Protein 8ZXX (pdb70)

Radius of gyration: 20.8 Å; Cα contacts (8 Å, |Δi|>4): 761; chains: 1; bounding box: 53×54×58 Å

Sequence (411 aa):
KPINVAIFGSTGSIGTNALNIIRECNKIENVFNVKALYVNKSVNELYEQAREFLPEYLCIHDKSVYEELKELVKNIKDYKPIILCGDEGMKEICSSNSIDKIVIGIDSFQGLYSTMYAIMNNKIVALANKESIVSAGFFLKKLLNIHKNAKIIPVDSEHSAIFQCLDNNKVLKTKCLQDNFSKINNINKIFLCSSGGPFQNLTMDELKNVTSENALKHPKWKMGKKITIDSATMMNKGLEVIETHFLFDVDYNDIEVIVHKECIIHSCVEFIDKSVISQMYYPDMQIPILYSLTWPDRIKTNLKPLDLAQVSTLTFHKPSLEHFPCIKLAYQAGIKGNFYPTVLNASNEIANNLFLNNKIKYFDISSIISQVLESFNSQKVSENSEDLMKQILQIHSWAKDKATDIYNKHN

Organism: Plasmodium falciparum (isolate HB3) (NCBI:txid137071)

GO terms:
  GO:0030604 1-deoxy-D-xylulose-5-phosphate reductoisomerase activity (F, EXP)

Structure (mmCIF, N/CA/C/O backbone):
data_8ZXX
#
_entry.id   8ZXX
#
_cell.length_a   92.616
_cell.length_b   92.616
_cell.length_c   105.043
_cell.angle_alpha   90.00
_cell.angle_beta   90.00
_cell.angle_gamma   120.00
#
_symmetry.space_group_name_H-M   'P 31 2 1'
#
loop_
_entity.id
_entity.type
_entity.pdbx_description
1 polymer '1-deoxy-D-xylulose 5-phosphate reductoisomerase, apicoplastic'
2 non-polymer 'NADPH DIHYDRO-NICOTINAMIDE-ADENINE-DINUCLEOTIDE PHOSPHATE'
3 non-polymer 'MANGANESE (II) ION'
4 non-polymer '[(~{S})-(4-hexoxyphenyl)-[2-[methyl(oxidanyl)amino]-2-oxidanylidene-ethyl]sulfanyl-methyl]phosphonic acid'
5 non-polymer GLYCEROL
6 water water
#
loop_
_atom_site.group_PDB
_atom_site.id
_atom_site.type_symbol
_atom_site.label_atom_id
_atom_site.label_alt_id
_atom_site.label_comp_id
_atom_site.label_asym_id
_atom_site.label_entity_id
_atom_site.label_seq_id
_atom_site.pdbx_PDB_ins_code
_atom_site.Cartn_x
_atom_site.Cartn_y
_atom_site.Cartn_z
_atom_site.occupancy
_atom_site.B_iso_or_equiv
_atom_site.auth_seq_id
_atom_site.auth_comp_id
_atom_site.auth_asym_id
_atom_site.auth_atom_id
_atom_site.pdbx_PDB_model_num
ATOM 1 N N . LYS A 1 2 ? 13.038 -14.165 17.686 1.00 71.82 76 LYS A N 1
ATOM 2 C CA . LYS A 1 2 ? 12.953 -12.690 17.517 1.00 66.00 76 LYS A CA 1
ATOM 3 C C . LYS A 1 2 ? 14.296 -12.198 16.981 1.00 56.54 76 LYS A C 1
ATOM 4 O O . LYS A 1 2 ? 15.099 -11.662 17.737 1.00 59.56 76 LYS A O 1
ATOM 10 N N . PRO A 1 3 ? 14.613 -12.407 15.679 1.00 48.64 77 PRO A N 1
ATOM 11 C CA . PRO A 1 3 ? 15.904 -12.000 15.128 1.00 43.17 77 PRO A CA 1
ATOM 12 C C . PRO A 1 3 ? 15.937 -10.480 15.018 1.00 37.06 77 PRO A C 1
ATOM 13 O O . PRO A 1 3 ? 14.898 -9.839 14.871 1.00 40.45 77 PRO A O 1
ATOM 17 N N . ILE A 1 4 ? 17.145 -9.916 15.093 1.00 28.85 78 ILE A N 1
ATOM 18 C CA . ILE A 1 4 ? 17.342 -8.485 14.948 1.00 26.45 78 ILE A CA 1
ATOM 19 C C . ILE A 1 4 ? 17.696 -8.182 13.500 1.00 23.80 78 ILE A C 1
ATOM 20 O O . ILE A 1 4 ? 18.671 -8.715 12.979 1.00 23.41 78 ILE A O 1
ATOM 25 N N . ASN A 1 5 ? 16.882 -7.332 12.867 1.00 23.13 79 ASN A N 1
ATOM 26 C CA . ASN A 1 5 ? 16.988 -7.030 11.457 1.00 22.98 79 ASN A CA 1
ATOM 27 C C . ASN A 1 5 ? 17.918 -5.825 11.302 1.00 21.73 79 ASN A C 1
ATOM 28 O O . ASN A 1 5 ? 17.530 -4.726 11.730 1.00 21.61 79 ASN A O 1
ATOM 33 N N . VAL A 1 6 ? 19.070 -6.023 10.659 1.00 20.35 80 VAL A N 1
ATOM 34 C CA . VAL A 1 6 ? 20.096 -4.992 10.629 1.00 19.87 80 VAL A CA 1
ATOM 35 C C . VAL A 1 6 ? 20.532 -4.671 9.206 1.00 20.54 80 VAL A C 1
ATOM 36 O O . VAL A 1 6 ? 20.584 -5.557 8.330 1.00 22.93 80 VAL A O 1
ATOM 40 N N . ALA A 1 7 ? 20.762 -3.386 8.945 1.00 17.47 81 ALA A N 1
ATOM 41 C CA . ALA A 1 7 ? 21.391 -2.900 7.743 1.00 17.82 81 ALA A CA 1
ATOM 42 C C . ALA A 1 7 ? 22.823 -2.487 8.073 1.00 17.33 81 ALA A C 1
ATOM 43 O O . ALA A 1 7 ? 23.063 -1.892 9.151 1.00 17.91 81 ALA A O 1
ATOM 45 N N . ILE A 1 8 ? 23.747 -2.752 7.168 1.00 17.33 82 ILE A N 1
ATOM 46 C CA . ILE A 1 8 ? 25.128 -2.291 7.318 1.00 17.17 82 ILE A CA 1
ATOM 47 C C . ILE A 1 8 ? 25.456 -1.296 6.219 1.00 16.48 82 ILE A C 1
ATOM 48 O O . ILE A 1 8 ? 25.496 -1.629 5.010 1.00 18.02 82 ILE A O 1
ATOM 53 N N . PHE A 1 9 ? 25.615 -0.040 6.617 1.00 16.21 83 PHE A N 1
ATOM 54 C CA . PHE A 1 9 ? 25.990 1.038 5.723 1.00 15.96 83 PHE A CA 1
ATOM 55 C C . PHE A 1 9 ? 27.498 1.237 5.762 1.00 17.00 83 PHE A C 1
ATOM 56 O O . PHE A 1 9 ? 28.058 1.438 6.839 1.00 17.45 83 PHE A O 1
ATOM 64 N N . GLY A 1 10 ? 28.155 1.181 4.616 1.00 16.56 84 GLY A N 1
ATOM 65 C CA . GLY A 1 10 ? 29.594 1.143 4.535 1.00 16.93 84 GLY A CA 1
ATOM 66 C C . GLY A 1 10 ? 30.117 -0.248 4.846 1.00 16.32 84 GLY A C 1
ATOM 67 O O . GLY A 1 10 ? 31.039 -0.455 5.623 1.00 17.96 84 GLY A O 1
ATOM 68 N N . SER A 1 11 ? 29.550 -1.256 4.150 1.00 17.28 85 SER A N 1
ATOM 69 C CA . SER A 1 11 ? 29.741 -2.646 4.547 1.00 18.16 85 SER A CA 1
ATOM 70 C C . SER A 1 11 ? 31.112 -3.192 4.154 1.00 16.81 85 SER A C 1
ATOM 71 O O . SER A 1 11 ? 31.541 -4.163 4.770 1.00 17.84 85 SER A O 1
ATOM 74 N N . THR A 1 12 ? 31.787 -2.553 3.200 1.00 17.73 86 THR A N 1
ATOM 75 C CA . THR A 1 12 ? 33.075 -3.022 2.703 1.00 19.02 86 THR A CA 1
ATOM 76 C C . THR A 1 12 ? 34.258 -2.410 3.439 1.00 18.57 86 THR A C 1
ATOM 77 O O . THR A 1 12 ? 35.386 -2.833 3.225 1.00 21.18 86 THR A O 1
ATOM 81 N N . GLY A 1 13 ? 34.027 -1.422 4.329 1.00 16.95 87 GLY A N 1
ATOM 82 C CA . GLY A 1 13 ? 35.110 -0.777 5.059 1.00 18.01 87 GLY A CA 1
ATOM 83 C C . GLY A 1 13 ? 35.445 -1.525 6.342 1.00 16.84 87 GLY A C 1
ATOM 84 O O . GLY A 1 13 ? 35.017 -2.653 6.592 1.00 17.71 87 GLY A O 1
ATOM 85 N N . SER A 1 14 ? 36.256 -0.885 7.184 1.00 16.75 88 SER A N 1
ATOM 86 C CA . SER A 1 14 ? 36.755 -1.486 8.396 1.00 15.70 88 SER A CA 1
ATOM 87 C C . SER A 1 14 ? 35.593 -1.783 9.328 1.00 15.95 88 SER A C 1
ATOM 88 O O . SER A 1 14 ? 35.465 -2.890 9.854 1.00 16.63 88 SER A O 1
ATOM 91 N N . ILE A 1 15 ? 34.783 -0.780 9.691 1.00 15.19 89 ILE A N 1
ATOM 92 C CA . ILE A 1 15 ? 33.634 -0.997 10.549 1.00 15.59 89 ILE A CA 1
ATOM 93 C C . ILE A 1 15 ? 32.691 -2.042 9.939 1.00 15.91 89 ILE A C 1
ATOM 94 O O . ILE A 1 15 ? 32.237 -2.951 10.628 1.00 15.60 89 ILE A O 1
ATOM 99 N N . GLY A 1 16 ? 32.400 -1.891 8.661 1.00 15.87 90 GLY A N 1
ATOM 100 C CA . GLY A 1 16 ? 31.403 -2.763 8.028 1.00 16.32 90 GLY A CA 1
ATOM 101 C C . GLY A 1 16 ? 31.835 -4.227 8.028 1.00 18.68 90 GLY A C 1
ATOM 102 O O . GLY A 1 16 ? 31.048 -5.099 8.384 1.00 19.09 90 GLY A O 1
ATOM 103 N N . THR A 1 17 ? 33.105 -4.452 7.748 1.00 18.38 91 THR A N 1
ATOM 104 C CA . THR A 1 17 ? 33.575 -5.833 7.719 1.00 20.10 91 THR A CA 1
ATOM 105 C C . THR A 1 17 ? 33.641 -6.361 9.144 1.00 19.77 91 THR A C 1
ATOM 106 O O . THR A 1 17 ? 33.308 -7.526 9.427 1.00 20.86 91 THR A O 1
ATOM 110 N N . ASN A 1 18 ? 34.075 -5.584 10.130 1.00 18.98 92 ASN A N 1
ATOM 111 C CA . ASN A 1 18 ? 34.035 -6.025 11.508 1.00 19.12 92 ASN A CA 1
ATOM 112 C C . ASN A 1 18 ? 32.624 -6.325 12.015 1.00 19.67 92 ASN A C 1
ATOM 113 O O . ASN A 1 18 ? 32.419 -7.200 12.882 1.00 21.61 92 ASN A O 1
ATOM 118 N N . ALA A 1 19 ? 31.627 -5.546 11.567 1.00 16.73 93 ALA A N 1
ATOM 119 C CA . ALA A 1 19 ? 30.248 -5.805 11.950 1.00 17.04 93 ALA A CA 1
ATOM 120 C C . ALA A 1 19 ? 29.776 -7.144 11.383 1.00 19.01 93 ALA A C 1
ATOM 121 O O . ALA A 1 19 ? 29.155 -7.915 12.112 1.00 19.62 93 ALA A O 1
ATOM 123 N N . LEU A 1 20 ? 30.060 -7.363 10.112 1.00 18.83 94 LEU A N 1
ATOM 124 C CA . LEU A 1 20 ? 29.679 -8.646 9.512 1.00 20.34 94 LEU A CA 1
ATOM 125 C C . LEU A 1 20 ? 30.419 -9.784 10.236 1.00 22.59 94 LEU A C 1
ATOM 126 O O . LEU A 1 20 ? 29.831 -10.862 10.468 1.00 24.21 94 LEU A O 1
ATOM 131 N N . ASN A 1 21 ? 31.673 -9.593 10.661 1.00 22.81 95 ASN A N 1
ATOM 132 C CA . ASN A 1 21 ? 32.372 -10.670 11.383 1.00 23.23 95 ASN A CA 1
ATOM 133 C C . ASN A 1 21 ? 31.717 -11.005 12.735 1.00 24.30 95 ASN A C 1
ATOM 134 O O . ASN A 1 21 ? 31.539 -12.201 13.044 1.00 24.75 95 ASN A O 1
ATOM 139 N N . ILE A 1 22 ? 31.374 -10.040 13.606 1.00 21.80 96 ILE A N 1
ATOM 140 C CA . ILE A 1 22 ? 30.801 -10.380 14.897 1.00 21.50 96 ILE A CA 1
ATOM 141 C C . ILE A 1 22 ? 29.392 -10.945 14.728 1.00 24.80 96 ILE A C 1
ATOM 142 O O . ILE A 1 22 ? 28.981 -11.787 15.526 1.00 24.30 96 ILE A O 1
ATOM 147 N N . ILE A 1 23 ? 28.663 -10.466 13.723 1.00 22.87 97 ILE A N 1
ATOM 148 C CA . ILE A 1 23 ? 27.353 -11.005 13.369 1.00 24.66 97 ILE A CA 1
ATOM 149 C C . ILE A 1 23 ? 27.499 -12.482 13.008 1.00 24.82 97 ILE A C 1
ATOM 150 O O . ILE A 1 23 ? 26.772 -13.295 13.606 1.00 25.77 97 ILE A O 1
ATOM 155 N N . ARG A 1 24 ? 28.413 -12.788 12.073 1.00 25.65 98 ARG A N 1
ATOM 156 C CA . ARG A 1 24 ? 28.647 -14.156 11.619 1.00 26.23 98 ARG A CA 1
ATOM 157 C C . ARG A 1 24 ? 28.921 -15.034 12.836 1.00 28.70 98 ARG A C 1
ATOM 158 O O . ARG A 1 24 ? 28.288 -16.095 13.011 1.00 30.53 98 ARG A O 1
ATOM 166 N N . GLU A 1 25 ? 29.857 -14.612 13.688 1.00 27.27 99 GLU A N 1
ATOM 167 C CA . GLU A 1 25 ? 30.262 -15.396 14.844 1.00 28.39 99 GLU A CA 1
ATOM 168 C C . GLU A 1 25 ? 29.146 -15.542 15.877 1.00 32.79 99 GLU A C 1
ATOM 169 O O . GLU A 1 25 ? 29.017 -16.581 16.547 1.00 31.81 99 GLU A O 1
ATOM 175 N N . CYS A 1 26 ? 28.361 -14.478 16.044 1.00 32.01 100 CYS A N 1
ATOM 176 C CA . CYS A 1 26 ? 27.294 -14.443 17.031 1.00 33.15 100 CYS A CA 1
ATOM 177 C C . CYS A 1 26 ? 26.224 -15.448 16.588 1.00 35.09 100 CYS A C 1
ATOM 178 O O . CYS A 1 26 ? 25.731 -16.232 17.412 1.00 37.32 100 CYS A O 1
ATOM 181 N N . ASN A 1 27 ? 25.959 -15.524 15.275 1.00 31.75 101 ASN A N 1
ATOM 182 C CA . ASN A 1 27 ? 24.910 -16.373 14.725 1.00 35.65 101 ASN A CA 1
ATOM 183 C C . ASN A 1 27 ? 25.243 -17.857 14.949 1.00 38.83 101 ASN A C 1
ATOM 184 O O . ASN A 1 27 ? 24.338 -18.660 15.152 1.00 40.70 101 ASN A O 1
ATOM 189 N N . LYS A 1 28 ? 26.524 -18.239 14.919 1.00 38.75 102 LYS A N 1
ATOM 190 C CA . LYS A 1 28 ? 26.894 -19.631 15.175 1.00 36.82 102 LYS A CA 1
ATOM 191 C C . LYS A 1 28 ? 26.484 -20.085 16.579 1.00 37.71 102 LYS A C 1
ATOM 192 O O . LYS A 1 28 ? 26.191 -21.266 16.794 1.00 42.59 102 LYS A O 1
ATOM 198 N N . ILE A 1 29 ? 26.520 -19.181 17.565 1.00 39.17 103 ILE A N 1
ATOM 199 C CA . ILE A 1 29 ? 26.124 -19.527 18.926 1.00 38.00 103 ILE A CA 1
ATOM 200 C C . ILE A 1 29 ? 24.607 -19.649 19.004 1.00 40.61 103 ILE A C 1
ATOM 201 O O . ILE A 1 29 ? 24.107 -20.533 19.692 1.00 39.69 103 ILE A O 1
ATOM 206 N N . GLU A 1 30 ? 23.890 -18.729 18.348 1.00 42.37 104 GLU A N 1
ATOM 207 C CA . GLU A 1 30 ? 22.456 -18.863 18.097 1.00 51.67 104 GLU A CA 1
ATOM 208 C C . GLU A 1 30 ? 22.028 -17.728 17.165 1.00 50.66 104 GLU A C 1
ATOM 209 O O . GLU A 1 30 ? 22.522 -16.607 17.317 1.00 43.14 104 GLU A O 1
ATOM 215 N N . ASN A 1 31 ? 21.103 -18.022 16.232 1.00 48.48 105 ASN A N 1
ATOM 216 C CA . ASN A 1 31 ? 20.802 -17.153 15.098 1.00 53.08 105 ASN A CA 1
ATOM 217 C C . ASN A 1 31 ? 19.976 -15.922 15.490 1.00 49.62 105 ASN A C 1
ATOM 218 O O . ASN A 1 31 ? 18.753 -15.920 15.364 1.00 52.06 105 ASN A O 1
ATOM 223 N N . VAL A 1 32 ? 20.649 -14.837 15.888 1.00 40.10 106 VAL A N 1
ATOM 224 C CA . VAL A 1 32 ? 19.963 -13.665 16.411 1.00 39.02 106 VAL A CA 1
ATOM 225 C C . VAL A 1 32 ? 19.938 -12.504 15.411 1.00 31.19 106 VAL A C 1
ATOM 226 O O . VAL A 1 32 ? 19.129 -11.618 15.604 1.00 32.82 106 VA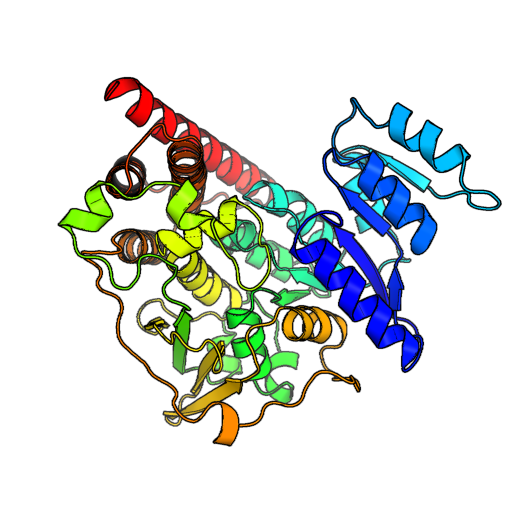L A O 1
ATOM 230 N N . PHE A 1 33 ? 20.750 -12.481 14.349 1.00 27.41 107 PHE A N 1
ATOM 231 C CA . PHE A 1 33 ? 20.742 -11.335 13.432 1.00 27.28 107 PHE A CA 1
ATOM 232 C C . PHE A 1 33 ? 20.343 -11.734 12.011 1.00 28.45 107 PHE A C 1
ATOM 233 O O . PHE A 1 33 ? 20.807 -12.762 11.529 1.00 31.08 107 PHE A O 1
ATOM 241 N N . ASN A 1 34 ? 19.492 -10.923 11.352 1.00 25.51 108 ASN A N 1
ATOM 242 C CA . ASN A 1 34 ? 19.244 -10.990 9.927 1.00 26.12 108 ASN A CA 1
ATOM 243 C C . ASN A 1 34 ? 19.849 -9.766 9.244 1.00 26.68 108 ASN A C 1
ATOM 244 O O . ASN A 1 34 ? 19.415 -8.632 9.504 1.00 24.39 108 ASN A O 1
ATOM 249 N N . VAL A 1 35 ? 20.842 -10.000 8.386 1.00 25.88 109 VAL A N 1
ATOM 250 C CA . VAL A 1 35 ? 21.467 -8.962 7.588 1.00 26.54 109 VAL A CA 1
ATOM 251 C C . VAL A 1 35 ? 20.544 -8.639 6.414 1.00 24.55 109 VAL A C 1
ATOM 252 O O . VAL A 1 35 ? 20.467 -9.392 5.423 1.00 27.06 109 VAL A O 1
ATOM 256 N N . LYS A 1 36 ? 19.799 -7.537 6.547 1.00 24.49 110 LYS A N 1
ATOM 257 C CA . LYS A 1 36 ? 18.729 -7.176 5.637 1.00 23.81 110 LYS A CA 1
ATOM 258 C C . LYS A 1 36 ? 19.174 -6.268 4.485 1.00 24.09 110 LYS A C 1
ATOM 259 O O . LYS A 1 36 ? 18.509 -6.175 3.449 1.00 23.87 110 LYS A O 1
ATOM 265 N N . ALA A 1 37 ? 20.294 -5.547 4.661 1.00 20.78 111 ALA A N 1
ATOM 266 C CA . ALA A 1 37 ? 20.720 -4.600 3.644 1.00 20.16 111 ALA A CA 1
ATOM 267 C C . ALA A 1 37 ? 22.217 -4.322 3.769 1.00 20.45 111 ALA A C 1
ATOM 268 O O . ALA A 1 37 ? 22.728 -4.279 4.892 1.00 20.47 111 ALA A O 1
ATOM 270 N N . LEU A 1 38 ? 22.863 -4.082 2.628 1.00 20.30 112 LEU A N 1
ATOM 271 C CA . LEU A 1 38 ? 24.271 -3.730 2.524 1.00 19.95 112 LEU A CA 1
ATOM 272 C C . LEU A 1 38 ? 24.373 -2.554 1.573 1.00 21.96 112 LEU A C 1
ATOM 273 O O . LEU A 1 38 ? 23.742 -2.591 0.495 1.00 21.60 112 LEU A O 1
ATOM 278 N N . TYR A 1 39 ? 25.165 -1.524 1.916 1.00 20.24 113 TYR A N 1
ATOM 279 C CA . TYR A 1 39 ? 25.319 -0.315 1.138 1.00 19.52 113 TYR A CA 1
ATOM 280 C C . TYR A 1 39 ? 26.784 0.085 1.142 1.00 19.92 113 TYR A C 1
ATOM 281 O O . TYR A 1 39 ? 27.436 0.057 2.218 1.00 19.39 113 TYR A O 1
ATOM 290 N N . VAL A 1 40 ? 27.310 0.387 -0.048 1.00 20.55 114 VAL A N 1
ATOM 291 C CA . VAL A 1 40 ? 28.688 0.809 -0.235 1.00 20.29 114 VAL A CA 1
ATOM 292 C C . VAL A 1 40 ? 28.710 1.960 -1.235 1.00 20.21 114 VAL A C 1
ATOM 293 O O . VAL A 1 40 ? 27.688 2.342 -1.806 1.00 20.75 114 VAL A O 1
ATOM 297 N N . ASN A 1 41 ? 29.895 2.565 -1.411 1.00 21.93 115 ASN A N 1
ATOM 298 C CA . ASN A 1 41 ? 30.069 3.649 -2.369 1.00 22.38 115 ASN A CA 1
ATOM 299 C C . ASN A 1 41 ? 30.349 3.105 -3.780 1.00 22.78 115 ASN A C 1
ATOM 300 O O . ASN A 1 41 ? 29.556 3.339 -4.691 1.00 25.12 115 ASN A O 1
ATOM 305 N N . LYS A 1 42 ? 31.483 2.457 -3.940 1.00 21.63 116 LYS A N 1
ATOM 306 C CA . LYS A 1 42 ? 31.908 2.007 -5.262 1.00 25.37 116 LYS A CA 1
ATOM 307 C C . LYS A 1 42 ? 32.557 0.629 -5.263 1.00 25.56 116 LYS A C 1
ATOM 308 O O . LYS A 1 42 ? 32.949 0.164 -6.349 1.00 25.47 116 LYS A O 1
ATOM 314 N N . SER A 1 43 ? 32.680 -0.082 -4.144 1.00 24.20 117 SER A N 1
ATOM 315 C CA . SER A 1 43 ? 33.363 -1.356 -4.062 1.00 23.60 117 SER A CA 1
ATOM 316 C C . SER A 1 43 ? 32.422 -2.479 -4.515 1.00 23.58 117 SER A C 1
ATOM 317 O O . SER A 1 43 ? 31.999 -3.335 -3.743 1.00 23.02 117 SER A O 1
ATOM 320 N N . VAL A 1 44 ? 32.182 -2.508 -5.835 1.00 25.47 118 VAL A N 1
ATOM 321 C CA . VAL A 1 44 ? 31.120 -3.299 -6.445 1.00 27.41 118 VAL A CA 1
ATOM 322 C C . VAL A 1 44 ? 31.466 -4.786 -6.375 1.00 25.45 118 VAL A C 1
ATOM 323 O O . VAL A 1 44 ? 30.621 -5.592 -6.003 1.00 25.56 118 VAL A O 1
ATOM 327 N N . ASN A 1 45 ? 32.741 -5.180 -6.601 1.00 25.99 119 ASN A N 1
ATOM 328 C CA . ASN A 1 45 ? 33.137 -6.579 -6.546 1.00 28.79 119 ASN A CA 1
ATOM 329 C C . ASN A 1 45 ? 33.019 -7.116 -5.129 1.00 28.15 119 ASN A C 1
ATOM 330 O O . ASN A 1 45 ? 32.567 -8.228 -4.887 1.00 27.52 119 ASN A O 1
ATOM 335 N N . GLU A 1 46 ? 33.430 -6.297 -4.139 1.00 25.57 120 GLU A N 1
ATOM 336 C CA . GLU A 1 46 ? 33.424 -6.720 -2.754 1.00 25.31 120 GLU A CA 1
ATOM 337 C C . GLU A 1 46 ? 31.987 -6.824 -2.227 1.00 22.53 120 GLU A C 1
ATOM 338 O O . GLU A 1 46 ? 31.693 -7.717 -1.438 1.00 24.29 120 GLU A O 1
ATOM 344 N N . LEU A 1 47 ? 31.133 -5.876 -2.618 1.00 23.65 121 LEU A N 1
ATOM 345 C CA . LEU A 1 47 ? 29.726 -5.938 -2.230 1.00 24.40 121 LEU A CA 1
ATOM 346 C C . LEU A 1 47 ? 29.060 -7.188 -2.828 1.00 25.11 121 LEU A C 1
ATOM 347 O O . LEU A 1 47 ? 28.329 -7.887 -2.135 1.00 25.33 121 LEU A O 1
ATOM 352 N N . TYR A 1 48 ? 29.401 -7.514 -4.074 1.00 28.70 122 TYR A N 1
ATOM 353 C CA . TYR A 1 48 ? 28.908 -8.742 -4.702 1.00 29.38 122 TYR A CA 1
ATOM 354 C C . TYR A 1 48 ? 29.280 -9.964 -3.876 1.00 25.13 122 TYR A C 1
ATOM 355 O O . TYR A 1 48 ? 28.449 -10.820 -3.562 1.00 26.88 122 TYR A O 1
ATOM 364 N N . GLU A 1 49 ? 30.549 -10.071 -3.478 1.00 24.24 123 GLU A N 1
ATOM 365 C CA . GLU A 1 49 ? 30.969 -11.185 -2.658 1.00 26.46 123 GLU A CA 1
ATOM 366 C C . GLU A 1 49 ? 30.194 -11.244 -1.335 1.00 27.20 123 GLU A C 1
ATOM 367 O O . GLU A 1 49 ? 29.882 -12.312 -0.815 1.00 28.23 123 GLU A O 1
ATOM 373 N N . GLN A 1 50 ? 29.966 -10.076 -0.688 1.00 25.00 124 GLN A N 1
ATOM 374 C CA . GLN A 1 50 ? 29.199 -10.051 0.547 1.00 23.99 124 GLN A CA 1
ATOM 375 C C . GLN A 1 50 ? 27.747 -10.479 0.302 1.00 23.80 124 GLN A C 1
ATOM 376 O O . GLN A 1 50 ? 27.195 -11.176 1.144 1.00 24.59 124 GLN A O 1
ATOM 382 N N . ALA A 1 51 ? 27.193 -10.072 -0.831 1.00 23.43 125 ALA A N 1
ATOM 383 C CA . ALA A 1 51 ? 25.833 -10.429 -1.238 1.00 26.63 125 ALA A CA 1
ATOM 384 C C . ALA A 1 51 ? 25.720 -11.951 -1.361 1.00 29.36 125 ALA A C 1
ATOM 385 O O . ALA A 1 51 ? 24.761 -12.551 -0.870 1.00 27.57 125 ALA A O 1
ATOM 387 N N . ARG A 1 52 ? 26.745 -12.588 -1.938 1.00 29.41 126 ARG A N 1
ATOM 388 C CA . ARG A 1 52 ? 26.676 -14.039 -2.097 1.00 30.65 126 ARG A CA 1
ATOM 389 C C . ARG A 1 52 ? 26.668 -14.722 -0.739 1.00 30.56 126 ARG A C 1
ATOM 390 O O . ARG A 1 52 ? 26.022 -15.749 -0.564 1.00 31.96 126 ARG A O 1
ATOM 398 N N . GLU A 1 53 ? 27.414 -14.190 0.246 1.00 26.01 127 GLU A N 1
ATOM 399 C CA . GLU A 1 53 ? 27.455 -14.827 1.552 1.00 26.41 127 GLU A CA 1
ATOM 400 C C . GLU A 1 53 ? 26.178 -14.560 2.361 1.00 30.56 127 GLU A C 1
ATOM 401 O O . GLU A 1 53 ? 25.620 -15.461 2.970 1.00 30.37 127 GLU A O 1
ATOM 407 N N . PHE A 1 54 ? 25.773 -13.280 2.476 1.00 28.78 128 PHE A N 1
ATOM 408 C CA . PHE A 1 54 ? 24.743 -12.894 3.432 1.00 27.02 128 PHE A CA 1
ATOM 409 C C . PHE A 1 54 ? 23.341 -12.881 2.821 1.00 27.69 128 PHE A C 1
ATOM 410 O O . PHE A 1 54 ? 22.367 -12.921 3.578 1.00 30.46 128 PHE A O 1
ATOM 418 N N . LEU A 1 55 ? 23.246 -12.776 1.484 1.00 28.33 129 LEU A N 1
ATOM 419 C CA . LEU A 1 55 ? 21.983 -12.784 0.759 1.00 28.97 129 LEU A CA 1
ATOM 420 C C . LEU A 1 55 ? 20.987 -11.802 1.372 1.00 29.06 129 LEU A C 1
ATOM 421 O O . LEU A 1 55 ? 19.818 -12.118 1.582 1.00 27.60 129 LEU A O 1
ATOM 426 N N . PRO A 1 56 ? 21.374 -10.524 1.574 1.00 26.00 130 PRO A N 1
ATOM 427 C CA . PRO A 1 56 ? 20.418 -9.541 2.086 1.00 25.15 130 PRO A CA 1
ATOM 428 C C . PRO A 1 56 ? 19.260 -9.280 1.127 1.00 27.48 130 PRO A C 1
ATOM 429 O O . PRO A 1 56 ? 19.430 -9.303 -0.090 1.00 27.60 130 PRO A O 1
ATOM 433 N N . GLU A 1 57 ? 18.116 -8.860 1.684 1.00 26.44 131 GLU A N 1
ATOM 434 C CA . GLU A 1 57 ? 16.981 -8.423 0.906 1.00 26.38 131 GLU A CA 1
ATOM 435 C C . GLU A 1 57 ? 17.335 -7.228 0.024 1.00 28.60 131 GLU A C 1
ATOM 436 O O . GLU A 1 57 ? 16.798 -7.092 -1.067 1.00 29.47 131 GLU A O 1
ATOM 442 N N . TYR A 1 58 ? 18.167 -6.292 0.532 1.00 24.72 132 TYR A N 1
ATOM 443 C CA . TYR A 1 58 ? 18.489 -5.076 -0.194 1.00 22.33 132 TYR A CA 1
ATOM 444 C C . TYR A 1 58 ? 19.995 -4.962 -0.421 1.00 21.78 132 TYR A C 1
ATOM 445 O O . TYR A 1 58 ? 20.801 -5.280 0.461 1.00 22.56 132 TYR A O 1
ATOM 454 N N . LEU A 1 59 ? 20.342 -4.421 -1.596 1.00 23.63 133 LEU A N 1
ATOM 455 C CA . LEU A 1 59 ? 21.707 -4.048 -1.931 1.00 22.53 133 LEU A CA 1
ATOM 456 C C . LEU A 1 59 ? 21.676 -2.637 -2.460 1.00 23.56 133 LEU A C 1
ATOM 457 O O . LEU A 1 59 ? 20.765 -2.270 -3.188 1.00 24.67 133 LEU A O 1
ATOM 462 N N . CYS A 1 60 ? 22.634 -1.783 -2.072 1.00 23.19 134 CYS A N 1
ATOM 463 C CA . CYS A 1 60 ? 22.672 -0.443 -2.604 1.00 22.64 134 CYS A CA 1
ATOM 464 C C . CYS A 1 60 ? 24.115 -0.021 -2.852 1.00 22.78 134 CYS A C 1
ATOM 465 O O . CYS A 1 60 ? 25.006 -0.358 -2.050 1.00 22.65 134 CYS A O 1
ATOM 468 N N . ILE A 1 61 ? 24.340 0.649 -3.992 1.00 23.05 135 ILE A N 1
ATOM 469 C CA . ILE A 1 61 ? 25.652 1.187 -4.301 1.00 23.09 135 ILE A CA 1
ATOM 470 C C . ILE A 1 61 ? 25.529 2.657 -4.630 1.00 23.63 135 ILE A C 1
ATOM 471 O O . ILE A 1 61 ? 24.652 3.051 -5.403 1.00 24.71 135 ILE A O 1
ATOM 476 N N . HIS A 1 62 ? 26.355 3.525 -4.023 1.00 23.32 136 HIS A N 1
ATOM 477 C CA . HIS A 1 62 ? 26.141 4.954 -4.120 1.00 23.01 136 HIS A CA 1
ATOM 478 C C . HIS A 1 62 ? 26.472 5.451 -5.533 1.00 25.14 136 HIS A C 1
ATOM 479 O O . HIS A 1 62 ? 25.748 6.321 -6.035 1.00 28.51 136 HIS A O 1
ATOM 486 N N . ASP A 1 63 ? 27.592 4.962 -6.082 1.00 26.17 137 ASP A N 1
ATOM 487 C CA . ASP A 1 63 ? 28.109 5.462 -7.354 1.00 29.13 137 ASP A CA 1
ATOM 488 C C . ASP A 1 63 ? 27.310 4.885 -8.535 1.00 30.23 137 ASP A C 1
ATOM 489 O O . ASP A 1 63 ? 27.338 3.679 -8.793 1.00 28.37 137 ASP A O 1
ATOM 494 N N . LYS A 1 64 ? 26.609 5.782 -9.231 1.00 31.74 138 LYS A N 1
ATOM 495 C CA . LYS A 1 64 ? 25.753 5.411 -10.357 1.00 38.25 138 LYS A CA 1
ATOM 496 C C . LYS A 1 64 ? 26.543 4.672 -11.433 1.00 37.71 138 LYS A C 1
ATOM 497 O O . LYS A 1 64 ? 26.001 3.796 -12.105 1.00 34.89 138 LYS A O 1
ATOM 503 N N . SER A 1 65 ? 27.835 4.997 -11.569 1.00 35.94 139 SER A N 1
ATOM 504 C CA . SER A 1 65 ? 28.646 4.451 -12.647 1.00 36.41 139 SER A CA 1
ATOM 505 C C . SER A 1 65 ? 28.951 2.968 -12.454 1.00 35.02 139 SER A C 1
ATOM 506 O O . SER A 1 65 ? 29.524 2.359 -13.363 1.00 39.30 139 SER A O 1
ATOM 509 N N . VAL A 1 66 ? 28.628 2.378 -11.281 1.00 30.61 140 VAL A N 1
ATOM 510 C CA . VAL A 1 66 ? 28.826 0.947 -11.105 1.00 29.49 140 VAL A CA 1
ATOM 511 C C . VAL A 1 66 ? 27.533 0.197 -10.763 1.00 24.79 140 VAL A C 1
ATOM 512 O O . VAL A 1 66 ? 27.604 -0.987 -10.472 1.00 28.63 140 VAL A O 1
ATOM 516 N N . TYR A 1 67 ? 26.380 0.843 -10.866 1.00 27.48 141 TYR A N 1
ATOM 517 C CA . TYR A 1 67 ? 25.105 0.219 -10.536 1.00 30.13 141 TYR A CA 1
ATOM 518 C C . TYR A 1 67 ? 24.724 -0.919 -11.491 1.00 30.70 141 TYR A C 1
ATOM 519 O O . TYR A 1 67 ? 24.341 -2.011 -11.055 1.00 29.57 141 TYR A O 1
ATOM 528 N N . GLU A 1 68 ? 24.809 -0.646 -12.809 1.00 36.58 142 GLU A N 1
ATOM 529 C CA . GLU A 1 68 ? 24.604 -1.684 -13.811 1.00 36.92 142 GLU A CA 1
ATOM 530 C C . GLU A 1 68 ? 25.545 -2.864 -13.596 1.00 34.54 142 GLU A C 1
ATOM 531 O O . GLU A 1 68 ? 25.087 -4.008 -13.560 1.00 35.64 142 GLU A O 1
ATOM 537 N N . GLU A 1 69 ? 26.851 -2.594 -13.404 1.00 32.09 143 GLU A N 1
ATOM 538 C CA . GLU A 1 69 ? 27.801 -3.646 -13.095 1.00 34.78 143 GLU A CA 1
ATOM 539 C C . GLU A 1 69 ? 27.318 -4.478 -11.907 1.00 32.66 143 GLU A C 1
ATOM 540 O O . GLU A 1 69 ? 27.443 -5.697 -11.894 1.00 31.96 143 GLU A O 1
ATOM 546 N N . LEU A 1 70 ? 26.848 -3.817 -10.833 1.00 31.73 144 LEU A N 1
ATOM 547 C CA . LEU A 1 70 ? 26.421 -4.577 -9.663 1.00 31.47 144 LEU A CA 1
ATOM 548 C C . LEU A 1 70 ? 25.303 -5.572 -10.013 1.00 28.67 144 LEU A C 1
ATOM 549 O O . LEU A 1 70 ? 25.337 -6.730 -9.582 1.00 28.66 144 LEU A O 1
ATOM 554 N N . LYS A 1 71 ? 24.269 -5.067 -10.694 1.00 31.97 145 LYS A N 1
ATOM 555 C CA . LYS A 1 71 ? 23.151 -5.896 -11.133 1.00 34.58 145 LYS A CA 1
ATOM 556 C C . LYS A 1 71 ? 23.652 -7.090 -11.954 1.00 33.88 145 LYS A C 1
ATOM 557 O O . LYS A 1 71 ? 23.247 -8.228 -11.717 1.00 32.86 145 LYS A O 1
ATOM 563 N N . GLU A 1 72 ? 24.613 -6.835 -12.838 1.00 33.54 146 GLU A N 1
ATOM 564 C CA . GLU A 1 72 ? 25.083 -7.887 -13.733 1.00 37.06 146 GLU A CA 1
ATOM 565 C C . GLU A 1 72 ? 25.777 -8.959 -12.903 1.00 38.85 146 GLU A C 1
ATOM 566 O O . GLU A 1 72 ? 25.528 -10.143 -13.070 1.00 36.60 146 GLU A O 1
ATOM 572 N N . LEU A 1 73 ? 26.585 -8.548 -11.915 1.00 32.71 147 LEU A N 1
ATOM 573 C CA . LEU A 1 73 ? 27.266 -9.507 -11.068 1.00 30.84 147 LEU A CA 1
ATOM 574 C C . LEU A 1 73 ? 26.282 -10.362 -10.265 1.00 35.64 147 LEU A C 1
ATOM 575 O O . LEU A 1 73 ? 26.505 -11.560 -10.058 1.00 33.28 147 LEU A O 1
ATOM 580 N N . VAL A 1 74 ? 25.259 -9.711 -9.680 1.00 33.07 148 VAL A N 1
ATOM 581 C CA . VAL A 1 74 ? 24.390 -10.382 -8.724 1.00 33.39 148 VAL A CA 1
ATOM 582 C C . VAL A 1 74 ? 23.494 -11.386 -9.458 1.00 35.28 148 VAL A C 1
ATOM 583 O O . VAL A 1 74 ? 23.065 -12.365 -8.859 1.00 32.53 148 VAL A O 1
ATOM 587 N N . LYS A 1 75 ? 23.297 -11.181 -10.765 1.00 37.38 149 LYS A N 1
ATOM 588 C CA . LYS A 1 75 ? 22.646 -12.171 -11.620 1.00 41.94 149 LYS A CA 1
ATOM 589 C C . LYS A 1 75 ? 23.282 -13.556 -11.489 1.00 40.96 149 LYS A C 1
ATOM 590 O O . LYS A 1 75 ? 22.599 -14.559 -11.721 1.00 40.14 149 LYS A O 1
ATOM 596 N N . ASN A 1 76 ? 24.584 -13.616 -11.157 1.00 36.57 150 ASN A N 1
ATOM 597 C CA . ASN A 1 76 ? 25.316 -14.874 -11.065 1.00 35.90 150 ASN A CA 1
ATOM 598 C C . ASN A 1 76 ? 25.044 -15.629 -9.775 1.00 34.03 150 ASN A C 1
ATOM 599 O O . ASN A 1 76 ? 25.635 -16.678 -9.558 1.00 33.91 150 ASN A O 1
ATOM 604 N N . ILE A 1 77 ? 24.279 -15.023 -8.843 1.00 33.59 151 ILE A N 1
ATOM 605 C CA . ILE A 1 77 ? 23.928 -15.714 -7.618 1.00 32.27 151 ILE A CA 1
ATOM 606 C C . ILE A 1 77 ? 22.563 -16.353 -7.818 1.00 36.88 151 ILE A C 1
ATOM 607 O O . ILE A 1 77 ? 21.568 -15.653 -7.929 1.00 34.93 151 ILE A O 1
ATOM 612 N N . LYS A 1 78 ? 22.514 -17.687 -7.880 1.00 40.75 152 LYS A N 1
ATOM 613 C CA . LYS A 1 78 ? 21.263 -18.370 -8.182 1.00 43.78 152 LYS A CA 1
ATOM 614 C C . LYS A 1 78 ? 20.289 -18.292 -7.000 1.00 44.59 152 LYS A C 1
ATOM 615 O O . LYS A 1 78 ? 20.705 -18.277 -5.838 1.00 46.20 152 LYS A O 1
ATOM 621 N N . ASP A 1 79 ? 18.982 -18.242 -7.324 1.00 43.80 153 ASP A N 1
ATOM 622 C CA . ASP A 1 79 ? 17.901 -18.378 -6.352 1.00 43.88 153 ASP A CA 1
ATOM 623 C C . ASP A 1 79 ? 17.876 -17.162 -5.427 1.00 42.16 153 ASP A C 1
ATOM 624 O O . ASP A 1 79 ? 17.445 -17.260 -4.279 1.00 43.98 153 ASP A O 1
ATOM 629 N N . TYR A 1 80 ? 18.331 -16.024 -5.961 1.00 39.48 154 TYR A N 1
ATOM 630 C CA . TYR A 1 80 ? 18.501 -14.814 -5.171 1.00 34.99 154 TYR A CA 1
ATOM 631 C C . TYR A 1 80 ? 17.990 -13.642 -5.977 1.00 34.20 154 TYR A C 1
ATOM 632 O O . TYR A 1 80 ? 18.527 -13.339 -7.042 1.00 36.08 154 TYR A O 1
ATOM 641 N N . LYS A 1 81 ? 16.944 -12.976 -5.465 1.00 33.98 155 LYS A N 1
ATOM 642 C CA . LYS A 1 81 ? 16.335 -11.860 -6.164 1.00 35.86 155 LYS A CA 1
ATOM 643 C C . LYS A 1 81 ? 16.201 -10.667 -5.225 1.00 35.60 155 LYS A C 1
ATOM 644 O O . LYS A 1 81 ? 15.103 -10.240 -4.849 1.00 36.10 155 LYS A O 1
ATOM 650 N N . PRO A 1 82 ? 17.339 -10.050 -4.863 1.00 30.98 156 PRO A N 1
ATOM 651 C CA . PRO A 1 82 ? 17.286 -8.870 -3.993 1.00 30.34 156 PRO A CA 1
ATOM 652 C C . PRO A 1 82 ? 16.763 -7.639 -4.714 1.00 29.67 156 PRO A C 1
ATOM 653 O O . PRO A 1 82 ? 16.700 -7.571 -5.939 1.00 32.29 156 PRO A O 1
ATOM 657 N N . ILE A 1 83 ? 16.399 -6.634 -3.916 1.00 27.72 157 ILE A N 1
ATOM 658 C CA . ILE A 1 83 ? 16.143 -5.298 -4.390 1.00 28.03 157 ILE A CA 1
ATOM 659 C C . ILE A 1 83 ? 17.487 -4.580 -4.497 1.00 30.52 157 ILE A C 1
ATOM 660 O O . ILE A 1 83 ? 18.181 -4.395 -3.479 1.00 28.47 157 ILE A O 1
ATOM 665 N N . ILE A 1 84 ? 17.822 -4.084 -5.686 1.00 30.14 158 ILE A N 1
ATOM 666 C CA . ILE A 1 84 ? 19.133 -3.523 -5.977 1.00 28.16 158 ILE A CA 1
ATOM 667 C C . ILE A 1 84 ? 18.975 -2.058 -6.341 1.00 31.32 158 ILE A C 1
ATOM 668 O O . ILE A 1 84 ? 18.357 -1.708 -7.347 1.00 29.82 158 ILE A O 1
ATOM 673 N N . LEU A 1 85 ? 19.515 -1.188 -5.468 1.00 27.64 159 LEU A N 1
ATOM 674 C CA . LEU A 1 85 ? 19.256 0.235 -5.532 1.00 26.71 159 LEU A CA 1
ATOM 675 C C . LEU A 1 85 ? 20.556 1.024 -5.701 1.00 23.29 159 LEU A C 1
ATOM 676 O O . LEU A 1 85 ? 21.644 0.458 -5.598 1.00 25.16 159 LEU A O 1
ATOM 681 N N . CYS A 1 86 ? 20.404 2.323 -5.930 1.00 25.76 160 CYS A N 1
ATOM 682 C CA . CYS A 1 86 ? 21.543 3.199 -6.142 1.00 27.90 160 CYS A CA 1
ATOM 683 C C . CYS A 1 86 ? 21.346 4.570 -5.499 1.00 26.38 160 CYS A C 1
ATOM 684 O O . CYS A 1 86 ? 20.240 5.105 -5.402 1.00 26.70 160 CYS A O 1
ATOM 687 N N . GLY A 1 87 ? 22.455 5.097 -4.934 1.00 25.44 161 GLY A N 1
ATOM 688 C CA . GLY A 1 87 ? 22.575 6.489 -4.530 1.00 25.86 161 GLY A CA 1
ATOM 689 C C . GLY A 1 87 ? 21.719 6.861 -3.316 1.00 23.78 161 GLY A C 1
ATOM 690 O O . GLY A 1 87 ? 21.228 6.002 -2.578 1.00 23.70 161 GLY A O 1
ATOM 691 N N . ASP A 1 88 ? 21.510 8.173 -3.174 1.00 24.42 162 ASP A N 1
ATOM 692 C CA . ASP A 1 88 ? 20.694 8.759 -2.124 1.00 26.11 162 ASP A CA 1
ATOM 693 C C . ASP A 1 88 ? 19.294 8.138 -2.104 1.00 26.67 162 ASP A C 1
ATOM 694 O O . ASP A 1 88 ? 18.763 7.843 -1.043 1.00 26.15 162 ASP A O 1
ATOM 699 N N . GLU A 1 89 ? 18.642 7.973 -3.278 1.00 27.64 163 GLU A N 1
ATOM 700 C CA . GLU A 1 89 ? 17.276 7.459 -3.280 1.00 26.11 163 GLU A CA 1
ATOM 701 C C . GLU A 1 89 ? 17.234 6.029 -2.753 1.00 24.25 163 GLU A C 1
ATOM 702 O O . GLU A 1 89 ? 16.296 5.627 -2.046 1.00 25.57 163 GLU A O 1
ATOM 708 N N . GLY A 1 90 ? 18.249 5.224 -3.104 1.00 23.63 164 GLY A N 1
ATOM 709 C CA . GLY A 1 90 ? 18.353 3.865 -2.611 1.00 24.22 164 GLY A CA 1
ATOM 710 C C . GLY A 1 90 ? 18.520 3.805 -1.082 1.00 23.31 164 GLY A C 1
ATOM 711 O O . GLY A 1 90 ? 17.909 2.987 -0.396 1.00 24.04 164 GLY A O 1
ATOM 712 N N . MET A 1 91 ? 19.383 4.673 -0.558 1.00 22.20 165 MET A N 1
ATOM 713 C CA . MET A 1 91 ? 19.627 4.752 0.882 1.00 21.80 165 MET A CA 1
ATOM 714 C C . MET A 1 91 ? 18.315 5.101 1.591 1.00 22.19 165 MET A C 1
ATOM 715 O O . MET A 1 91 ? 17.965 4.486 2.598 1.00 22.38 165 MET A O 1
ATOM 720 N N . LYS A 1 92 ? 17.566 6.072 1.041 1.00 21.87 166 LYS A N 1
ATOM 721 C CA . LYS A 1 92 ? 16.312 6.493 1.649 1.00 24.31 166 LYS A CA 1
ATOM 722 C C . LYS A 1 92 ? 15.282 5.364 1.661 1.00 25.16 166 LYS A C 1
ATOM 723 O O . LYS A 1 92 ? 14.534 5.199 2.619 1.00 24.22 166 LYS A O 1
ATOM 729 N N . GLU A 1 93 ? 15.240 4.566 0.584 1.00 25.11 167 GLU A N 1
ATOM 730 C CA . GLU A 1 93 ? 14.316 3.456 0.507 1.00 24.99 167 GLU A CA 1
ATOM 731 C C . GLU A 1 93 ? 14.632 2.397 1.559 1.00 25.19 167 GLU A C 1
ATOM 732 O O . GLU A 1 93 ? 13.737 1.864 2.209 1.00 25.89 167 GLU A O 1
ATOM 738 N N . ILE A 1 94 ? 15.923 2.073 1.755 1.00 25.06 168 ILE A N 1
ATOM 739 C CA . ILE A 1 94 ? 16.308 1.136 2.794 1.00 24.17 168 ILE A CA 1
ATOM 740 C C . ILE A 1 94 ? 15.922 1.685 4.174 1.00 22.76 168 ILE A C 1
ATOM 741 O O . ILE A 1 94 ? 15.357 0.967 4.983 1.00 23.23 168 ILE A O 1
ATOM 746 N N . CYS A 1 95 ? 16.218 2.956 4.435 1.00 22.36 169 CYS A N 1
ATOM 747 C CA . CYS A 1 95 ? 15.923 3.501 5.758 1.00 22.14 169 CYS A CA 1
ATOM 748 C C . CYS A 1 95 ? 14.426 3.502 6.076 1.00 24.38 169 CYS A C 1
ATOM 749 O O . CYS A 1 95 ? 14.036 3.430 7.245 1.00 24.66 169 CYS A O 1
ATOM 752 N N . SER A 1 96 ? 13.568 3.587 5.046 1.00 24.93 170 SER A N 1
ATOM 753 C CA . SER A 1 96 ? 12.135 3.597 5.296 1.00 27.91 170 SER A CA 1
ATOM 754 C C . SER A 1 96 ? 11.522 2.196 5.291 1.00 28.62 170 SER A C 1
ATOM 755 O O . SER A 1 96 ? 10.320 2.042 5.500 1.00 29.62 170 SER A O 1
ATOM 758 N N . SER A 1 97 ? 12.324 1.151 5.111 1.00 26.13 171 SER A N 1
ATOM 759 C CA . SER A 1 97 ? 11.778 -0.196 5.151 1.00 26.61 171 SER A CA 1
ATOM 760 C C . SER A 1 97 ? 11.360 -0.618 6.566 1.00 27.58 171 SER A C 1
ATOM 761 O O . SER A 1 97 ? 12.146 -0.577 7.514 1.00 26.51 171 SER A O 1
ATOM 764 N N . ASN A 1 98 ? 10.136 -1.139 6.723 1.00 28.67 172 ASN A N 1
ATOM 765 C CA . ASN A 1 98 ? 9.663 -1.640 7.999 1.00 28.68 172 ASN A CA 1
ATOM 766 C C . ASN A 1 98 ? 10.336 -2.960 8.370 1.00 29.12 172 ASN A C 1
ATOM 767 O O . ASN A 1 98 ? 10.157 -3.444 9.483 1.00 33.54 172 ASN A O 1
ATOM 772 N N . SER A 1 99 ? 11.116 -3.537 7.459 1.00 27.75 173 SER A N 1
ATOM 773 C CA . SER A 1 99 ? 11.807 -4.778 7.748 1.00 29.93 173 SER A CA 1
ATOM 774 C C . SER A 1 99 ? 13.171 -4.542 8.421 1.00 26.16 173 SER A C 1
ATOM 775 O O . SER A 1 99 ? 13.867 -5.523 8.685 1.00 29.38 173 SER A O 1
ATOM 778 N N . ILE A 1 100 ? 13.579 -3.270 8.587 1.00 23.25 174 ILE A N 1
ATOM 779 C CA . ILE A 1 100 ? 14.877 -2.944 9.177 1.00 22.97 174 ILE A CA 1
ATOM 780 C C . ILE A 1 100 ? 14.652 -2.246 10.509 1.00 21.74 174 ILE A C 1
ATOM 781 O O . ILE A 1 100 ? 13.915 -1.266 10.569 1.00 23.33 174 ILE A O 1
ATOM 786 N N . ASP A 1 101 ? 15.316 -2.758 11.542 1.00 21.86 175 ASP A N 1
ATOM 787 C CA . ASP A 1 101 ? 15.184 -2.280 12.918 1.00 22.25 175 ASP A CA 1
ATOM 788 C C . ASP A 1 101 ? 16.387 -1.399 13.336 1.00 20.29 175 ASP A C 1
ATOM 789 O O . ASP A 1 101 ? 16.203 -0.399 14.020 1.00 19.45 175 ASP A O 1
ATOM 794 N N . LYS A 1 102 ? 17.602 -1.793 12.907 1.00 17.98 176 LYS A N 1
ATOM 795 C CA . LYS A 1 102 ? 18.858 -1.175 13.349 1.00 18.15 176 LYS A CA 1
ATOM 796 C C . LYS A 1 102 ? 19.766 -0.978 12.156 1.00 17.82 176 LYS A C 1
ATOM 797 O O . LYS A 1 102 ? 19.810 -1.820 11.244 1.00 20.11 176 LYS A O 1
ATOM 803 N N . ILE A 1 103 ? 20.453 0.156 12.125 1.00 15.85 177 ILE A N 1
ATOM 804 C CA . ILE A 1 103 ? 21.331 0.478 11.024 1.00 16.64 177 ILE A CA 1
ATOM 805 C C . ILE A 1 103 ? 22.701 0.805 11.592 1.00 15.14 177 ILE A C 1
ATOM 806 O O . ILE A 1 103 ? 22.844 1.753 12.371 1.00 15.83 177 ILE A O 1
ATOM 811 N N . VAL A 1 104 ? 23.709 0.074 11.160 1.00 15.43 178 VAL A N 1
ATOM 812 C CA . VAL A 1 104 ? 25.092 0.367 11.475 1.00 15.10 178 VAL A CA 1
ATOM 813 C C . VAL A 1 104 ? 25.625 1.362 10.450 1.00 14.97 178 VAL A C 1
ATOM 814 O O . VAL A 1 104 ? 25.656 1.065 9.243 1.00 16.69 178 VAL A O 1
ATOM 818 N N . ILE A 1 105 ? 26.055 2.522 10.923 1.00 14.55 179 ILE A N 1
ATOM 819 C CA . ILE A 1 105 ? 26.605 3.568 10.081 1.00 15.56 179 ILE A CA 1
ATOM 820 C C . ILE A 1 105 ? 28.120 3.507 10.165 1.00 14.40 179 ILE A C 1
ATOM 821 O O . ILE A 1 105 ? 28.727 4.017 11.122 1.00 15.23 179 ILE A O 1
ATOM 826 N N . GLY A 1 106 ? 28.710 2.856 9.164 1.00 14.57 180 GLY A N 1
ATOM 827 C CA . GLY A 1 106 ? 30.134 2.729 8.975 1.00 13.99 180 GLY A CA 1
ATOM 828 C C . GLY A 1 106 ? 30.667 3.426 7.731 1.00 15.13 180 GLY A C 1
ATOM 829 O O . GLY A 1 106 ? 31.699 3.040 7.189 1.00 15.76 180 GLY A O 1
ATOM 830 N N . ILE A 1 107 ? 29.963 4.480 7.329 1.00 15.08 181 ILE A N 1
ATOM 831 C CA . ILE A 1 107 ? 30.382 5.368 6.263 1.00 14.95 181 ILE A CA 1
ATOM 832 C C . ILE A 1 107 ? 31.308 6.403 6.884 1.00 14.84 181 ILE A C 1
ATOM 833 O O . ILE A 1 107 ? 31.006 6.880 7.967 1.00 16.36 181 ILE A O 1
ATOM 838 N N . ASP A 1 108 ? 32.405 6.767 6.222 1.00 16.03 182 ASP A N 1
ATOM 839 C CA . ASP A 1 108 ? 33.352 7.732 6.745 1.00 17.10 182 ASP A CA 1
ATOM 840 C C . ASP A 1 108 ? 32.948 9.166 6.446 1.00 16.90 182 ASP A C 1
ATOM 841 O O . ASP A 1 108 ? 32.190 9.414 5.519 1.00 17.46 182 ASP A O 1
ATOM 846 N N . SER A 1 109 ? 33.550 10.086 7.189 1.00 16.70 183 SER A N 1
ATOM 847 C CA . SER A 1 109 ? 33.583 11.508 6.865 1.00 17.61 183 SER A CA 1
ATOM 848 C C . SER A 1 109 ? 32.201 12.148 7.017 1.00 15.91 183 SER A C 1
ATOM 849 O O . SER A 1 109 ? 31.223 11.571 7.473 1.00 15.56 183 SER A O 1
ATOM 852 N N . PHE A 1 110 ? 32.125 13.446 6.671 1.00 17.57 184 PHE A N 1
ATOM 853 C CA . PHE A 1 110 ? 30.889 14.204 6.733 1.00 17.05 184 PHE A CA 1
ATOM 854 C C . PHE A 1 110 ? 29.767 13.510 5.954 1.00 16.79 184 PHE A C 1
ATOM 855 O O . PHE A 1 110 ? 28.599 13.573 6.345 1.00 17.45 184 PHE A O 1
ATOM 863 N N . GLN A 1 111 ? 30.123 12.812 4.882 1.00 17.53 185 GLN A N 1
ATOM 864 C CA . GLN A 1 111 ? 29.180 12.052 4.079 1.00 18.19 185 GLN A CA 1
ATOM 865 C C . GLN A 1 111 ? 28.291 11.144 4.908 1.00 18.36 185 GLN A C 1
ATOM 866 O O . GLN A 1 111 ? 27.129 10.940 4.562 1.00 19.79 185 GLN A O 1
ATOM 872 N N . GLY A 1 112 ? 28.794 10.608 6.037 1.00 16.97 186 GLY A N 1
ATOM 873 C CA . GLY A 1 112 ? 27.970 9.727 6.841 1.00 16.57 186 GLY A CA 1
ATOM 874 C C . GLY A 1 112 ? 26.788 10.421 7.510 1.00 15.66 186 GLY A C 1
ATOM 875 O O . GLY A 1 112 ? 25.855 9.744 7.940 1.00 16.92 186 GLY A O 1
ATOM 876 N N . LEU A 1 113 ? 26.789 11.760 7.552 1.00 15.71 187 LEU A N 1
ATOM 877 C CA . LEU A 1 113 ? 25.669 12.492 8.129 1.00 16.35 187 LEU A CA 1
ATOM 878 C C . LEU A 1 113 ? 24.345 12.215 7.403 1.00 16.43 187 LEU A C 1
ATOM 879 O O . LEU A 1 113 ? 23.286 12.143 8.005 1.00 16.80 187 LEU A O 1
ATOM 884 N N . TYR A 1 114 ? 24.406 12.058 6.069 1.00 16.85 188 TYR A N 1
ATOM 885 C CA . TYR A 1 114 ? 23.162 11.952 5.304 1.00 18.76 188 TYR A CA 1
ATOM 886 C C . TYR A 1 114 ? 22.334 10.727 5.688 1.00 18.40 188 TYR A C 1
ATOM 887 O O . TYR A 1 114 ? 21.155 10.822 5.982 1.00 18.92 188 TYR A O 1
ATOM 896 N N . SER A 1 115 ? 22.952 9.557 5.680 1.00 17.36 189 SER A N 1
ATOM 897 C CA . SER A 1 115 ? 22.264 8.345 6.103 1.00 18.38 189 SER A CA 1
ATOM 898 C C . SER A 1 115 ? 21.906 8.382 7.594 1.00 17.48 189 SER A C 1
ATOM 899 O O . SER A 1 115 ? 20.877 7.861 8.002 1.00 18.85 189 SER A O 1
ATOM 902 N N . THR A 1 116 ? 22.763 8.987 8.435 1.00 16.72 190 THR A N 1
ATOM 903 C CA . THR A 1 116 ? 22.460 9.126 9.855 1.00 15.75 190 THR A CA 1
ATOM 904 C C . THR A 1 116 ? 21.119 9.851 10.031 1.00 16.48 190 THR A C 1
ATOM 905 O O . THR A 1 116 ? 20.248 9.460 10.823 1.00 16.15 190 THR A O 1
ATOM 909 N N . MET A 1 117 ? 20.999 11.006 9.341 1.00 16.83 191 MET A N 1
ATOM 910 C CA . MET A 1 117 ? 19.807 11.813 9.414 1.00 18.29 191 MET A CA 1
ATOM 911 C C . MET A 1 117 ? 18.597 11.011 8.957 1.00 18.11 191 MET A C 1
ATOM 912 O O . MET A 1 117 ? 17.567 11.050 9.618 1.00 18.44 191 MET A O 1
ATOM 917 N N . TYR A 1 118 ? 18.697 10.316 7.826 1.00 19.49 192 TYR A N 1
ATOM 918 C CA . TYR A 1 118 ? 17.530 9.620 7.302 1.00 19.96 192 TYR A CA 1
ATOM 919 C C . TYR A 1 118 ? 17.185 8.418 8.164 1.00 19.97 192 TYR A C 1
ATOM 920 O O . TYR A 1 118 ? 16.022 8.078 8.320 1.00 21.25 192 TYR A O 1
ATOM 929 N N . ALA A 1 119 ? 18.173 7.805 8.821 1.00 19.08 193 ALA A N 1
ATOM 930 C CA . ALA A 1 119 ? 17.862 6.701 9.709 1.00 19.64 193 ALA A CA 1
ATOM 931 C C . ALA A 1 119 ? 17.069 7.224 10.911 1.00 18.81 193 ALA A C 1
ATOM 932 O O . ALA A 1 119 ? 16.132 6.596 11.383 1.00 20.62 193 ALA A O 1
ATOM 934 N N . ILE A 1 120 ? 17.462 8.379 11.463 1.00 17.39 194 ILE A N 1
ATOM 935 C CA . ILE A 1 120 ? 16.719 8.990 12.557 1.00 17.57 194 ILE A CA 1
ATOM 936 C C . ILE A 1 120 ? 15.295 9.403 12.141 1.00 18.04 194 ILE A C 1
ATOM 937 O O . ILE A 1 120 ? 14.339 9.179 12.866 1.00 19.11 194 ILE A O 1
ATOM 942 N N . MET A 1 121 ? 15.186 9.991 10.956 1.00 19.39 195 MET A N 1
ATOM 943 C CA . MET A 1 121 ? 13.881 10.422 10.428 1.00 20.31 195 MET A CA 1
ATOM 944 C C . MET A 1 121 ? 12.931 9.243 10.275 1.00 21.14 195 MET A C 1
ATOM 945 O O . MET A 1 121 ? 11.722 9.477 10.275 1.00 24.32 195 MET A O 1
ATOM 950 N N . ASN A 1 122 ? 13.447 8.027 10.108 1.00 20.92 196 ASN A N 1
ATOM 951 C CA . ASN A 1 122 ? 12.659 6.813 10.020 1.00 20.60 196 ASN A CA 1
ATOM 952 C C . ASN A 1 122 ? 12.557 6.073 11.342 1.00 21.71 196 ASN A C 1
ATOM 953 O O . ASN A 1 122 ? 12.184 4.905 11.349 1.00 22.43 196 ASN A O 1
ATOM 958 N N . ASN A 1 123 ? 12.963 6.724 12.454 1.00 21.41 197 ASN A N 1
ATOM 959 C CA . ASN A 1 123 ? 12.694 6.212 13.786 1.00 20.38 197 ASN A CA 1
ATOM 960 C C . ASN A 1 123 ? 13.442 4.907 14.030 1.00 20.91 197 ASN A C 1
ATOM 961 O O . ASN A 1 123 ? 12.994 4.072 14.821 1.00 23.22 197 ASN A O 1
ATOM 966 N N . LYS A 1 124 ? 14.668 4.787 13.471 1.00 19.22 198 LYS A N 1
ATOM 967 C CA . LYS A 1 124 ? 15.455 3.589 13.642 1.00 19.10 198 LYS A CA 1
ATOM 968 C C . LYS A 1 124 ? 16.445 3.698 14.794 1.00 17.82 198 LYS A C 1
ATOM 969 O O . LYS A 1 124 ? 16.657 4.791 15.334 1.00 19.06 198 LYS A O 1
ATOM 975 N N . ILE A 1 125 ? 16.932 2.539 15.231 1.00 18.13 199 ILE A N 1
ATOM 976 C CA . ILE A 1 125 ? 18.106 2.471 16.099 1.00 17.40 199 ILE A CA 1
ATOM 977 C C . ILE A 1 125 ? 19.334 2.605 15.215 1.00 16.76 199 ILE A C 1
ATOM 978 O O . ILE A 1 125 ? 19.519 1.831 14.279 1.00 17.17 199 ILE A O 1
ATOM 983 N N . VAL A 1 126 ? 20.147 3.633 15.481 1.00 15.45 200 VAL A N 1
ATOM 984 C CA . VAL A 1 126 ? 21.294 3.980 14.652 1.00 16.03 200 VAL A CA 1
ATOM 985 C C . VAL A 1 126 ? 22.555 3.658 15.461 1.00 15.09 200 VAL A C 1
ATOM 986 O O . VAL A 1 126 ? 22.864 4.339 16.456 1.00 15.14 200 VAL A O 1
ATOM 990 N N . ALA A 1 127 ? 23.206 2.584 15.052 1.00 14.01 201 ALA A N 1
ATOM 991 C CA . ALA A 1 127 ? 24.456 2.124 15.660 1.00 13.76 201 ALA A CA 1
ATOM 992 C C . ALA A 1 127 ? 25.561 2.884 14.938 1.00 12.54 201 ALA A C 1
ATOM 993 O O . ALA A 1 127 ? 26.007 2.541 13.831 1.00 14.23 201 ALA A O 1
ATOM 995 N N . LEU A 1 128 ? 25.923 4.020 15.530 1.00 12.66 202 LEU A N 1
ATOM 996 C CA . LEU A 1 128 ? 26.641 5.070 14.847 1.00 13.48 202 LEU A CA 1
ATOM 997 C C . LEU A 1 128 ? 28.127 4.997 15.146 1.00 13.28 202 LEU A C 1
ATOM 998 O O . LEU A 1 128 ? 28.534 5.337 16.248 1.00 13.37 202 LEU A O 1
ATOM 1003 N N . ALA A 1 129 ? 28.930 4.598 14.183 1.00 12.88 203 ALA A N 1
ATOM 1004 C CA . ALA A 1 129 ? 30.379 4.651 14.292 1.00 12.74 203 ALA A CA 1
ATOM 1005 C C . ALA A 1 129 ? 30.916 5.981 13.809 1.00 14.00 203 ALA A C 1
ATOM 1006 O O . ALA A 1 129 ? 31.926 6.477 14.269 1.00 13.63 203 ALA A O 1
ATOM 1008 N N . ASN A 1 130 ? 30.252 6.548 12.787 1.00 14.74 204 ASN A N 1
ATOM 1009 C CA . ASN A 1 130 ? 30.683 7.797 12.173 1.00 14.83 204 ASN A CA 1
ATOM 1010 C C . ASN A 1 130 ? 30.590 8.915 13.182 1.00 15.55 204 ASN A C 1
ATOM 1011 O O . ASN A 1 130 ? 29.533 9.204 13.697 1.00 18.62 204 ASN A O 1
ATOM 1016 N N . LYS A 1 131 ? 31.683 9.566 13.475 1.00 13.72 205 LYS A N 1
ATOM 1017 C CA . LYS A 1 131 ? 31.729 10.637 14.453 1.00 13.90 205 LYS A CA 1
ATOM 1018 C C . LYS A 1 131 ? 31.680 12.008 13.773 1.00 13.10 205 LYS A C 1
ATOM 1019 O O . LYS A 1 131 ? 31.277 12.962 14.433 1.00 13.55 205 LYS A O 1
ATOM 1025 N N . GLU A 1 132 ? 32.072 12.109 12.517 1.00 13.16 206 GLU A N 1
ATOM 1026 C CA . GLU A 1 132 ? 32.085 13.392 11.829 1.00 14.09 206 GLU A CA 1
ATOM 1027 C C . GLU A 1 132 ? 30.671 13.969 11.747 1.00 13.97 206 GLU A C 1
ATOM 1028 O O . GLU A 1 132 ? 30.476 15.192 11.829 1.00 14.55 206 GLU A O 1
ATOM 1034 N N . SER A 1 133 ? 29.673 13.110 11.642 1.00 13.57 207 SER A N 1
ATOM 1035 C CA . SER A 1 133 ? 28.282 13.547 11.658 1.00 14.08 207 SER A CA 1
ATOM 1036 C C . SER A 1 133 ? 27.953 14.299 12.936 1.00 13.84 207 SER A C 1
ATOM 1037 O O . SER A 1 133 ? 27.280 15.358 12.922 1.00 14.52 207 SER A O 1
ATOM 1040 N N . ILE A 1 134 ? 28.298 13.723 14.105 1.00 13.61 208 ILE A N 1
ATOM 1041 C CA . ILE A 1 134 ? 27.997 14.315 15.386 1.00 13.28 208 ILE A CA 1
ATOM 1042 C C . ILE A 1 134 ? 28.792 15.596 15.563 1.00 13.47 208 ILE A C 1
ATOM 1043 O O . ILE A 1 134 ? 28.255 16.593 16.034 1.00 14.18 208 ILE A O 1
ATOM 1048 N N . VAL A 1 135 ? 30.071 15.618 15.196 1.00 12.78 209 VAL A N 1
ATOM 1049 C CA . VAL A 1 135 ? 30.869 16.830 15.337 1.00 12.59 209 VAL A CA 1
ATOM 1050 C C . VAL A 1 135 ? 30.293 17.959 14.501 1.00 13.91 209 VAL A C 1
ATOM 1051 O O . VAL A 1 135 ? 30.242 19.096 14.978 1.00 14.81 209 VAL A O 1
ATOM 1055 N N . SER A 1 136 ? 29.935 17.664 13.272 1.00 13.14 210 SER A N 1
ATOM 1056 C CA . SER A 1 136 ? 29.545 18.689 12.294 1.00 14.40 210 SER A CA 1
ATOM 1057 C C . SER A 1 136 ? 28.131 19.149 12.526 1.00 14.69 210 SER A C 1
ATOM 1058 O O . SER A 1 136 ? 27.779 20.269 12.083 1.00 15.89 210 SER A O 1
ATOM 1061 N N . ALA A 1 137 ? 27.267 18.332 13.104 1.00 13.97 211 ALA A N 1
ATOM 1062 C CA . ALA A 1 137 ? 25.839 18.583 13.076 1.00 14.64 211 ALA A CA 1
ATOM 1063 C C . ALA A 1 137 ? 25.166 18.198 14.378 1.00 14.67 211 ALA A C 1
ATOM 1064 O O . ALA A 1 137 ? 23.986 17.879 14.416 1.00 15.50 211 ALA A O 1
ATOM 1066 N N . GLY A 1 138 ? 25.883 18.250 15.491 1.00 16.62 212 GLY A N 1
ATOM 1067 C CA . GLY A 1 138 ? 25.360 17.791 16.769 1.00 16.45 212 GLY A CA 1
ATOM 1068 C C . GLY A 1 138 ? 24.044 18.444 17.174 1.00 16.97 212 GLY A C 1
ATOM 1069 O O . GLY A 1 138 ? 23.150 17.722 17.608 1.00 17.34 212 GLY A O 1
ATOM 1070 N N . PHE A 1 139 ? 23.987 19.771 17.110 1.00 18.13 213 PHE A N 1
ATOM 1071 C CA . PHE A 1 139 ? 22.780 20.473 17.530 1.00 19.24 213 PHE A CA 1
ATOM 1072 C C . PHE A 1 139 ? 21.609 20.119 16.606 1.00 17.93 213 PHE A C 1
ATOM 1073 O O . PHE A 1 139 ? 20.493 19.880 17.077 1.00 18.60 213 PHE A O 1
ATOM 1081 N N . PHE A 1 140 ? 21.842 20.032 15.316 1.00 17.44 214 PHE A N 1
ATOM 1082 C CA . PHE A 1 140 ? 20.869 19.555 14.356 1.00 17.04 214 PHE A CA 1
ATOM 1083 C C . PHE A 1 140 ? 20.351 18.162 14.712 1.00 17.76 214 PHE A C 1
ATOM 1084 O O . PHE A 1 140 ? 19.147 17.886 14.655 1.00 17.66 214 PHE A O 1
ATOM 1092 N N . LEU A 1 141 ? 21.264 17.220 14.962 1.00 17.71 215 LEU A N 1
ATOM 1093 C CA . LEU A 1 141 ? 20.850 15.867 15.284 1.00 16.30 215 LEU A CA 1
ATOM 1094 C C . LEU A 1 141 ? 20.031 15.827 16.561 1.00 15.92 215 LEU A C 1
ATOM 1095 O O . LEU A 1 141 ? 19.068 15.042 16.698 1.00 16.56 215 LEU A O 1
ATOM 1100 N N . LYS A 1 142 ? 20.393 16.633 17.538 1.00 16.07 216 LYS A N 1
ATOM 1101 C CA . LYS A 1 142 ? 19.631 16.722 18.774 1.00 16.60 216 LYS A CA 1
ATOM 1102 C C . LYS A 1 142 ? 18.177 17.159 18.502 1.00 19.02 216 LYS A C 1
ATOM 1103 O O . LYS A 1 142 ? 17.228 16.547 19.025 1.00 18.74 216 LYS A O 1
ATOM 1109 N N . LYS A 1 143 ? 18.029 18.166 17.643 1.00 17.81 217 LYS A N 1
ATOM 1110 C CA . LYS A 1 143 ? 16.690 18.638 17.289 1.00 20.35 217 LYS A CA 1
ATOM 1111 C C . LYS A 1 143 ? 15.905 17.533 16.594 1.00 19.40 217 LYS A C 1
ATOM 1112 O O . LYS A 1 143 ? 14.709 17.330 16.872 1.00 20.13 217 LYS A O 1
ATOM 1118 N N . LEU A 1 144 ? 16.537 16.820 15.677 1.00 18.65 218 LEU A N 1
ATOM 1119 C CA . LEU A 1 144 ? 15.913 15.735 14.957 1.00 19.58 218 LEU A CA 1
ATOM 1120 C C . LEU A 1 144 ? 15.478 14.639 15.932 1.00 18.62 218 LEU A C 1
ATOM 1121 O O . LEU A 1 144 ? 14.403 14.050 15.811 1.00 19.40 218 LEU A O 1
ATOM 1126 N N . LEU A 1 145 ? 16.377 14.252 16.863 1.00 18.19 219 LEU A N 1
ATOM 1127 C CA . LEU A 1 145 ? 16.071 13.242 17.865 1.00 17.94 219 LEU A CA 1
ATOM 1128 C C . LEU A 1 145 ? 14.958 13.684 18.818 1.00 18.01 219 LEU A C 1
ATOM 1129 O O . LEU A 1 145 ? 14.240 12.830 19.354 1.00 17.88 219 LEU A O 1
ATOM 1134 N N . ASN A 1 146 ? 14.843 14.990 19.065 1.00 18.40 220 ASN A N 1
ATOM 1135 C CA . ASN A 1 146 ? 13.728 15.461 19.868 1.00 19.75 220 ASN A CA 1
ATOM 1136 C C . ASN A 1 146 ? 12.391 15.177 19.175 1.00 20.76 220 ASN A C 1
ATOM 1137 O O . ASN A 1 146 ? 11.428 14.905 19.904 1.00 25.92 220 ASN A O 1
ATOM 1142 N N . ILE A 1 147 ? 12.322 15.299 17.851 1.00 20.10 221 ILE A N 1
ATOM 1143 C CA . ILE A 1 147 ? 11.107 15.111 17.061 1.00 22.16 221 ILE A CA 1
ATOM 1144 C C . ILE A 1 147 ? 10.821 13.621 16.913 1.00 22.99 221 ILE A C 1
ATOM 1145 O O . ILE A 1 147 ? 9.663 13.205 17.039 1.00 25.02 221 ILE A O 1
ATOM 1150 N N . HIS A 1 148 ? 11.855 12.810 16.617 1.00 20.36 222 HIS A N 1
ATOM 1151 C CA . HIS A 1 148 ? 11.697 11.397 16.290 1.00 20.79 222 HIS A CA 1
ATOM 1152 C C . HIS A 1 148 ? 11.907 10.585 17.564 1.00 23.83 222 HIS A C 1
ATOM 1153 O O . HIS A 1 148 ? 13.015 10.130 17.880 1.00 21.30 222 HIS A O 1
ATOM 1160 N N . LYS A 1 149 ? 10.834 10.439 18.331 1.00 22.99 223 LYS A N 1
ATOM 1161 C CA . LYS A 1 149 ? 10.892 9.944 19.696 1.00 25.23 223 LYS A CA 1
ATOM 1162 C C . LYS A 1 149 ? 11.531 8.560 19.755 1.00 22.61 223 LYS A C 1
ATOM 1163 O O . LYS A 1 149 ? 12.329 8.298 20.672 1.00 22.80 223 LYS A O 1
ATOM 1169 N N . ASN A 1 150 ? 11.235 7.682 18.793 1.00 22.81 224 ASN A N 1
ATOM 1170 C CA . ASN A 1 150 ? 11.681 6.298 18.875 1.00 23.41 224 ASN A CA 1
ATOM 1171 C C . ASN A 1 150 ? 13.046 6.106 18.206 1.00 21.59 224 ASN A C 1
ATOM 1172 O O . ASN A 1 150 ? 13.612 5.020 18.273 1.00 23.64 224 ASN A O 1
ATOM 1177 N N . ALA A 1 151 ? 13.560 7.127 17.523 1.00 20.33 225 ALA A N 1
ATOM 1178 C CA . ALA A 1 151 ? 14.924 7.059 17.023 1.00 18.96 225 ALA A CA 1
ATOM 1179 C C . ALA A 1 151 ? 15.908 7.143 18.179 1.00 17.48 225 ALA A C 1
ATOM 1180 O O . ALA A 1 151 ? 15.686 7.875 19.143 1.00 17.18 225 ALA A O 1
ATOM 1182 N N . LYS A 1 152 ? 16.995 6.394 18.056 1.00 16.25 226 LYS A N 1
ATOM 1183 C CA . LYS A 1 152 ? 18.055 6.442 19.063 1.00 16.91 226 LYS A CA 1
ATOM 1184 C C . LYS A 1 152 ? 19.387 6.298 18.378 1.00 18.30 226 LYS A C 1
ATOM 1185 O O . LYS A 1 152 ? 19.524 5.439 17.522 1.00 19.51 226 LYS A O 1
ATOM 1191 N N . ILE A 1 153 ? 20.366 7.103 18.802 1.00 15.43 227 ILE A N 1
ATOM 1192 C CA . ILE A 1 153 ? 21.763 6.831 18.499 1.00 15.37 227 ILE A CA 1
ATOM 1193 C C . ILE A 1 153 ? 22.350 5.982 19.613 1.00 15.32 227 ILE A C 1
ATOM 1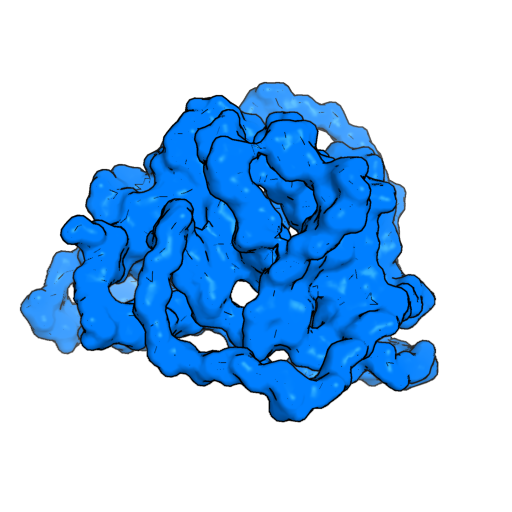194 O O . ILE A 1 153 ? 22.310 6.373 20.788 1.00 16.21 227 ILE A O 1
ATOM 1199 N N . ILE A 1 154 ? 22.932 4.850 19.247 1.00 14.35 228 ILE A N 1
ATOM 1200 C CA . ILE A 1 154 ? 23.678 4.019 20.172 1.00 14.79 228 ILE A CA 1
ATOM 1201 C C . ILE A 1 154 ? 25.122 4.073 19.695 1.00 13.66 228 ILE A C 1
ATOM 1202 O O . ILE A 1 154 ? 25.427 3.701 18.552 1.00 14.49 228 ILE A O 1
ATOM 1207 N N . PRO A 1 155 ? 26.056 4.635 20.521 1.00 13.54 229 PRO A N 1
ATOM 1208 C CA . PRO A 1 155 ? 27.402 4.878 20.015 1.00 13.46 229 PRO A CA 1
ATOM 1209 C C . PRO A 1 155 ? 28.197 3.614 19.769 1.00 13.15 229 PRO A C 1
ATOM 1210 O O . PRO A 1 155 ? 28.195 2.700 20.620 1.00 14.53 229 PRO A O 1
ATOM 1214 N N . VAL A 1 156 ? 28.891 3.573 18.639 1.00 12.23 230 VAL A N 1
ATOM 1215 C CA . VAL A 1 156 ? 29.803 2.503 18.283 1.00 12.22 230 VAL A CA 1
ATOM 1216 C C . VAL A 1 156 ? 31.267 2.897 18.417 1.00 12.40 230 VAL A C 1
ATOM 1217 O O . VAL A 1 156 ? 32.131 2.041 18.664 1.00 13.37 230 VAL A O 1
ATOM 1221 N N . ASP A 1 157 ? 31.611 4.180 18.270 1.00 11.36 231 ASP A N 1
ATOM 1222 C CA . ASP A 1 157 ? 32.982 4.604 18.486 1.00 11.68 231 ASP A CA 1
ATOM 1223 C C . ASP A 1 157 ? 33.414 4.058 19.839 1.00 11.79 231 ASP A C 1
ATOM 1224 O O . ASP A 1 157 ? 32.663 4.106 20.811 1.00 12.35 231 ASP A O 1
ATOM 1229 N N . SER A 1 158 ? 34.633 3.469 19.924 1.00 11.39 232 SER A N 1
ATOM 1230 C CA . SER A 1 158 ? 34.928 2.564 21.041 1.00 11.75 232 SER A CA 1
ATOM 1231 C C . SER A 1 158 ? 34.862 3.226 22.410 1.00 10.74 232 SER A C 1
ATOM 1232 O O . SER A 1 158 ? 34.405 2.636 23.387 1.00 11.45 232 SER A O 1
ATOM 1235 N N . GLU A 1 159 ? 35.338 4.460 22.500 1.00 10.11 233 GLU A N 1
ATOM 1236 C CA . GLU A 1 159 ? 35.372 5.193 23.766 1.00 10.26 233 GLU A CA 1
ATOM 1237 C C . GLU A 1 159 ? 33.983 5.561 24.201 1.00 10.73 233 GLU A C 1
ATOM 1238 O O . GLU A 1 159 ? 33.666 5.549 25.390 1.00 11.07 233 GLU A O 1
ATOM 1244 N N . HIS A 1 160 ? 33.125 5.924 23.227 1.00 10.67 234 HIS A N 1
ATOM 1245 C CA . HIS A 1 160 ? 31.755 6.315 23.503 1.00 11.26 234 HIS A CA 1
ATOM 1246 C C . HIS A 1 160 ? 30.844 5.120 23.808 1.00 10.54 234 HIS A C 1
ATOM 1247 O O . HIS A 1 160 ? 29.977 5.228 24.679 1.00 11.11 234 HIS A O 1
ATOM 1254 N N . SER A 1 161 ? 31.147 3.987 23.179 1.00 11.12 235 SER A N 1
ATOM 1255 C CA . SER A 1 161 ? 30.550 2.728 23.589 1.00 10.86 235 SER A CA 1
ATOM 1256 C C . SER A 1 161 ? 30.931 2.402 25.023 1.00 11.42 235 SER A C 1
ATOM 1257 O O . SER A 1 161 ? 30.091 2.031 25.831 1.00 11.73 235 SER A O 1
ATOM 1260 N N . ALA A 1 162 ? 32.217 2.580 25.373 1.00 10.62 236 ALA A N 1
ATOM 1261 C CA . ALA A 1 162 ? 32.666 2.335 26.732 1.00 11.34 236 ALA A CA 1
ATOM 1262 C C . ALA A 1 162 ? 31.900 3.192 27.726 1.00 10.63 236 ALA A C 1
ATOM 1263 O O . ALA A 1 162 ? 31.355 2.700 28.713 1.00 10.62 236 ALA A O 1
ATOM 1265 N N . ILE A 1 163 ? 31.852 4.511 27.464 1.00 11.01 237 ILE A N 1
ATOM 1266 C CA . ILE A 1 163 ? 31.122 5.423 28.328 1.00 11.27 237 ILE A CA 1
ATOM 1267 C C . ILE A 1 163 ? 29.697 4.938 28.507 1.00 11.27 237 ILE A C 1
ATOM 1268 O O . ILE A 1 163 ? 29.167 4.866 29.598 1.00 11.99 237 ILE A O 1
ATOM 1273 N N . PHE A 1 164 ? 29.033 4.644 27.378 1.00 11.49 238 PHE A N 1
ATOM 1274 C CA . PHE A 1 164 ? 27.638 4.222 27.416 1.00 11.88 238 PHE A CA 1
ATOM 1275 C C . PHE A 1 164 ? 27.467 2.951 28.244 1.00 12.19 238 PHE A C 1
ATOM 1276 O O . PHE A 1 164 ? 26.499 2.842 28.982 1.00 13.30 238 PHE A O 1
ATOM 1284 N N . GLN A 1 165 ? 28.393 1.993 28.080 1.00 12.77 239 GLN A N 1
ATOM 1285 C CA . GLN A 1 165 ? 28.365 0.757 28.852 1.00 12.38 239 GLN A CA 1
ATOM 1286 C C . GLN A 1 165 ? 28.545 1.007 30.334 1.00 13.39 239 GLN A C 1
ATOM 1287 O O . GLN A 1 165 ? 28.151 0.138 31.139 1.00 17.68 239 GLN A O 1
ATOM 1293 N N . CYS A 1 166 ? 29.217 2.078 30.719 1.00 12.53 240 CYS A N 1
ATOM 1294 C CA . CYS A 1 166 ? 29.456 2.402 32.129 1.00 14.06 240 CYS A CA 1
ATOM 1295 C C . CYS A 1 166 ? 28.239 3.011 32.822 1.00 14.75 240 CYS A C 1
ATOM 1296 O O . CYS A 1 166 ? 28.277 3.295 34.033 1.00 16.43 240 CYS A O 1
ATOM 1299 N N . LEU A 1 167 ? 27.170 3.274 32.088 1.00 15.51 241 LEU A N 1
ATOM 1300 C CA . LEU A 1 167 ? 25.995 3.951 32.604 1.00 15.90 241 LEU A CA 1
ATOM 1301 C C . LEU A 1 167 ? 25.009 2.916 33.094 1.00 17.89 241 LEU A C 1
ATOM 1302 O O . LEU A 1 167 ? 25.016 1.758 32.674 1.00 23.34 241 LEU A O 1
ATOM 1307 N N . ASP A 1 168 ? 24.148 3.345 33.979 1.00 17.69 242 ASP A N 1
ATOM 1308 C CA . ASP A 1 168 ? 23.129 2.500 34.528 1.00 19.83 242 ASP A CA 1
ATOM 1309 C C . ASP A 1 168 ? 21.914 2.621 33.627 1.00 19.01 242 ASP A C 1
ATOM 1310 O O . ASP A 1 168 ? 21.337 3.711 33.481 1.00 18.05 242 ASP A O 1
ATOM 1315 N N . ASN A 1 169 ? 21.523 1.496 33.016 1.00 18.53 243 ASN A N 1
ATOM 1316 C CA . ASN A 1 169 ? 20.432 1.523 32.053 1.00 18.74 243 ASN A CA 1
ATOM 1317 C C . ASN A 1 169 ? 19.110 1.914 32.702 1.00 21.49 243 ASN A C 1
ATOM 1318 O O . ASN A 1 169 ? 18.222 2.396 32.017 1.00 21.92 243 ASN A O 1
ATOM 1323 N N . ASN A 1 170 ? 18.988 1.726 34.021 1.00 22.21 244 ASN A N 1
ATOM 1324 C CA . ASN A 1 170 ? 17.830 2.186 34.756 1.00 23.79 244 ASN A CA 1
ATOM 1325 C C . ASN A 1 170 ? 17.653 3.695 34.538 1.00 24.45 244 ASN A C 1
ATOM 1326 O O . ASN A 1 170 ? 16.549 4.213 34.519 1.00 26.15 244 ASN A O 1
ATOM 1331 N N . LYS A 1 171 ? 18.763 4.443 34.460 1.00 21.62 245 LYS A N 1
ATOM 1332 C CA . LYS A 1 171 ? 18.734 5.881 34.192 1.00 19.76 245 LYS A CA 1
ATOM 1333 C C . LYS A 1 171 ? 18.742 6.197 32.698 1.00 18.83 245 LYS A C 1
ATOM 1334 O O . LYS A 1 171 ? 18.005 7.064 32.232 1.00 19.46 245 LYS A O 1
ATOM 1340 N N . VAL A 1 172 ? 19.528 5.471 31.904 1.00 17.68 246 VAL A N 1
ATOM 1341 C CA . VAL A 1 172 ? 19.593 5.709 30.466 1.00 17.89 246 VAL A CA 1
ATOM 1342 C C . VAL A 1 172 ? 18.198 5.645 29.860 1.00 19.33 246 VAL A C 1
ATOM 1343 O O . VAL A 1 172 ? 17.848 6.479 29.016 1.00 18.79 246 VAL A O 1
ATOM 1347 N N . LEU A 1 173 ? 17.406 4.655 30.311 1.00 20.45 247 LEU A N 1
ATOM 1348 C CA . LEU A 1 173 ? 16.119 4.394 2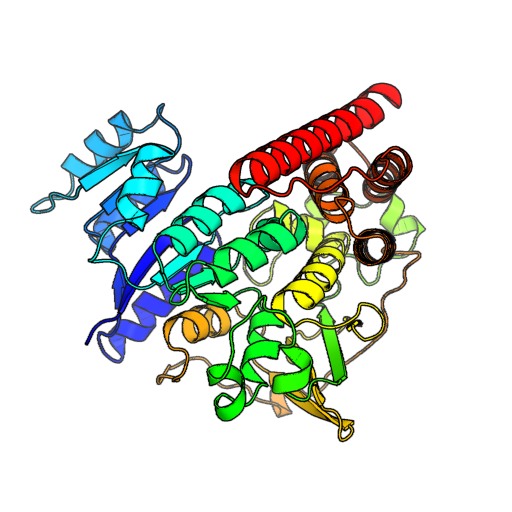9.682 1.00 20.92 247 LEU A CA 1
ATOM 1349 C C . LEU A 1 173 ? 15.134 5.537 29.926 1.00 21.87 247 LEU A C 1
ATOM 1350 O O . LEU A 1 173 ? 14.101 5.558 29.243 1.00 24.49 247 LEU A O 1
ATOM 1355 N N . LYS A 1 174 ? 15.422 6.479 30.817 1.00 20.73 248 LYS A N 1
ATOM 1356 C CA . LYS A 1 174 ? 14.595 7.647 31.050 1.00 21.64 248 LYS A CA 1
ATOM 1357 C C . LYS A 1 174 ? 14.892 8.726 30.012 1.00 22.15 248 LYS A C 1
ATOM 1358 O O . LYS A 1 174 ? 14.161 9.712 29.936 1.00 24.56 248 LYS A O 1
ATOM 1364 N N . THR A 1 175 ? 15.942 8.561 29.194 1.00 19.30 249 THR A N 1
ATOM 1365 C CA . THR A 1 175 ? 16.345 9.545 28.207 1.00 19.62 249 THR A CA 1
ATOM 1366 C C . THR A 1 175 ? 16.903 8.780 27.001 1.00 17.73 249 THR A C 1
ATOM 1367 O O . THR A 1 175 ? 16.469 7.686 26.722 1.00 18.32 249 THR A O 1
ATOM 1371 N N . LYS A 1 176 ? 17.875 9.360 26.299 1.00 16.07 250 LYS A N 1
ATOM 1372 C CA . LYS A 1 176 ? 18.595 8.714 25.209 1.00 16.12 250 LYS A CA 1
ATOM 1373 C C . LYS A 1 176 ? 19.772 9.618 24.861 1.00 13.91 250 LYS A C 1
ATOM 1374 O O . LYS A 1 176 ? 19.820 10.775 25.273 1.00 14.65 250 LYS A O 1
ATOM 1380 N N . CYS A 1 177 ? 20.750 9.067 24.132 1.00 13.83 251 CYS A N 1
ATOM 1381 C CA . CYS A 1 177 ? 21.917 9.863 23.807 1.00 14.57 251 CYS A CA 1
ATOM 1382 C C . CYS A 1 177 ? 21.583 11.076 22.960 1.00 14.91 251 CYS A C 1
ATOM 1383 O O . CYS A 1 177 ? 20.608 11.083 22.209 1.00 14.89 251 CYS A O 1
ATOM 1386 N N . LEU A 1 178 ? 22.421 12.091 23.071 1.00 15.27 252 LEU A N 1
ATOM 1387 C CA . LEU A 1 178 ? 22.378 13.271 22.240 1.00 16.10 252 LEU A CA 1
ATOM 1388 C C . LEU A 1 178 ? 21.089 14.028 22.590 1.00 16.16 252 LEU A C 1
ATOM 1389 O O . LEU A 1 178 ? 20.333 14.387 21.681 1.00 18.48 252 LEU A O 1
ATOM 1394 N N . GLN A 1 179 ? 20.860 14.250 23.880 1.00 16.04 253 GLN A N 1
ATOM 1395 C CA . GLN A 1 179 ? 19.701 14.916 24.455 1.00 16.96 253 GLN A CA 1
ATOM 1396 C C . GLN A 1 179 ? 20.131 15.839 25.579 1.00 18.14 253 GLN A C 1
ATOM 1397 O O . GLN A 1 179 ? 21.044 15.542 26.349 1.00 17.51 253 GLN A O 1
ATOM 1403 N N . ASP A 1 180 ? 19.472 16.991 25.688 1.00 17.20 254 ASP A N 1
ATOM 1404 C CA . ASP A 1 180 ? 19.640 17.874 26.817 1.00 18.08 254 ASP A CA 1
ATOM 1405 C C . ASP A 1 180 ? 19.337 17.122 28.106 1.00 16.53 254 ASP A C 1
ATOM 1406 O O . ASP A 1 180 ? 18.488 16.262 28.177 1.00 18.69 254 ASP A O 1
ATOM 1411 N N . ASN A 1 181 ? 20.143 17.444 29.115 1.00 18.79 255 ASN A N 1
ATOM 1412 C CA . ASN A 1 181 ? 19.978 16.965 30.482 1.00 22.14 255 ASN A CA 1
ATOM 1413 C C . ASN A 1 181 ? 20.498 15.532 30.668 1.00 18.24 255 ASN A C 1
ATOM 1414 O O . ASN A 1 181 ? 20.310 14.981 31.746 1.00 18.23 255 ASN A O 1
ATOM 1419 N N . PHE A 1 182 ? 21.069 14.910 29.650 1.00 16.59 256 PHE A N 1
ATOM 1420 C CA . PHE A 1 182 ? 21.520 13.523 29.758 1.00 15.95 256 PHE A CA 1
ATOM 1421 C C . PHE A 1 182 ? 22.472 13.306 30.921 1.00 15.58 256 PHE A C 1
ATOM 1422 O O . PHE A 1 182 ? 22.328 12.316 31.639 1.00 14.95 256 PHE A O 1
ATOM 1430 N N . SER A 1 183 ? 23.406 14.217 31.131 1.00 14.66 257 SER A N 1
ATOM 1431 C CA . SER A 1 183 ? 24.365 14.046 32.207 1.00 15.01 257 SER A CA 1
ATOM 1432 C C . SER A 1 183 ? 23.715 14.169 33.580 1.00 16.09 257 SER A C 1
ATOM 1433 O O . SER A 1 183 ? 24.087 13.480 34.532 1.00 15.58 257 SER A O 1
ATOM 1436 N N . LYS A 1 184 ? 22.724 15.051 33.726 1.00 16.63 258 LYS A N 1
ATOM 1437 C CA . LYS A 1 184 ? 22.027 15.222 34.980 1.00 17.24 258 LYS A CA 1
ATOM 1438 C C . LYS A 1 184 ? 21.261 13.956 35.329 1.00 16.34 258 LYS A C 1
ATOM 1439 O O . LYS A 1 184 ? 21.351 13.460 36.463 1.00 16.89 258 LYS A O 1
ATOM 1445 N N . ILE A 1 185 ? 20.526 13.402 34.362 1.00 15.43 259 ILE A N 1
ATOM 1446 C CA . ILE A 1 185 ? 19.720 12.226 34.573 1.00 16.29 259 ILE A CA 1
ATOM 1447 C C . ILE A 1 185 ? 20.610 11.051 34.988 1.00 16.05 259 ILE A C 1
ATOM 1448 O O . ILE A 1 185 ? 20.254 10.191 35.771 1.00 17.14 259 ILE A O 1
ATOM 1453 N N . ASN A 1 186 ? 21.809 10.976 34.368 1.00 14.88 260 ASN A N 1
ATOM 1454 C CA . ASN A 1 186 ? 22.722 9.856 34.557 1.00 15.08 260 ASN A CA 1
ATOM 1455 C C . ASN A 1 186 ? 23.720 10.150 35.678 1.00 14.27 260 ASN A C 1
ATOM 1456 O O . ASN A 1 186 ? 24.594 9.299 35.926 1.00 15.26 260 ASN A O 1
ATOM 1461 N N . ASN A 1 187 ? 23.670 11.288 36.332 1.00 14.26 261 ASN A N 1
ATOM 1462 C CA . ASN A 1 187 ? 24.564 11.602 37.440 1.00 14.47 261 ASN A CA 1
ATOM 1463 C C . ASN A 1 187 ? 26.028 11.620 36.992 1.00 12.91 261 ASN A C 1
ATOM 1464 O O . ASN A 1 187 ? 26.923 11.327 37.796 1.00 12.86 261 ASN A O 1
ATOM 1469 N N . ILE A 1 188 ? 26.284 12.025 35.758 1.00 12.49 262 ILE A N 1
ATOM 1470 C CA . ILE A 1 188 ? 27.638 12.105 35.218 1.00 12.85 262 ILE A CA 1
ATOM 1471 C C . ILE A 1 188 ? 28.288 13.382 35.635 1.00 12.76 262 ILE A C 1
ATOM 1472 O O . ILE A 1 188 ? 27.709 14.474 35.410 1.00 14.15 262 ILE A O 1
ATOM 1477 N N . ASN A 1 189 ? 29.497 13.329 36.181 1.00 12.07 263 ASN A N 1
ATOM 1478 C CA . ASN A 1 189 ? 30.260 14.515 36.523 1.00 12.06 263 ASN A CA 1
ATOM 1479 C C . ASN A 1 189 ? 31.353 14.839 35.536 1.00 12.55 263 ASN A C 1
ATOM 1480 O O . ASN A 1 189 ? 31.603 16.008 35.221 1.00 14.56 263 ASN A O 1
ATOM 1485 N N . LYS A 1 190 ? 32.084 13.833 35.037 1.00 11.45 264 LYS A N 1
ATOM 1486 C CA . LYS A 1 190 ? 33.286 14.048 34.242 1.00 11.49 264 LYS A CA 1
ATOM 1487 C C . LYS A 1 190 ? 33.596 12.774 33.467 1.00 10.61 264 LYS A C 1
ATOM 1488 O O . LYS A 1 190 ? 33.193 11.688 33.875 1.00 11.63 264 LYS A O 1
ATOM 1494 N N . ILE A 1 191 ? 34.265 12.923 32.335 1.00 10.83 265 ILE A N 1
ATOM 1495 C CA . ILE A 1 191 ? 34.669 11.812 31.467 1.00 10.38 265 ILE A CA 1
ATOM 1496 C C . ILE A 1 191 ? 36.172 11.793 31.329 1.00 10.63 265 ILE A C 1
ATOM 1497 O O . ILE A 1 191 ? 36.784 12.822 31.037 1.00 11.05 265 ILE A O 1
ATOM 1502 N N . PHE A 1 192 ? 36.755 10.595 31.470 1.00 10.62 266 PHE A N 1
ATOM 1503 C CA . PHE A 1 192 ? 38.104 10.311 31.036 1.00 11.09 266 PHE A CA 1
ATOM 1504 C C . PHE A 1 192 ? 38.016 9.652 29.668 1.00 10.88 266 PHE A C 1
ATOM 1505 O O . PHE A 1 192 ? 37.545 8.522 29.542 1.00 11.41 266 PHE A O 1
ATOM 1513 N N . LEU A 1 193 ? 38.490 10.365 28.649 1.00 10.09 267 LEU A N 1
ATOM 1514 C CA . LEU A 1 193 ? 38.449 9.909 27.271 1.00 10.63 267 LEU A CA 1
ATOM 1515 C C . LEU A 1 193 ? 39.825 9.348 26.949 1.00 10.44 267 LEU A C 1
ATOM 1516 O O . LEU A 1 193 ? 40.796 10.103 26.768 1.00 11.18 267 LEU A O 1
ATOM 1521 N N . CYS A 1 194 ? 39.920 8.030 26.902 1.00 10.21 268 CYS A N 1
ATOM 1522 C CA . CYS A 1 194 ? 41.184 7.384 26.669 1.00 11.41 268 CYS A CA 1
ATOM 1523 C C . CYS A 1 194 ? 41.574 7.421 25.203 1.00 11.90 268 CYS A C 1
ATOM 1524 O O . CYS A 1 194 ? 40.718 7.524 24.307 1.00 12.85 268 CYS A O 1
ATOM 1527 N N . SER A 1 195 ? 42.895 7.430 24.972 1.00 11.51 269 SER A N 1
ATOM 1528 C CA . SER A 1 195 ? 43.469 7.400 23.629 1.00 11.60 269 SER A CA 1
ATOM 1529 C C . SER A 1 195 ? 44.635 6.438 23.549 1.00 12.04 269 SER A C 1
ATOM 1530 O O . SER A 1 195 ? 45.427 6.323 24.471 1.00 11.73 269 SER A O 1
ATOM 1533 N N . SER A 1 196 ? 44.781 5.811 22.394 1.00 11.38 270 SER A N 1
ATOM 1534 C CA . SER A 1 196 ? 45.948 5.008 22.118 1.00 11.22 270 SER A CA 1
ATOM 1535 C C . SER A 1 196 ? 47.213 5.838 22.058 1.00 11.82 270 SER A C 1
ATOM 1536 O O . SER A 1 196 ? 48.302 5.294 22.223 1.00 12.12 270 SER A O 1
ATOM 1539 N N . GLY A 1 197 ? 47.080 7.119 21.716 1.00 11.66 271 GLY A N 1
ATOM 1540 C CA . GLY A 1 197 ? 48.165 8.031 21.449 1.00 11.86 271 GLY A CA 1
ATOM 1541 C C . GLY A 1 197 ? 48.717 7.992 20.035 1.00 12.02 271 GLY A C 1
ATOM 1542 O O . GLY A 1 197 ? 49.469 8.903 19.674 1.00 12.88 271 GLY A O 1
ATOM 1543 N N . GLY A 1 198 ? 48.402 6.946 19.294 1.00 12.33 272 GLY A N 1
ATOM 1544 C CA . GLY A 1 198 ? 48.822 6.879 17.899 1.00 13.37 272 GLY A CA 1
ATOM 1545 C C . GLY A 1 198 ? 50.284 6.527 17.735 1.00 14.11 272 GLY A C 1
ATOM 1546 O O . GLY A 1 198 ? 51.043 6.447 18.675 1.00 15.58 272 GLY A O 1
ATOM 1547 N N . PRO A 1 199 ? 50.729 6.384 16.464 1.00 15.66 273 PRO A N 1
ATOM 1548 C CA . PRO A 1 199 ? 52.093 5.892 16.196 1.00 16.77 273 PRO A CA 1
ATOM 1549 C C . PRO A 1 199 ? 53.171 6.927 16.454 1.00 18.14 273 PRO A C 1
ATOM 1550 O O . PRO A 1 199 ? 54.347 6.575 16.504 1.00 20.08 273 PRO A O 1
ATOM 1554 N N . PHE A 1 200 ? 52.789 8.208 16.619 1.00 16.27 274 PHE A N 1
ATOM 1555 C CA . PHE A 1 200 ? 53.757 9.266 16.777 1.00 17.12 274 PHE A CA 1
ATOM 1556 C C . PHE A 1 200 ? 53.955 9.708 18.216 1.00 15.83 274 PHE A C 1
ATOM 1557 O O . PHE A 1 200 ? 54.602 10.689 18.527 1.00 17.35 274 PHE A O 1
ATOM 1565 N N . GLN A 1 201 ? 53.310 8.982 19.162 1.00 16.47 275 GLN A N 1
ATOM 1566 C CA . GLN A 1 201 ? 53.199 9.439 20.526 1.00 17.32 275 GLN A CA 1
ATOM 1567 C C . GLN A 1 201 ? 54.531 9.690 21.203 1.00 17.02 275 GLN A C 1
ATOM 1568 O O . GLN A 1 201 ? 54.568 10.548 22.080 1.00 19.76 275 GLN A O 1
ATOM 1574 N N . ASN A 1 202 ? 55.598 8.965 20.833 1.00 18.55 276 ASN A N 1
ATOM 1575 C CA . ASN A 1 202 ? 56.881 9.079 21.508 1.00 20.18 276 ASN A CA 1
ATOM 1576 C C . ASN A 1 202 ? 57.934 9.852 20.707 1.00 22.82 276 ASN A C 1
ATOM 1577 O O . ASN A 1 202 ? 59.118 9.867 21.080 1.00 23.17 276 ASN A O 1
ATOM 1582 N N . LEU A 1 203 ? 57.518 10.518 19.636 1.00 19.74 277 LEU A N 1
ATOM 1583 C CA . LEU A 1 203 ? 58.466 11.216 18.765 1.00 20.80 277 LEU A CA 1
ATOM 1584 C C . LEU A 1 203 ? 58.765 12.585 19.354 1.00 22.34 277 LEU A C 1
ATOM 1585 O O . LEU A 1 203 ? 57.941 13.234 19.964 1.00 22.61 277 LEU A O 1
ATOM 1590 N N . THR A 1 204 ? 59.959 13.112 19.054 1.00 23.79 278 THR A N 1
ATOM 1591 C CA . THR A 1 204 ? 60.332 14.476 19.395 1.00 23.08 278 THR A CA 1
ATOM 1592 C C . THR A 1 204 ? 59.702 15.449 18.395 1.00 20.24 278 THR A C 1
ATOM 1593 O O . THR A 1 204 ? 59.244 15.054 17.324 1.00 20.03 278 THR A O 1
ATOM 1597 N N . MET A 1 205 ? 59.713 16.728 18.756 1.00 20.75 279 MET A N 1
ATOM 1598 C CA . MET A 1 205 ? 59.311 17.789 17.849 1.00 22.21 279 MET A CA 1
ATOM 1599 C C . MET A 1 205 ? 60.085 17.725 16.529 1.00 22.55 279 MET A C 1
ATOM 1600 O O . MET A 1 205 ? 59.487 17.846 15.465 1.00 22.68 279 MET A O 1
ATOM 1605 N N . ASP A 1 206 ? 61.403 17.516 16.594 1.00 23.46 280 ASP A N 1
ATOM 1606 C CA . ASP A 1 206 ? 62.218 17.422 15.391 1.00 24.06 280 ASP A CA 1
ATOM 1607 C C . ASP A 1 206 ? 61.801 16.245 14.519 1.00 22.92 280 ASP A C 1
ATOM 1608 O O . ASP A 1 206 ? 61.720 16.347 13.290 1.00 24.24 280 ASP A O 1
ATOM 1613 N N . GLU A 1 207 ? 61.466 15.110 15.160 1.00 21.04 281 GLU A N 1
ATOM 1614 C CA . GLU A 1 207 ? 61.000 13.970 14.397 1.00 20.88 281 GLU A CA 1
ATOM 1615 C C . GLU A 1 207 ? 59.628 14.219 13.782 1.00 20.25 281 GLU A C 1
ATOM 1616 O O . GLU A 1 207 ? 59.370 13.831 12.652 1.00 21.76 281 GLU A O 1
ATOM 1622 N N . LEU A 1 208 ? 58.692 14.815 14.560 1.00 20.66 282 LEU A N 1
ATOM 1623 C CA . LEU A 1 208 ? 57.349 15.110 14.047 1.00 21.16 282 LEU A CA 1
ATOM 1624 C C . LEU A 1 208 ? 57.365 15.995 12.825 1.00 22.29 282 LEU A C 1
ATOM 1625 O O . LEU A 1 208 ? 56.545 15.881 11.907 1.00 23.46 282 LEU A O 1
ATOM 1630 N N . LYS A 1 209 ? 58.320 16.920 12.771 1.00 22.98 283 LYS A N 1
ATOM 1631 C CA . LYS A 1 209 ? 58.338 17.847 11.651 1.00 23.38 283 LYS A CA 1
ATOM 1632 C C . LYS A 1 209 ? 58.306 17.071 10.337 1.00 23.41 283 LYS A C 1
ATOM 1633 O O . LYS A 1 209 ? 57.678 17.515 9.370 1.00 24.25 283 LYS A O 1
ATOM 1639 N N . ASN A 1 210 ? 58.996 15.909 10.299 1.00 22.92 284 ASN A N 1
ATOM 1640 C CA . ASN A 1 210 ? 59.270 15.202 9.056 1.00 22.71 284 ASN A CA 1
ATOM 1641 C C . ASN A 1 210 ? 58.570 13.851 8.903 1.00 23.39 284 ASN A C 1
ATOM 1642 O O . ASN A 1 210 ? 58.791 13.128 7.935 1.00 24.07 284 ASN A O 1
ATOM 1647 N N . VAL A 1 211 ? 57.618 13.526 9.799 1.00 20.41 285 VAL A N 1
ATOM 1648 C CA . VAL A 1 211 ? 56.859 12.292 9.656 1.00 20.47 285 VAL A CA 1
ATOM 1649 C C . VAL A 1 211 ? 56.038 12.290 8.367 1.00 20.15 285 VAL A C 1
ATOM 1650 O O . VAL A 1 211 ? 55.532 13.318 7.928 1.00 20.75 285 VAL A O 1
ATOM 1654 N N . THR A 1 212 ? 55.744 11.094 7.865 1.00 21.93 286 THR A N 1
ATOM 1655 C CA . THR A 1 212 ? 54.996 10.894 6.643 1.00 22.98 286 THR A CA 1
ATOM 1656 C C . THR A 1 212 ? 53.730 10.099 6.908 1.00 20.30 286 THR A C 1
ATOM 1657 O O . THR A 1 212 ? 53.622 9.409 7.928 1.00 20.72 286 THR A O 1
ATOM 1661 N N . SER A 1 213 ? 52.840 10.099 5.927 1.00 19.74 287 SER A N 1
ATOM 1662 C CA . SER A 1 213 ? 51.633 9.318 6.022 1.00 20.06 287 SER A CA 1
ATOM 1663 C C . SER A 1 213 ? 51.945 7.828 5.990 1.00 20.66 287 SER A C 1
ATOM 1664 O O . SER A 1 213 ? 51.258 7.078 6.643 1.00 20.48 287 SER A O 1
ATOM 1667 N N . GLU A 1 214 ? 53.000 7.401 5.278 1.00 22.11 288 GLU A N 1
ATOM 1668 C CA . GLU A 1 214 ? 53.380 5.998 5.315 1.00 23.37 288 GLU A CA 1
ATOM 1669 C C . GLU A 1 214 ? 53.676 5.577 6.753 1.00 23.43 288 GLU A C 1
ATOM 1670 O O . GLU A 1 214 ? 53.249 4.500 7.172 1.00 22.55 288 GLU A O 1
ATOM 1676 N N . ASN A 1 215 ? 54.369 6.443 7.497 1.00 21.74 289 ASN A N 1
ATOM 1677 C CA . ASN A 1 215 ? 54.681 6.166 8.886 1.00 22.47 289 ASN A CA 1
ATOM 1678 C C . ASN A 1 215 ? 53.391 6.041 9.717 1.00 22.37 289 ASN A C 1
ATOM 1679 O O . ASN A 1 215 ? 53.319 5.227 10.647 1.00 24.18 289 ASN A O 1
ATOM 1684 N N . ALA A 1 216 ? 52.389 6.861 9.418 1.00 20.59 290 ALA A N 1
ATOM 1685 C CA . ALA A 1 216 ? 51.131 6.869 10.172 1.00 21.27 290 ALA A CA 1
ATOM 1686 C C . ALA A 1 216 ? 50.312 5.608 9.880 1.00 21.78 290 ALA A C 1
ATOM 1687 O O . ALA A 1 216 ? 49.580 5.139 10.766 1.00 23.16 290 ALA A O 1
ATOM 1689 N N . LEU A 1 217 ? 50.398 5.025 8.673 1.00 22.96 291 LEU A N 1
ATOM 1690 C CA . LEU A 1 217 ? 49.507 3.964 8.243 1.00 24.59 291 LEU A CA 1
ATOM 1691 C C . LEU A 1 217 ? 50.051 2.573 8.547 1.00 27.84 291 LEU A C 1
ATOM 1692 O O . LEU A 1 217 ? 49.278 1.618 8.513 1.00 28.02 291 LEU A O 1
ATOM 1697 N N . LYS A 1 218 ? 51.358 2.429 8.755 1.00 30.65 292 LYS A N 1
ATOM 1698 C CA . LYS A 1 218 ? 51.952 1.091 8.753 1.00 35.12 292 LYS A CA 1
ATOM 1699 C C . LYS A 1 218 ? 51.573 0.298 10.015 1.00 39.82 292 LYS A C 1
ATOM 1700 O O . LYS A 1 218 ? 51.405 0.873 11.095 1.00 36.25 292 LYS A O 1
ATOM 1706 N N . HIS A 1 219 ? 51.390 -1.027 9.839 1.00 39.20 293 HIS A N 1
ATOM 1707 C CA . HIS A 1 219 ? 51.299 -2.029 10.907 1.00 46.10 293 HIS A CA 1
ATOM 1708 C C . HIS A 1 219 ? 50.200 -1.715 11.925 1.00 42.86 293 HIS A C 1
ATOM 1709 O O . HIS A 1 219 ? 50.443 -1.661 13.135 1.00 45.94 293 HIS A O 1
ATOM 1716 N N . PRO A 1 220 ? 48.938 -1.553 11.473 1.00 41.14 294 PRO A N 1
ATOM 1717 C CA . PRO A 1 220 ? 47.810 -1.325 12.394 1.00 40.43 294 PRO A CA 1
ATOM 1718 C C . PRO A 1 220 ? 47.424 -2.562 13.210 1.00 40.23 294 PRO A C 1
ATOM 1719 O O . PRO A 1 220 ? 47.589 -3.691 12.740 1.00 36.98 294 PRO A O 1
ATOM 1723 N N . LYS A 1 221 ? 46.870 -2.349 14.413 1.00 35.27 295 LYS A N 1
ATOM 1724 C CA . LYS A 1 221 ? 46.379 -3.462 15.223 1.00 32.09 295 LYS A CA 1
ATOM 1725 C C . LYS A 1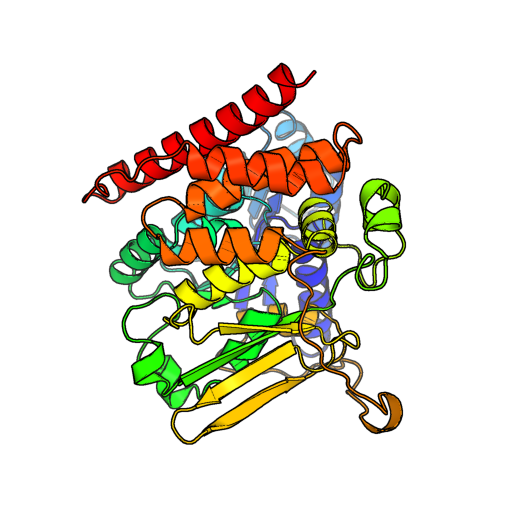 221 ? 45.283 -4.210 14.459 1.00 34.21 295 LYS A C 1
ATOM 1726 O O . LYS A 1 221 ? 45.332 -5.441 14.333 1.00 39.91 295 LYS A O 1
ATOM 1732 N N . TRP A 1 222 ? 44.252 -3.470 14.019 1.00 32.37 296 TRP A N 1
ATOM 1733 C CA . TRP A 1 222 ? 43.363 -3.915 12.958 1.00 32.07 296 TRP A CA 1
ATOM 1734 C C . TRP A 1 222 ? 43.355 -2.796 11.930 1.00 31.94 296 TRP A C 1
ATOM 1735 O O . TRP A 1 222 ? 43.503 -1.636 12.302 1.00 34.49 296 TRP A O 1
ATOM 1746 N N . LYS A 1 223 ? 43.216 -3.146 10.649 1.00 31.02 297 LYS A N 1
ATOM 1747 C CA . LYS A 1 223 ? 43.243 -2.145 9.595 1.00 31.68 297 LYS A CA 1
ATOM 1748 C C . LYS A 1 223 ? 41.999 -1.278 9.729 1.00 28.63 297 LYS A C 1
ATOM 1749 O O . LYS A 1 223 ? 40.859 -1.770 9.698 1.00 28.39 297 LYS A O 1
ATOM 1755 N N . MET A 1 224 ? 42.240 0.017 9.970 1.00 20.52 298 MET A N 1
ATOM 1756 C CA . MET A 1 224 ? 41.138 0.959 9.971 1.00 18.17 298 MET A CA 1
ATOM 1757 C C . MET A 1 224 ? 41.219 1.724 8.687 1.00 17.20 298 MET A C 1
ATOM 1758 O O . MET A 1 224 ? 42.237 1.679 7.996 1.00 18.94 298 MET A O 1
ATOM 1763 N N . GLY A 1 225 ? 40.166 2.425 8.369 1.00 16.77 299 GLY A N 1
ATOM 1764 C CA . GLY A 1 225 ? 40.197 3.262 7.205 1.00 16.71 299 GLY A CA 1
ATOM 1765 C C . GLY A 1 225 ? 41.289 4.315 7.254 1.00 15.85 299 GLY A C 1
ATOM 1766 O O . GLY A 1 225 ? 41.829 4.669 8.326 1.00 15.67 299 GLY A O 1
ATOM 1767 N N . LYS A 1 226 ? 41.689 4.790 6.094 1.00 16.30 300 LYS A N 1
ATOM 1768 C CA . LYS A 1 226 ? 42.805 5.706 5.996 1.00 16.06 300 LYS A CA 1
ATOM 1769 C C . LYS A 1 226 ? 42.524 7.018 6.740 1.00 15.11 300 LYS A C 1
ATOM 1770 O O . LYS A 1 226 ? 43.449 7.543 7.352 1.00 16.24 300 LYS A O 1
ATOM 1776 N N . LYS A 1 227 ? 41.291 7.518 6.693 1.00 14.68 301 LYS A N 1
ATOM 1777 C CA . LYS A 1 227 ? 41.022 8.824 7.287 1.00 14.96 301 LYS A CA 1
ATOM 1778 C C . LYS A 1 227 ? 41.215 8.803 8.806 1.00 13.20 301 LYS A C 1
ATOM 1779 O O . LYS A 1 227 ? 41.968 9.579 9.372 1.00 13.63 301 LYS A O 1
ATOM 1785 N N . ILE A 1 228 ? 40.563 7.815 9.460 1.00 12.80 302 ILE A N 1
ATOM 1786 C CA . ILE A 1 228 ? 40.679 7.719 10.910 1.00 12.65 302 ILE A CA 1
ATOM 1787 C C . ILE A 1 228 ? 42.108 7.410 11.282 1.00 13.37 302 ILE A C 1
ATOM 1788 O O . ILE A 1 228 ? 42.598 7.877 12.337 1.00 13.76 302 ILE A O 1
ATOM 1793 N N . THR A 1 229 ? 42.816 6.599 10.477 1.00 13.21 303 THR A N 1
ATOM 1794 C CA . 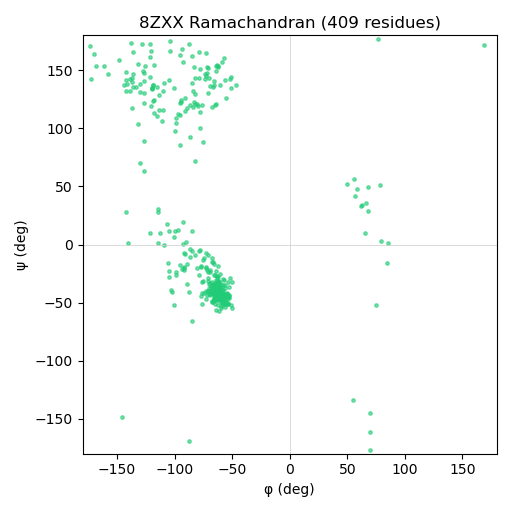THR A 1 229 ? 44.178 6.276 10.825 1.00 13.68 303 THR A CA 1
ATOM 1795 C C . THR A 1 229 ? 45.051 7.529 10.889 1.00 13.27 303 THR A C 1
ATOM 1796 O O . THR A 1 229 ? 45.871 7.705 11.781 1.00 13.53 303 THR A O 1
ATOM 1800 N N . ILE A 1 230 ? 44.914 8.426 9.903 1.00 13.29 304 ILE A N 1
ATOM 1801 C CA . ILE A 1 230 ? 45.654 9.683 9.962 1.00 13.15 304 ILE A CA 1
ATOM 1802 C C . ILE A 1 230 ? 45.217 10.542 11.160 1.00 12.90 304 ILE A C 1
ATOM 1803 O O . ILE A 1 230 ? 46.075 11.132 11.828 1.00 13.25 304 ILE A O 1
ATOM 1808 N N . ASP A 1 231 ? 43.926 10.596 11.4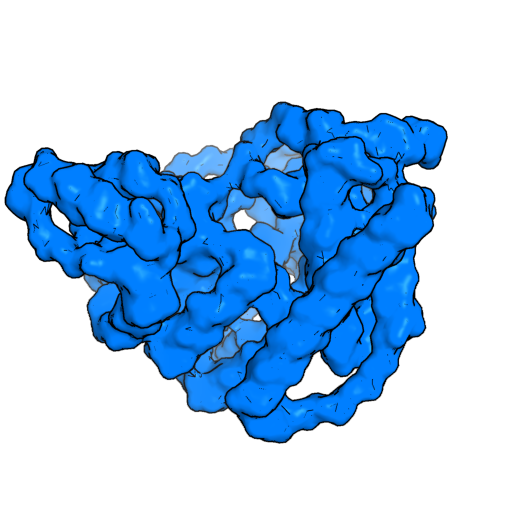24 1.00 12.29 305 ASP A N 1
ATOM 1809 C CA . ASP A 1 231 ? 43.466 11.363 12.589 1.00 12.28 305 ASP A CA 1
ATOM 1810 C C . ASP A 1 231 ? 43.988 10.793 13.912 1.00 11.49 305 ASP A C 1
ATOM 1811 O O . ASP A 1 231 ? 44.221 11.559 14.852 1.00 12.01 305 ASP A O 1
ATOM 1816 N N . SER A 1 232 ? 44.190 9.487 14.015 1.00 11.47 306 SER A N 1
ATOM 1817 C CA . SER A 1 232 ? 44.805 8.921 15.201 1.00 11.64 306 SER A CA 1
ATOM 1818 C C . SER A 1 232 ? 46.247 9.407 15.323 1.00 11.63 306 SER A C 1
ATOM 1819 O O . SER A 1 232 ? 46.715 9.709 16.414 1.00 12.14 306 SER A O 1
ATOM 1822 N N . ALA A 1 233 ? 46.973 9.478 14.207 1.00 13.18 307 ALA A N 1
ATOM 1823 C CA . ALA A 1 233 ? 48.358 9.910 14.263 1.00 13.44 307 ALA A CA 1
ATOM 1824 C C . ALA A 1 233 ? 48.512 11.350 14.719 1.00 13.22 307 ALA A C 1
ATOM 1825 O O . ALA A 1 233 ? 49.459 11.671 15.403 1.00 13.28 307 ALA A O 1
ATOM 1827 N N . THR A 1 234 ? 47.583 12.252 14.300 1.00 12.93 308 THR A N 1
ATOM 1828 C CA . THR A 1 234 ? 47.648 13.651 14.676 1.00 13.12 308 THR A CA 1
ATOM 1829 C C . THR A 1 234 ? 46.973 13.941 16.014 1.00 12.05 308 THR A C 1
ATOM 1830 O O . THR A 1 234 ? 47.052 15.049 16.533 1.00 12.78 308 THR A O 1
ATOM 1834 N N . MET A 1 235 ? 46.249 12.949 16.528 1.00 12.15 309 MET A N 1
ATOM 1835 C CA . MET A 1 235 ? 45.349 13.076 17.671 1.00 11.81 309 MET A CA 1
ATOM 1836 C C . MET A 1 235 ? 44.173 13.998 17.368 1.00 11.34 309 MET A C 1
ATOM 1837 O O . MET A 1 235 ? 43.368 14.283 18.277 1.00 12.33 309 MET A O 1
ATOM 1842 N N . MET A 1 236 ? 43.966 14.404 16.111 1.00 11.33 310 MET A N 1
ATOM 1843 C CA . MET A 1 236 ? 42.707 15.037 15.794 1.00 11.27 310 MET A CA 1
ATOM 1844 C C . MET A 1 236 ? 41.556 14.092 16.020 1.00 11.38 310 MET A C 1
ATOM 1845 O O . MET A 1 236 ? 40.442 14.532 16.329 1.00 12.06 310 MET A O 1
ATOM 1850 N N . ASN A 1 237 ? 41.779 12.779 15.891 1.00 10.90 311 ASN A N 1
ATOM 1851 C CA . ASN A 1 237 ? 40.700 11.874 16.218 1.00 11.49 311 ASN A CA 1
ATOM 1852 C C . ASN A 1 237 ? 40.189 12.124 17.624 1.00 10.84 311 ASN A C 1
ATOM 1853 O O . ASN A 1 237 ? 38.973 12.176 17.841 1.00 11.12 311 ASN A O 1
ATOM 1858 N N . LYS A 1 238 ? 41.099 12.242 18.585 1.00 11.08 312 LYS A N 1
ATOM 1859 C CA . LYS A 1 238 ? 40.670 12.451 19.939 1.00 11.05 312 LYS A CA 1
ATOM 1860 C C . LYS A 1 238 ? 39.985 13.818 20.087 1.00 11.26 312 LYS A C 1
ATOM 1861 O O . LYS A 1 238 ? 39.033 13.923 20.834 1.00 11.46 312 LYS A O 1
ATOM 1867 N N . GLY A 1 239 ? 40.481 14.856 19.369 1.00 11.45 313 GLY A N 1
ATOM 1868 C CA . GLY A 1 239 ? 39.764 16.139 19.376 1.00 11.55 313 GLY A CA 1
ATOM 1869 C C . GLY A 1 239 ? 38.330 15.994 18.901 1.00 10.89 313 GLY A C 1
ATOM 1870 O O . GLY A 1 239 ? 37.410 16.509 19.550 1.00 11.55 313 GLY A O 1
ATOM 1871 N N . LEU A 1 240 ? 38.118 15.312 17.791 1.00 10.64 314 LEU A N 1
ATOM 1872 C CA . LEU A 1 240 ? 36.781 15.014 17.313 1.00 10.89 314 LEU A CA 1
ATOM 1873 C C . LEU A 1 240 ? 35.974 14.281 18.369 1.00 10.56 314 LEU A C 1
ATOM 1874 O O . LEU A 1 240 ? 34.793 14.584 18.576 1.00 10.63 314 LEU A O 1
ATOM 1879 N N . GLU A 1 241 ? 36.610 13.293 19.031 1.00 9.89 315 GLU A N 1
ATOM 1880 C CA . GLU A 1 241 ? 35.922 12.508 20.035 1.00 10.23 315 GLU A CA 1
ATOM 1881 C C . GLU A 1 241 ? 35.580 13.298 21.304 1.00 9.91 315 GLU A C 1
ATOM 1882 O O . GLU A 1 241 ? 34.617 12.949 21.959 1.00 10.79 315 GLU A O 1
ATOM 1888 N N . VAL A 1 242 ? 36.293 14.381 21.606 1.00 10.01 316 VAL A N 1
ATOM 1889 C CA . VAL A 1 242 ? 35.926 15.277 22.708 1.00 10.22 316 VAL A CA 1
ATOM 1890 C C . VAL A 1 242 ? 34.585 15.939 22.387 1.00 9.75 316 VAL A C 1
ATOM 1891 O O . VAL A 1 242 ? 33.661 15.957 23.185 1.00 10.28 316 VAL A O 1
ATOM 1895 N N . ILE A 1 243 ? 34.452 16.457 21.151 1.00 10.39 317 ILE A N 1
ATOM 1896 C CA . ILE A 1 243 ? 33.211 17.086 20.724 1.00 9.85 317 ILE A CA 1
ATOM 1897 C C . ILE A 1 243 ? 32.093 16.058 20.671 1.00 10.22 317 ILE A C 1
ATOM 1898 O O . ILE A 1 243 ? 30.955 16.304 21.083 1.00 10.86 317 ILE A O 1
ATOM 1903 N N . GLU A 1 244 ? 32.398 14.854 20.152 1.00 10.36 318 GLU A N 1
ATOM 1904 C CA . GLU A 1 244 ? 31.423 13.783 20.126 1.00 10.72 318 GLU A CA 1
ATOM 1905 C C . GLU A 1 244 ? 30.890 13.491 21.532 1.00 10.51 318 GLU A C 1
ATOM 1906 O O . GLU A 1 244 ? 29.699 13.238 21.740 1.00 11.56 318 GLU A O 1
ATOM 1912 N N . THR A 1 245 ? 31.792 13.426 22.525 1.00 10.65 319 THR A N 1
ATOM 1913 C CA . THR A 1 245 ? 31.432 13.172 23.916 1.00 10.17 319 THR A CA 1
ATOM 1914 C C . THR A 1 245 ? 30.467 14.258 24.399 1.00 11.35 319 THR A C 1
ATOM 1915 O O . THR A 1 245 ? 29.477 13.987 25.074 1.00 11.65 319 THR A O 1
ATOM 1919 N N . HIS A 1 246 ? 30.832 15.531 24.165 1.00 10.82 320 HIS A N 1
ATOM 1920 C CA . HIS A 1 246 ? 30.014 16.656 24.568 1.00 11.41 320 HIS A CA 1
ATOM 1921 C C . HIS A 1 246 ? 28.575 16.469 24.081 1.00 11.40 320 HIS A C 1
ATOM 1922 O O . HIS A 1 246 ? 27.642 16.654 24.853 1.00 12.69 320 HIS A O 1
ATOM 1929 N N . PHE A 1 247 ? 28.420 16.194 22.786 1.00 11.28 321 PHE A N 1
ATOM 1930 C CA . PHE A 1 247 ? 27.094 16.099 22.213 1.00 12.41 321 PHE A CA 1
ATOM 1931 C C . PHE A 1 247 ? 26.373 14.837 22.648 1.00 12.53 321 PHE A C 1
ATOM 1932 O O . PHE A 1 247 ? 25.195 14.870 23.032 1.00 13.78 321 PHE A O 1
ATOM 1940 N N . LEU A 1 248 ? 27.020 13.663 22.593 1.00 11.94 322 LEU A N 1
ATOM 1941 C CA . LEU A 1 248 ? 26.322 12.427 22.957 1.00 11.95 322 LEU A CA 1
ATOM 1942 C C . LEU A 1 248 ? 25.828 12.448 24.401 1.00 12.95 322 LEU A C 1
ATOM 1943 O O . LEU A 1 248 ? 24.776 11.899 24.710 1.00 14.17 322 LEU A O 1
ATOM 1948 N N . PHE A 1 249 ? 26.653 12.925 25.330 1.00 12.42 323 PHE A N 1
ATOM 1949 C CA . PHE A 1 249 ? 26.455 12.715 26.750 1.00 12.68 323 PHE A CA 1
ATOM 1950 C C . PHE A 1 249 ? 26.168 13.988 27.514 1.00 13.99 323 PHE A C 1
ATOM 1951 O O . PHE A 1 249 ? 26.039 13.945 28.742 1.00 15.02 323 PHE A O 1
ATOM 1959 N N . ASP A 1 250 ? 26.106 15.134 26.837 1.00 13.89 324 ASP A N 1
ATOM 1960 C CA . ASP A 1 250 ? 25.792 16.399 27.478 1.00 14.40 324 ASP A CA 1
ATOM 1961 C C . ASP A 1 250 ? 26.771 16.747 28.586 1.00 13.78 324 ASP A C 1
ATOM 1962 O O . ASP A 1 250 ? 26.391 17.167 29.689 1.00 15.40 324 ASP A O 1
ATOM 1967 N N . VAL A 1 251 ? 28.055 16.622 28.276 1.00 12.55 325 VAL A N 1
ATOM 1968 C CA . VAL A 1 251 ? 29.140 16.876 29.210 1.00 13.03 325 VAL A CA 1
ATOM 1969 C C . VAL A 1 251 ? 29.859 18.143 28.780 1.00 11.84 325 VAL A C 1
ATOM 1970 O O . VAL A 1 251 ? 30.216 18.267 27.612 1.00 12.84 325 VAL A O 1
ATOM 1974 N N . ASP A 1 252 ? 30.093 19.043 29.708 1.00 12.34 326 ASP A N 1
ATOM 1975 C CA . ASP A 1 252 ? 30.831 20.265 29.427 1.00 13.19 326 ASP A CA 1
ATOM 1976 C C . ASP A 1 252 ? 32.254 19.960 29.024 1.00 12.85 326 ASP A C 1
ATOM 1977 O O . ASP A 1 252 ? 32.871 19.020 29.537 1.00 12.09 326 ASP A O 1
ATOM 1982 N N . TYR A 1 253 ? 32.864 20.787 28.168 1.00 12.43 327 TYR A N 1
ATOM 1983 C CA . TYR A 1 253 ? 34.216 20.556 27.727 1.00 11.99 327 TYR A CA 1
ATOM 1984 C C . TYR A 1 253 ? 35.206 20.585 28.879 1.00 12.77 327 TYR A C 1
ATOM 1985 O O . TYR A 1 253 ? 36.189 19.863 28.869 1.00 12.46 327 TYR A O 1
ATOM 1994 N N . ASN A 1 254 ? 34.966 21.389 29.904 1.00 12.81 328 ASN A N 1
ATOM 1995 C CA . ASN A 1 254 ? 35.854 21.407 31.059 1.00 14.10 328 ASN A CA 1
ATOM 1996 C C . ASN A 1 254 ? 35.827 20.104 31.849 1.00 13.15 328 ASN A C 1
ATOM 1997 O O . ASN A 1 254 ? 36.719 19.908 32.664 1.00 15.05 328 ASN A O 1
ATOM 2002 N N . ASP A 1 255 ? 34.843 19.282 31.613 1.00 12.09 329 ASP A N 1
ATOM 2003 C CA . ASP A 1 255 ? 34.653 18.006 32.295 1.00 12.24 329 ASP A CA 1
ATOM 2004 C C . ASP A 1 255 ? 35.000 16.831 31.386 1.00 11.64 329 ASP A C 1
ATOM 2005 O O . ASP A 1 255 ? 34.587 15.713 31.693 1.00 11.62 329 ASP A O 1
ATOM 2010 N N . ILE A 1 256 ? 35.735 17.051 30.301 1.00 10.74 330 ILE A N 1
ATOM 2011 C CA . ILE A 1 256 ? 36.211 15.970 29.439 1.00 10.53 330 ILE A CA 1
ATOM 2012 C C . ILE A 1 256 ? 37.709 16.030 29.425 1.00 11.09 330 ILE A C 1
ATOM 2013 O O . ILE A 1 256 ? 38.272 17.058 29.047 1.00 11.43 330 ILE A O 1
ATOM 2018 N N . GLU A 1 257 ? 38.390 14.970 29.884 1.00 10.70 331 GLU A N 1
ATOM 2019 C CA . GLU A 1 257 ? 39.842 14.945 29.993 1.00 11.15 331 GLU A CA 1
ATOM 2020 C C . GLU A 1 257 ? 40.399 13.858 29.085 1.00 11.97 331 GLU A C 1
ATOM 2021 O O . GLU A 1 257 ? 39.997 12.686 29.252 1.00 13.29 331 GLU A O 1
ATOM 2027 N N . VAL A 1 258 ? 41.306 14.214 28.185 1.00 11.39 332 VAL A N 1
ATOM 2028 C CA . VAL A 1 258 ? 41.952 13.215 27.334 1.00 11.30 332 VAL A CA 1
ATOM 2029 C C . VAL A 1 258 ? 43.125 12.599 28.101 1.00 11.63 332 VAL A C 1
ATOM 2030 O O . VAL A 1 258 ? 43.967 13.325 28.660 1.00 13.36 332 VAL A O 1
ATOM 2034 N N . ILE A 1 259 ? 43.193 11.274 28.082 1.00 10.47 333 ILE A N 1
ATOM 2035 C CA . ILE A 1 259 ? 44.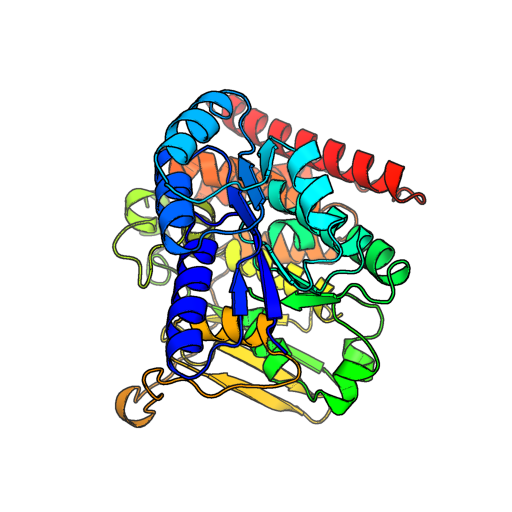298 10.562 28.714 1.00 11.34 333 ILE A CA 1
ATOM 2036 C C . ILE A 1 259 ? 44.868 9.556 27.730 1.00 11.12 333 ILE A C 1
ATOM 2037 O O . ILE A 1 259 ? 44.108 8.791 27.162 1.00 11.91 333 ILE A O 1
ATOM 2042 N N . VAL A 1 260 ? 46.176 9.550 27.565 1.00 10.28 334 VAL A N 1
ATOM 2043 C CA . VAL A 1 260 ? 46.855 8.585 26.716 1.00 9.70 334 VAL A CA 1
ATOM 2044 C C . VAL A 1 260 ? 47.082 7.305 27.531 1.00 10.32 334 VAL A C 1
ATOM 2045 O O . VAL A 1 260 ? 47.732 7.318 28.572 1.00 10.54 334 VAL A O 1
ATOM 2049 N N . HIS A 1 261 ? 46.485 6.237 27.056 1.00 10.09 335 HIS A N 1
ATOM 2050 C CA . HIS A 1 261 ? 46.497 4.902 27.674 1.00 9.99 335 HIS A CA 1
ATOM 2051 C C . HIS A 1 261 ? 46.969 3.936 26.590 1.00 10.60 335 HIS A C 1
ATOM 2052 O O . HIS A 1 261 ? 46.177 3.394 25.835 1.00 11.03 335 HIS A O 1
ATOM 2059 N N . LYS A 1 262 ? 48.277 3.745 26.513 1.00 10.78 336 LYS A N 1
ATOM 2060 C CA . LYS A 1 262 ? 48.839 3.125 25.312 1.00 11.72 336 LYS A CA 1
ATOM 2061 C C . LYS A 1 262 ? 48.478 1.649 25.160 1.00 11.35 336 LYS A C 1
ATOM 2062 O O . LYS A 1 262 ? 48.486 1.113 24.042 1.00 12.79 336 LYS A O 1
ATOM 2068 N N . GLU A 1 263 ? 48.127 0.977 26.259 1.00 10.87 337 GLU A N 1
ATOM 2069 C CA . GLU A 1 263 ? 47.779 -0.441 26.184 1.00 11.05 337 GLU A CA 1
ATOM 2070 C C . GLU A 1 263 ? 46.392 -0.650 25.623 1.00 10.64 337 GLU A C 1
ATOM 2071 O O . GLU A 1 263 ? 46.044 -1.754 25.193 1.00 11.67 337 GLU A O 1
ATOM 2077 N N . CYS A 1 264 ? 45.535 0.376 25.632 1.00 10.90 338 CYS A N 1
ATOM 2078 C CA . CYS A 1 264 ? 44.204 0.287 25.044 1.00 11.75 338 CYS A CA 1
ATOM 2079 C C . CYS A 1 264 ? 43.363 -0.838 25.622 1.00 11.20 338 CYS A C 1
ATOM 2080 O O . CYS A 1 264 ? 42.632 -1.503 24.878 1.00 11.70 338 CYS A O 1
ATOM 2083 N N . ILE A 1 265 ? 43.440 -0.983 26.951 1.00 10.58 339 ILE A N 1
ATOM 2084 C CA . ILE A 1 265 ? 42.607 -1.931 27.671 1.00 10.97 339 ILE A CA 1
ATOM 2085 C C . ILE A 1 265 ? 41.418 -1.226 28.323 1.00 10.92 339 ILE A C 1
ATOM 2086 O O . ILE A 1 265 ? 40.273 -1.624 28.139 1.00 11.45 339 ILE A O 1
ATOM 2091 N N . ILE A 1 266 ? 41.659 -0.168 29.082 1.00 10.39 340 ILE A N 1
ATOM 2092 C CA . ILE A 1 266 ? 40.571 0.690 29.555 1.00 11.61 340 ILE A CA 1
ATOM 2093 C C . ILE A 1 266 ? 40.126 1.563 28.399 1.00 10.89 340 ILE A C 1
ATOM 2094 O O . ILE A 1 266 ? 40.947 2.317 27.852 1.00 13.39 340 ILE A O 1
ATOM 2099 N N . HIS A 1 267 ? 38.883 1.486 27.987 1.00 10.78 341 HIS A N 1
ATOM 2100 C CA . HIS A 1 267 ? 38.461 2.162 26.776 1.00 10.77 341 HIS A CA 1
ATOM 2101 C C . HIS A 1 267 ? 37.926 3.546 27.011 1.00 10.94 341 HIS A C 1
ATOM 2102 O O . HIS A 1 267 ? 37.898 4.298 26.022 1.00 12.39 341 HIS A O 1
ATOM 2109 N N . SER A 1 268 ? 37.522 3.872 28.222 1.00 10.71 342 SER A N 1
ATOM 2110 C CA . SER A 1 268 ? 37.192 5.209 28.731 1.00 10.82 342 SER A CA 1
ATOM 2111 C C . SER A 1 268 ? 36.514 5.006 30.081 1.00 10.81 342 SER A C 1
ATOM 2112 O O . SER A 1 268 ? 36.182 3.852 30.457 1.00 11.54 342 SER A O 1
ATOM 2115 N N . CYS A 1 269 ? 36.290 6.092 30.799 1.00 10.28 343 CYS A N 1
ATOM 2116 C CA . CYS A 1 269 ? 35.811 6.050 32.179 1.00 11.22 343 CYS A CA 1
ATOM 2117 C C . CYS A 1 269 ? 34.836 7.175 32.420 1.00 10.89 343 CYS A C 1
ATOM 2118 O O . CYS A 1 269 ? 35.023 8.291 31.892 1.00 12.31 343 CYS A O 1
ATOM 2121 N N . VAL A 1 270 ? 33.887 6.915 33.307 1.00 10.89 344 VAL A N 1
ATOM 2122 C CA . VAL A 1 270 ? 32.878 7.885 33.714 1.00 10.61 344 VAL A CA 1
ATOM 2123 C C . VAL A 1 270 ? 33.006 8.145 35.199 1.00 10.24 344 VAL A C 1
ATOM 2124 O O . VAL A 1 270 ? 32.891 7.195 35.996 1.00 10.87 344 VAL A O 1
ATOM 2128 N N . GLU A 1 271 ? 33.196 9.407 35.600 1.00 10.20 345 GLU A N 1
ATOM 2129 C CA . GLU A 1 271 ? 33.138 9.810 36.988 1.00 10.40 345 GLU A CA 1
ATOM 2130 C C . GLU A 1 271 ? 31.736 10.293 37.285 1.00 10.55 345 GLU A C 1
ATOM 2131 O O . GLU A 1 271 ? 31.256 11.207 36.604 1.00 11.21 345 GLU A O 1
ATOM 2137 N N . PHE A 1 272 ? 31.073 9.685 38.258 1.00 10.74 346 PHE A N 1
ATOM 2138 C CA . PHE A 1 272 ? 29.750 10.118 38.683 1.00 11.18 346 PHE A CA 1
ATOM 2139 C C . PHE A 1 272 ? 29.884 11.192 39.737 1.00 11.62 346 PHE A C 1
ATOM 2140 O O . PHE A 1 272 ? 30.946 11.516 40.254 1.00 12.12 346 PHE A O 1
ATOM 2148 N N . ILE A 1 273 ? 28.720 11.797 40.108 1.00 12.62 347 ILE A N 1
ATOM 2149 C CA . ILE A 1 273 ? 28.733 12.950 41.007 1.00 12.82 347 ILE A CA 1
ATOM 2150 C C . ILE A 1 273 ? 29.205 12.672 42.419 1.00 12.93 347 ILE A C 1
ATOM 2151 O O . ILE A 1 273 ? 29.591 13.601 43.126 1.00 12.96 347 ILE A O 1
ATOM 2156 N N . ASP A 1 274 ? 29.236 11.394 42.813 1.00 12.14 348 ASP A N 1
ATOM 2157 C CA . ASP A 1 274 ? 29.790 11.000 44.094 1.00 12.37 348 ASP A CA 1
ATOM 2158 C C . ASP A 1 274 ? 31.317 10.806 44.074 1.00 11.69 348 ASP A C 1
ATOM 2159 O O . ASP A 1 274 ? 31.924 10.564 45.149 1.00 13.40 348 ASP A O 1
ATOM 2164 N N . LYS A 1 275 ? 31.896 10.912 42.864 1.00 11.35 349 LYS A N 1
ATOM 2165 C CA . LYS A 1 275 ? 33.323 10.737 42.537 1.00 11.85 349 LYS A CA 1
ATOM 2166 C C . LYS A 1 275 ? 33.690 9.282 42.294 1.00 11.78 349 LYS A C 1
ATOM 2167 O O . LYS A 1 275 ? 34.850 9.009 41.973 1.00 11.67 349 LYS A O 1
ATOM 2173 N N . SER A 1 276 ? 32.755 8.348 42.370 1.00 11.20 350 SER A N 1
ATOM 2174 C CA . SER A 1 276 ? 33.020 6.989 41.928 1.00 11.45 350 SER A CA 1
ATOM 2175 C C . SER A 1 276 ? 33.245 7.005 40.429 1.00 10.80 350 SER A C 1
ATOM 2176 O O . SER A 1 276 ? 32.530 7.673 39.689 1.00 11.40 350 SER A O 1
ATOM 2179 N N . VAL A 1 277 ? 34.205 6.205 39.965 1.00 10.57 351 VAL A N 1
ATOM 2180 C CA . VAL A 1 277 ? 34.490 6.069 38.541 1.00 9.98 351 VAL A CA 1
ATOM 2181 C C . VAL A 1 277 ? 34.183 4.650 38.070 1.00 10.60 351 VAL A C 1
ATOM 2182 O O . VAL A 1 277 ? 34.560 3.685 38.742 1.00 11.61 351 VAL A O 1
ATOM 2186 N N . ILE A 1 278 ? 33.530 4.531 36.935 1.00 10.04 352 ILE A N 1
ATOM 2187 C CA . ILE A 1 278 ? 33.245 3.245 36.310 1.00 10.35 352 ILE A CA 1
ATOM 2188 C C . ILE A 1 278 ? 33.928 3.235 34.963 1.00 10.62 352 ILE A C 1
ATOM 2189 O O . ILE A 1 278 ? 33.942 4.273 34.272 1.00 11.33 352 ILE A O 1
ATOM 2194 N N . SER A 1 279 ? 34.572 2.138 34.584 1.00 10.41 353 SER A N 1
ATOM 2195 C CA . SER A 1 279 ? 35.270 2.039 33.317 1.00 11.09 353 SER A CA 1
ATOM 2196 C C . SER A 1 279 ? 34.891 0.749 32.617 1.00 10.53 353 SER A C 1
ATOM 2197 O O . SER A 1 279 ? 34.481 -0.224 33.244 1.00 11.10 353 SER A O 1
ATOM 2200 N N . GLN A 1 280 ? 35.020 0.733 31.293 1.00 10.38 354 GLN A N 1
ATOM 2201 C CA . GLN A 1 280 ? 34.894 -0.479 30.493 1.00 10.86 354 GLN A CA 1
ATOM 2202 C C . GLN A 1 280 ? 36.239 -0.890 29.945 1.00 10.73 354 GLN A C 1
ATOM 2203 O O . GLN A 1 280 ? 37.035 -0.036 29.552 1.00 11.32 354 GLN A O 1
ATOM 2209 N N . MET A 1 281 ? 36.492 -2.188 29.962 1.00 10.22 355 MET A N 1
ATOM 2210 C CA . MET A 1 281 ? 37.789 -2.764 29.634 1.00 11.83 355 MET A CA 1
ATOM 2211 C C . MET A 1 281 ? 37.605 -3.981 28.752 1.00 11.55 355 MET A C 1
ATOM 2212 O O . MET A 1 281 ? 36.721 -4.819 28.971 1.00 12.03 355 MET A O 1
ATOM 2217 N N . TYR A 1 282 ? 38.540 -4.126 27.808 1.00 11.55 356 TYR A N 1
ATOM 2218 C CA . TYR A 1 282 ? 38.666 -5.329 26.963 1.00 12.37 356 TYR A CA 1
ATOM 2219 C C . TYR A 1 282 ? 39.941 -5.152 26.156 1.00 13.19 356 TYR A C 1
ATOM 2220 O O . TYR A 1 282 ? 40.545 -4.078 26.154 1.00 14.10 356 TYR A O 1
ATOM 2229 N N . TYR A 1 283 ? 40.408 -6.180 25.444 1.00 12.16 357 TYR A N 1
ATOM 2230 C CA . TYR A 1 283 ? 41.472 -5.987 24.481 1.00 13.47 357 TYR A CA 1
ATOM 2231 C C . TYR A 1 283 ? 41.017 -4.939 23.477 1.00 14.82 357 TYR A C 1
ATOM 2232 O O . TYR A 1 283 ? 39.843 -4.681 23.290 1.00 15.63 357 TYR A O 1
ATOM 2241 N N . PRO A 1 284 ? 41.986 -4.323 22.756 1.00 15.69 358 PRO A N 1
ATOM 2242 C CA . PRO A 1 284 ? 41.634 -3.356 21.730 1.00 16.95 358 PRO A CA 1
ATOM 2243 C C . PRO A 1 284 ? 40.873 -4.096 20.641 1.00 20.56 358 PRO A C 1
ATOM 2244 O O . PRO A 1 284 ? 41.328 -5.139 20.206 1.00 24.13 358 PRO A O 1
ATOM 2248 N N . ASP A 1 285 ? 39.630 -3.746 20.331 1.00 19.59 359 ASP A N 1
ATOM 2249 C CA . ASP A 1 285 ? 38.769 -4.547 19.455 1.00 24.09 359 ASP A CA 1
ATOM 2250 C C . ASP A 1 285 ? 37.624 -3.553 19.212 1.00 22.51 359 ASP A C 1
ATOM 2251 O O . ASP A 1 285 ? 37.424 -2.559 19.955 1.00 23.61 359 ASP A O 1
ATOM 2256 N N . MET A 1 286 ? 37.005 -3.769 18.061 1.00 16.82 360 MET A N 1
ATOM 2257 C CA . MET A 1 286 ? 35.732 -3.120 17.776 1.00 15.29 360 MET A CA 1
ATOM 2258 C C . MET A 1 286 ? 34.543 -4.074 17.781 1.00 14.61 360 MET A C 1
ATOM 2259 O O . MET A 1 286 ? 33.421 -3.646 17.623 1.00 15.18 360 MET A O 1
ATOM 2264 N N . GLN A 1 287 ? 34.786 -5.361 18.036 1.00 15.60 361 GLN A N 1
ATOM 2265 C CA . GLN A 1 287 ? 33.670 -6.292 18.021 1.00 15.43 361 GLN A CA 1
ATOM 2266 C C . GLN A 1 287 ? 32.706 -6.064 19.177 1.00 14.21 361 GLN A C 1
ATOM 2267 O O . GLN A 1 287 ? 31.506 -6.117 18.978 1.00 14.38 361 GLN A O 1
ATOM 2273 N N . ILE A 1 288 ? 33.204 -5.763 20.390 1.00 13.14 362 ILE A N 1
ATOM 2274 C CA . ILE A 1 288 ? 32.287 -5.494 21.489 1.00 13.34 362 ILE A CA 1
ATOM 2275 C C . ILE A 1 288 ? 31.501 -4.209 21.270 1.00 11.87 362 ILE A C 1
ATOM 2276 O O . ILE A 1 288 ? 30.289 -4.247 21.472 1.00 13.95 362 ILE A O 1
ATOM 2281 N N . PRO A 1 289 ? 32.127 -3.078 20.913 1.00 12.33 363 PRO A N 1
ATOM 2282 C CA . PRO A 1 289 ? 31.311 -1.895 20.628 1.00 13.02 363 PRO A CA 1
ATOM 2283 C C . PRO A 1 289 ? 30.208 -2.121 19.593 1.00 13.21 363 PRO A C 1
ATOM 2284 O O . PRO A 1 289 ? 29.091 -1.645 19.757 1.00 13.58 363 PRO A O 1
ATOM 2288 N N . ILE A 1 290 ? 30.581 -2.781 18.511 1.00 13.07 364 ILE A N 1
ATOM 2289 C CA . ILE A 1 290 ? 29.571 -3.048 17.484 1.00 13.71 364 ILE A CA 1
ATOM 2290 C C . ILE A 1 290 ? 28.458 -3.959 18.016 1.00 14.81 364 ILE A C 1
ATOM 2291 O O . ILE A 1 290 ? 27.266 -3.674 17.887 1.00 15.30 364 ILE A O 1
ATOM 2296 N N . LEU A 1 291 ? 28.845 -5.048 18.679 1.00 14.38 365 LEU A N 1
ATOM 2297 C CA . LEU A 1 291 ? 27.842 -5.976 19.162 1.00 15.59 365 LEU A CA 1
ATOM 2298 C C . LEU A 1 291 ? 26.934 -5.327 20.177 1.00 15.36 365 LEU A C 1
ATOM 2299 O O . LEU A 1 291 ? 25.704 -5.465 20.143 1.00 16.20 365 LEU A O 1
ATOM 2304 N N . TYR A 1 292 ? 27.500 -4.597 21.133 1.00 14.16 366 TYR A N 1
ATOM 2305 C CA . TYR A 1 292 ? 26.695 -3.963 22.160 1.00 15.10 366 TYR A CA 1
ATOM 2306 C C . TYR A 1 292 ? 25.685 -2.976 21.570 1.00 15.14 366 TYR A C 1
ATOM 2307 O O . TYR A 1 292 ? 24.573 -2.852 22.065 1.00 15.86 366 TYR A O 1
ATOM 2316 N N . SER A 1 293 ? 26.091 -2.262 20.512 1.00 14.85 367 SER A N 1
ATOM 2317 C CA . SER A 1 293 ? 25.149 -1.336 19.895 1.00 15.08 367 SER A CA 1
ATOM 2318 C C . SER A 1 293 ? 23.924 -2.063 19.349 1.00 16.03 367 SER A C 1
ATOM 2319 O O . SER A 1 293 ? 22.853 -1.464 19.271 1.00 17.05 367 SER A O 1
ATOM 2322 N N . LEU A 1 294 ? 24.105 -3.304 18.912 1.00 15.87 368 LEU A N 1
ATOM 2323 C CA . LEU A 1 294 ? 22.999 -4.091 18.363 1.00 16.76 368 LEU A CA 1
ATOM 2324 C C . LEU A 1 294 ? 22.242 -4.899 19.418 1.00 18.27 368 LEU A C 1
ATOM 2325 O O . LEU A 1 294 ? 21.130 -5.385 19.115 1.00 19.69 368 LEU A O 1
ATOM 2330 N N . THR A 1 295 ? 22.788 -5.111 20.614 1.00 17.53 369 THR A N 1
ATOM 2331 C CA . THR A 1 295 ? 22.086 -5.897 21.637 1.00 17.81 369 THR A CA 1
ATOM 2332 C C . THR A 1 295 ? 21.497 -5.017 22.731 1.00 18.09 369 THR A C 1
ATOM 2333 O O . THR A 1 295 ? 20.576 -5.424 23.444 1.00 17.86 369 THR A O 1
ATOM 2337 N N . TRP A 1 296 ? 22.027 -3.806 22.929 1.00 16.47 370 TRP A N 1
ATOM 2338 C CA . TRP A 1 296 ? 21.573 -2.918 23.986 1.00 16.16 370 TRP A CA 1
ATOM 2339 C C . TRP A 1 296 ? 20.048 -2.876 23.961 1.00 18.00 370 TRP A C 1
ATOM 2340 O O . TRP A 1 296 ? 19.510 -2.715 22.876 1.00 19.04 370 TRP A O 1
ATOM 2351 N N . PRO A 1 297 ? 19.358 -2.920 25.105 1.00 17.43 371 PRO A N 1
ATOM 2352 C CA . PRO A 1 297 ? 19.891 -2.886 26.465 1.00 18.27 371 PRO A CA 1
ATOM 2353 C C . PRO A 1 297 ? 20.340 -4.202 27.083 1.00 18.90 371 PRO A C 1
ATOM 2354 O O . PRO A 1 297 ? 20.612 -4.247 28.272 1.00 22.02 371 PRO A O 1
ATOM 2358 N N . ASP A 1 298 ? 20.442 -5.234 26.277 1.00 18.13 372 ASP A N 1
ATOM 2359 C CA . ASP A 1 298 ? 20.898 -6.522 26.755 1.00 18.38 372 ASP A CA 1
ATOM 2360 C C . ASP A 1 298 ? 22.341 -6.776 26.333 1.00 18.00 372 ASP A C 1
ATOM 2361 O O . ASP A 1 298 ? 22.887 -6.072 25.489 1.00 17.90 372 ASP A O 1
ATOM 2366 N N . ARG A 1 299 ? 22.874 -7.894 26.813 1.00 15.91 373 ARG A N 1
ATOM 2367 C CA . ARG A 1 299 ? 24.108 -8.482 26.347 1.00 15.81 373 ARG A CA 1
ATOM 2368 C C . ARG A 1 299 ? 23.867 -9.941 25.993 1.00 16.85 373 ARG A C 1
ATOM 2369 O O . ARG A 1 299 ? 22.964 -10.547 26.584 1.00 18.93 373 ARG A O 1
ATOM 2377 N N . ILE A 1 300 ? 24.605 -10.450 25.024 1.00 15.10 374 ILE A N 1
ATOM 2378 C CA . ILE A 1 300 ? 24.470 -11.844 24.635 1.00 16.25 374 ILE A CA 1
ATOM 2379 C C . ILE A 1 300 ? 25.807 -12.551 24.801 1.00 15.05 374 ILE A C 1
ATOM 2380 O O . ILE A 1 300 ? 26.885 -11.920 24.761 1.00 15.67 374 ILE A O 1
ATOM 2385 N N . LYS A 1 301 ? 25.757 -13.876 24.853 1.00 15.59 375 LYS A N 1
ATOM 2386 C CA . LYS A 1 301 ? 26.943 -14.685 24.970 1.00 15.97 375 LYS A CA 1
ATOM 2387 C C . LYS A 1 301 ? 27.813 -14.601 23.734 1.00 17.86 375 LYS A C 1
ATOM 2388 O O . LYS A 1 301 ? 27.316 -14.631 22.592 1.00 19.08 375 LYS A O 1
ATOM 2394 N N . THR A 1 302 ? 29.126 -14.460 23.926 1.00 15.77 376 THR A N 1
ATOM 2395 C CA . THR A 1 302 ? 30.081 -14.618 22.835 1.00 15.78 376 THR A CA 1
ATOM 2396 C C . THR A 1 302 ? 31.175 -15.611 23.264 1.00 15.48 376 THR A C 1
ATOM 2397 O O . THR A 1 302 ? 31.282 -15.979 24.419 1.00 18.01 376 THR A O 1
ATOM 2401 N N . ASN A 1 303 ? 32.028 -15.960 22.310 1.00 16.96 377 ASN A N 1
ATOM 2402 C CA . ASN A 1 303 ? 33.189 -16.782 22.603 1.00 18.26 377 ASN A CA 1
ATOM 2403 C C . ASN A 1 303 ? 34.467 -15.990 22.368 1.00 17.87 377 ASN A C 1
ATOM 2404 O O . ASN A 1 303 ? 35.524 -16.547 22.035 1.00 18.09 377 ASN A O 1
ATOM 2409 N N . LEU A 1 304 ? 34.406 -14.662 22.580 1.00 14.94 378 LEU A N 1
ATOM 2410 C CA . LEU A 1 304 ? 35.587 -13.838 22.467 1.00 14.76 378 LEU A CA 1
ATOM 2411 C C . LEU A 1 304 ? 36.636 -14.253 23.500 1.00 13.59 378 LEU A C 1
ATOM 2412 O O . LEU A 1 304 ? 36.324 -14.747 24.566 1.00 14.74 378 LEU A O 1
ATOM 2417 N N . LYS A 1 305 ? 37.878 -14.000 23.138 1.00 13.69 379 LYS A N 1
ATOM 2418 C CA . LYS A 1 305 ? 39.026 -14.244 24.008 1.00 13.86 379 LYS A CA 1
ATOM 2419 C C . LYS A 1 305 ? 38.838 -13.502 25.333 1.00 13.93 379 LYS A C 1
ATOM 2420 O O . LYS A 1 305 ? 38.665 -12.295 25.321 1.00 13.66 379 LYS A O 1
ATOM 2426 N N . PRO A 1 306 ? 38.928 -14.151 26.492 1.00 13.04 380 PRO A N 1
ATOM 2427 C CA . PRO A 1 306 ? 38.680 -13.435 27.763 1.00 13.28 380 PRO A CA 1
ATOM 2428 C C . PRO A 1 306 ? 39.848 -12.526 28.084 1.00 13.19 380 PRO A C 1
ATOM 2429 O O . PRO A 1 306 ? 41.026 -12.880 27.977 1.00 13.44 380 PRO A O 1
ATOM 2433 N N . LEU A 1 307 ? 39.518 -11.350 28.642 1.00 11.98 381 LEU A N 1
ATOM 2434 C CA . LEU A 1 307 ? 40.516 -10.467 29.220 1.00 11.82 381 LEU A CA 1
ATOM 2435 C C . LEU A 1 307 ? 41.243 -11.165 30.361 1.00 11.53 381 LEU A C 1
ATOM 2436 O O . LEU A 1 307 ? 40.641 -11.812 31.207 1.00 13.90 381 LEU A O 1
ATOM 2441 N N . ASP A 1 308 ? 42.567 -11.007 30.422 1.00 11.37 382 ASP A N 1
ATOM 2442 C CA . ASP A 1 308 ? 43.406 -11.644 31.434 1.00 12.26 382 ASP A CA 1
ATOM 2443 C C . ASP A 1 308 ? 44.306 -10.586 31.995 1.00 11.88 382 ASP A C 1
ATOM 2444 O O . ASP A 1 308 ? 45.209 -10.125 31.365 1.00 12.79 382 ASP A O 1
ATOM 2449 N N . LEU A 1 309 ? 43.970 -10.109 33.230 1.00 11.79 383 LEU A N 1
ATOM 2450 C CA . LEU A 1 309 ? 44.687 -8.967 33.798 1.00 12.72 383 LEU A CA 1
ATOM 2451 C C . LEU A 1 309 ? 46.125 -9.280 34.200 1.00 11.72 383 LEU A C 1
ATOM 2452 O O . LEU A 1 309 ? 46.985 -8.418 34.023 1.00 13.12 383 LEU A O 1
ATOM 2457 N N . ALA A 1 310 ? 46.394 -10.489 34.659 1.00 12.57 384 ALA A N 1
ATOM 2458 C CA . ALA A 1 310 ? 47.782 -10.836 34.946 1.00 13.75 384 ALA A CA 1
ATOM 2459 C C . ALA A 1 310 ? 48.610 -10.843 33.663 1.00 13.34 384 ALA A C 1
ATOM 2460 O O . ALA A 1 310 ? 49.798 -10.500 33.662 1.00 14.77 384 ALA A O 1
ATOM 2462 N N . GLN A 1 311 ? 48.003 -11.238 32.539 1.00 12.91 385 GLN A N 1
ATOM 2463 C CA . GLN A 1 311 ? 48.669 -11.231 31.241 1.00 13.10 385 GLN A CA 1
ATOM 2464 C C . GLN A 1 311 ? 49.002 -9.811 30.821 1.00 13.40 385 GLN A C 1
ATOM 2465 O O . GLN A 1 311 ? 50.085 -9.516 30.327 1.00 14.46 385 GLN A O 1
ATOM 2471 N N . VAL A 1 312 ? 48.016 -8.907 30.986 1.00 13.27 386 VAL A N 1
ATOM 2472 C CA . VAL A 1 312 ? 48.213 -7.507 30.673 1.00 14.23 386 VAL A CA 1
ATOM 2473 C C . VAL A 1 312 ? 49.340 -6.891 31.505 1.00 13.64 386 VAL A C 1
ATOM 2474 O O . VAL A 1 312 ? 50.185 -6.146 31.027 1.00 14.48 386 VAL A O 1
ATOM 2478 N N . SER A 1 313 ? 49.273 -7.177 32.815 1.00 12.43 387 SER A N 1
ATOM 2479 C CA . SER A 1 313 ? 50.276 -6.843 33.814 1.00 12.63 387 SER A CA 1
ATOM 2480 C C . SER A 1 313 ? 50.317 -5.364 34.224 1.00 12.47 387 SER A C 1
ATOM 2481 O O . SER A 1 313 ? 50.321 -5.067 35.432 1.00 13.61 387 SER A O 1
ATOM 2484 N N . THR A 1 314 ? 50.408 -4.452 33.260 1.00 13.40 388 THR A N 1
ATOM 2485 C CA . THR A 1 314 ? 50.577 -3.020 33.532 1.00 14.12 388 THR A CA 1
ATOM 2486 C C . THR A 1 314 ? 49.668 -2.212 32.623 1.00 13.86 388 THR A C 1
ATOM 2487 O O . THR A 1 314 ? 49.544 -2.497 31.408 1.00 15.41 388 THR A O 1
ATOM 2491 N N . LEU A 1 315 ? 49.005 -1.216 33.206 1.00 12.85 389 LEU A N 1
ATOM 2492 C CA . LEU A 1 315 ? 48.217 -0.229 32.495 1.00 12.98 389 LEU A CA 1
ATOM 2493 C C . LEU A 1 315 ? 48.815 1.129 32.798 1.00 13.23 389 LEU A C 1
ATOM 2494 O O . LEU A 1 315 ? 49.101 1.416 33.976 1.00 14.60 389 LEU A O 1
ATOM 2499 N N . THR A 1 316 ? 48.992 1.980 31.802 1.00 11.94 390 THR A N 1
ATOM 2500 C CA . THR A 1 316 ? 49.631 3.274 31.996 1.00 12.00 390 THR A CA 1
ATOM 2501 C C . THR A 1 316 ? 48.763 4.411 31.502 1.00 11.34 390 THR A C 1
ATOM 2502 O O . THR A 1 316 ? 47.987 4.254 30.570 1.00 11.65 390 THR A O 1
ATOM 2506 N N . PHE A 1 317 ? 48.953 5.589 32.090 1.00 11.21 391 PHE A N 1
ATOM 2507 C CA . PHE A 1 317 ? 48.151 6.768 31.777 1.00 11.50 391 PHE A CA 1
ATOM 2508 C C . PHE A 1 317 ? 49.063 7.977 31.799 1.00 12.14 391 PHE A C 1
ATOM 2509 O O . PHE A 1 317 ? 49.767 8.197 32.808 1.00 13.15 391 PHE A O 1
ATOM 2517 N N . HIS A 1 318 ? 48.977 8.823 30.770 1.00 11.60 392 HIS A N 1
ATOM 2518 C CA . HIS A 1 318 ? 49.678 10.099 30.788 1.00 12.21 392 HIS A CA 1
ATOM 2519 C C . HIS A 1 318 ? 48.897 11.135 30.024 1.00 12.38 392 HIS A C 1
ATOM 2520 O O . HIS A 1 318 ? 48.125 10.818 29.137 1.00 13.48 392 HIS A O 1
ATOM 2527 N N . LYS A 1 319 ? 49.161 12.396 30.293 1.00 13.78 393 LYS A N 1
ATOM 2528 C CA . LYS A 1 319 ? 48.515 13.450 29.536 1.00 14.78 393 LYS A CA 1
ATOM 2529 C C . LYS A 1 319 ? 49.192 13.627 28.190 1.00 14.64 393 LYS A C 1
ATOM 2530 O O . LYS A 1 319 ? 50.398 13.515 28.092 1.00 15.75 393 LYS A O 1
ATOM 2536 N N . PRO A 1 320 ? 48.454 13.913 27.117 1.00 14.14 394 PRO A N 1
ATOM 2537 C CA . PRO A 1 320 ? 49.092 14.220 25.839 1.00 14.34 394 PRO A CA 1
ATOM 2538 C C . PRO A 1 320 ? 49.728 15.614 25.860 1.00 14.67 394 PRO A C 1
ATOM 2539 O O . PRO A 1 320 ? 49.199 16.528 26.497 1.00 16.59 394 PRO A O 1
ATOM 2543 N N . SER A 1 321 ? 50.828 15.729 25.136 1.00 15.01 395 SER A N 1
ATOM 2544 C CA . SER A 1 321 ? 51.484 17.016 24.925 1.00 16.03 395 SER A CA 1
ATOM 2545 C C . SER A 1 321 ? 50.752 17.804 23.836 1.00 15.19 395 SER A C 1
ATOM 2546 O O . SER A 1 321 ? 50.717 17.399 22.680 1.00 15.45 395 SER A O 1
ATOM 2549 N N . LEU A 1 322 ? 50.213 18.979 24.159 1.00 16.27 396 LEU A N 1
ATOM 2550 C CA . LEU A 1 322 ? 49.515 19.832 23.213 1.00 17.37 396 LEU A CA 1
ATOM 2551 C C . LEU A 1 322 ? 50.493 20.494 22.248 1.00 16.51 396 LEU A C 1
ATOM 2552 O O . LEU A 1 322 ? 50.067 20.850 21.140 1.00 18.46 396 LEU A O 1
ATOM 2557 N N . GLU A 1 323 ? 51.774 20.567 22.596 1.00 15.75 397 GLU A N 1
ATOM 2558 C CA . GLU A 1 323 ? 52.781 21.069 21.664 1.00 18.46 397 GLU A CA 1
ATOM 2559 C C . GLU A 1 323 ? 52.986 20.076 20.536 1.00 16.19 397 GLU A C 1
ATOM 2560 O O . GLU A 1 323 ? 53.156 20.434 19.366 1.00 17.38 397 GLU A O 1
ATOM 2566 N N . HIS A 1 324 ? 53.050 18.780 20.878 1.00 14.44 398 HIS A N 1
ATOM 2567 C CA . HIS A 1 324 ? 53.222 17.726 19.901 1.00 14.95 398 HIS A CA 1
ATOM 2568 C C . HIS A 1 324 ? 51.945 17.429 19.104 1.00 13.90 398 HIS A C 1
ATOM 2569 O O . HIS A 1 324 ? 52.016 16.981 17.974 1.00 15.02 398 HIS A O 1
ATOM 2576 N N . PHE A 1 325 ? 50.803 17.619 19.749 1.00 13.46 399 PHE A N 1
ATOM 2577 C CA . PHE A 1 325 ? 49.491 17.262 19.211 1.00 13.44 399 PHE A CA 1
ATOM 2578 C C . PHE A 1 325 ? 48.552 18.474 19.271 1.00 13.96 399 PHE A C 1
ATOM 2579 O O . PHE A 1 325 ? 47.519 18.467 19.945 1.00 13.29 399 PHE A O 1
ATOM 2587 N N . PRO A 1 326 ? 48.888 19.562 18.533 1.00 14.18 400 PRO A N 1
ATOM 2588 C CA . PRO A 1 326 ? 48.102 20.790 18.572 1.00 14.75 400 PRO A CA 1
ATOM 2589 C C . PRO A 1 326 ? 46.679 20.648 18.088 1.00 13.58 400 PRO A C 1
ATOM 2590 O O . PRO A 1 326 ? 45.827 21.460 18.435 1.00 13.70 400 PRO A O 1
ATOM 2594 N N . CYS A 1 327 ? 46.365 19.599 17.347 1.00 12.70 401 CYS A N 1
ATOM 2595 C CA . CYS A 1 327 ? 44.997 19.403 16.912 1.00 12.53 401 CYS A CA 1
ATOM 2596 C C . CYS A 1 327 ? 44.055 19.271 18.095 1.00 12.68 401 CYS A C 1
ATOM 2597 O O . CYS A 1 327 ? 42.869 19.607 17.999 1.00 12.56 401 CYS A O 1
ATOM 2600 N N . ILE A 1 328 ? 44.516 18.666 19.223 1.00 12.61 402 ILE A N 1
ATOM 2601 C CA . ILE A 1 328 ? 43.624 18.495 20.351 1.00 12.98 402 ILE A CA 1
ATOM 2602 C C . ILE A 1 328 ? 43.100 19.843 20.846 1.00 12.09 402 ILE A C 1
ATOM 2603 O O . ILE A 1 328 ? 41.919 20.019 21.138 1.00 12.26 402 ILE A O 1
ATOM 2608 N N . LYS A 1 329 ? 44.015 20.792 20.999 1.00 12.83 403 LYS A N 1
ATOM 2609 C CA . LYS A 1 329 ? 43.652 22.102 21.506 1.00 13.86 403 LYS A CA 1
ATOM 2610 C C . LYS A 1 329 ? 42.698 22.823 20.541 1.00 13.24 403 LYS A C 1
ATOM 2611 O O . LYS A 1 329 ? 41.744 23.462 20.985 1.00 12.90 403 LYS A O 1
ATOM 2617 N N . LEU A 1 330 ? 42.938 22.682 19.226 1.00 12.20 404 LEU A N 1
ATOM 2618 C CA . LEU A 1 330 ? 42.047 23.298 18.252 1.00 11.96 404 LEU A CA 1
ATOM 2619 C C . LEU A 1 330 ? 40.645 22.758 18.411 1.00 11.15 404 LEU A C 1
ATOM 2620 O O . LEU A 1 330 ? 39.654 23.486 18.293 1.00 12.53 404 LEU A O 1
ATOM 2625 N N . ALA A 1 331 ? 40.493 21.453 18.645 1.00 11.56 405 ALA A N 1
ATOM 2626 C CA . ALA A 1 331 ? 39.179 20.839 18.815 1.00 11.11 405 ALA A CA 1
ATOM 2627 C C . ALA A 1 331 ? 38.484 21.367 20.059 1.00 10.93 405 ALA A C 1
ATOM 2628 O O . ALA A 1 331 ? 37.302 21.676 20.036 1.00 11.50 405 ALA A O 1
ATOM 2630 N N . TYR A 1 332 ? 39.179 21.453 21.199 1.00 11.61 406 TYR A N 1
ATOM 2631 C CA . TYR A 1 332 ? 38.576 22.041 22.383 1.00 11.56 406 TYR A CA 1
ATOM 2632 C C . TYR A 1 332 ? 38.153 23.488 22.108 1.00 12.06 406 TYR A C 1
ATOM 2633 O O . TYR A 1 332 ? 37.070 23.893 22.507 1.00 12.74 406 TYR A O 1
ATOM 2642 N N . GLN A 1 333 ? 39.020 24.260 21.455 1.00 11.67 407 GLN A N 1
ATOM 2643 C CA . GLN A 1 333 ? 38.671 25.660 21.216 1.00 12.90 407 GLN A CA 1
ATOM 2644 C C . GLN A 1 333 ? 37.426 25.777 20.365 1.00 12.96 407 GLN A C 1
ATOM 2645 O O . GLN A 1 333 ? 36.539 26.585 20.664 1.00 13.07 407 GLN A O 1
ATOM 2651 N N . ALA A 1 334 ? 37.345 24.982 19.313 1.00 11.37 408 ALA A N 1
ATOM 2652 C CA . ALA A 1 334 ? 36.177 24.967 18.448 1.00 11.61 408 ALA A CA 1
ATOM 2653 C C . ALA A 1 334 ? 34.911 24.538 19.175 1.00 11.96 408 ALA A C 1
ATOM 2654 O O . ALA A 1 334 ? 33.836 25.125 19.045 1.00 12.32 408 ALA A O 1
ATOM 2656 N N . GLY A 1 335 ? 35.028 23.470 19.991 1.00 12.13 409 GLY A N 1
ATOM 2657 C CA . GLY A 1 335 ? 33.877 22.991 20.732 1.00 11.80 409 GLY A CA 1
ATOM 2658 C C . GLY A 1 335 ? 33.379 24.028 21.715 1.00 11.54 409 GLY A C 1
ATOM 2659 O O . GLY A 1 335 ? 32.189 24.242 21.823 1.00 12.58 409 GLY A O 1
ATOM 2660 N N . ILE A 1 336 ? 34.280 24.677 22.415 1.00 12.24 410 ILE A N 1
ATOM 2661 C CA . ILE A 1 336 ? 33.920 25.680 23.408 1.00 13.25 410 ILE A CA 1
ATOM 2662 C C . ILE A 1 336 ? 33.258 26.861 22.727 1.00 13.79 410 ILE A C 1
ATOM 2663 O O . ILE A 1 336 ? 32.322 27.428 23.292 1.00 15.61 410 ILE A O 1
ATOM 2668 N N . LYS A 1 337 ? 33.772 27.286 21.578 1.00 13.13 411 LYS A N 1
ATOM 2669 C CA . LYS A 1 337 ? 33.128 28.392 20.863 1.00 14.32 411 LYS A CA 1
ATOM 2670 C C . LYS A 1 337 ? 31.754 27.996 20.395 1.00 15.45 411 LYS A C 1
ATOM 2671 O O . LYS A 1 337 ? 30.859 28.871 20.285 1.00 17.86 411 LYS A O 1
ATOM 2677 N N . GLY A 1 338 ? 31.527 26.747 20.051 1.00 14.22 412 GLY A N 1
ATOM 2678 C CA . GLY A 1 338 ? 30.233 26.280 19.641 1.00 13.45 412 GLY A CA 1
ATOM 2679 C C . GLY A 1 338 ? 29.854 26.860 18.290 1.00 13.68 412 GLY A C 1
ATOM 2680 O O . GLY A 1 338 ? 30.659 26.992 17.383 1.00 13.12 412 GLY A O 1
ATOM 2681 N N . ASN A 1 339 ? 28.553 27.130 18.120 1.00 14.87 413 ASN A N 1
ATOM 2682 C CA . ASN A 1 339 ? 28.023 27.618 16.856 1.00 14.37 413 ASN A CA 1
ATOM 2683 C C . ASN A 1 339 ? 28.431 26.631 15.792 1.00 13.87 413 ASN A C 1
ATOM 2684 O O . ASN A 1 339 ? 28.314 25.423 15.995 1.00 15.93 413 ASN A O 1
ATOM 2689 N N . PHE A 1 340 ? 28.943 27.068 14.658 1.00 12.75 414 PHE A N 1
ATOM 2690 C CA . PHE A 1 340 ? 29.351 26.178 13.599 1.00 12.52 414 PHE A CA 1
ATOM 2691 C C . PHE A 1 340 ? 30.865 25.942 13.592 1.00 12.43 414 PHE A C 1
ATOM 2692 O O . PHE A 1 340 ? 31.387 25.370 12.648 1.00 12.56 414 PHE A O 1
ATOM 2700 N N . TYR A 1 341 ? 31.576 26.359 14.637 1.00 11.15 415 TYR A N 1
ATOM 2701 C CA . TYR A 1 341 ? 33.007 26.099 14.689 1.00 11.17 415 TYR A CA 1
ATOM 2702 C C . TYR A 1 341 ? 33.347 24.601 14.599 1.00 11.59 415 TYR A C 1
ATOM 2703 O O . TYR A 1 341 ? 34.295 24.262 13.900 1.00 11.68 415 TYR A O 1
ATOM 2712 N N . PRO A 1 342 ? 32.592 23.691 15.242 1.00 11.50 416 PRO A N 1
ATOM 2713 C CA . PRO A 1 342 ? 32.878 22.273 15.043 1.00 11.73 416 PRO A CA 1
ATOM 2714 C C . PRO A 1 342 ? 32.722 21.819 13.603 1.00 12.30 416 PRO A C 1
ATOM 2715 O O . PRO A 1 342 ? 33.501 20.995 13.125 1.00 12.24 416 PRO A O 1
ATOM 2719 N N . THR A 1 343 ? 31.711 22.360 12.886 1.00 11.79 417 THR A N 1
ATOM 2720 C CA . THR A 1 343 ? 31.575 22.068 11.457 1.00 12.16 417 THR A CA 1
ATOM 2721 C C . THR A 1 343 ? 32.836 22.457 10.692 1.00 11.73 417 THR A C 1
ATOM 2722 O O . THR A 1 343 ? 33.338 21.719 9.841 1.00 13.01 417 THR A O 1
ATOM 2726 N N . VAL A 1 344 ? 33.339 23.671 10.987 1.00 11.72 418 VAL A N 1
ATOM 2727 C CA . VAL A 1 344 ? 34.519 24.187 10.350 1.00 11.47 418 VAL A CA 1
ATOM 2728 C C . VAL A 1 344 ? 35.762 23.353 10.651 1.00 11.65 418 VAL A C 1
ATOM 2729 O O . VAL A 1 344 ? 36.595 23.083 9.789 1.00 12.54 418 VAL A O 1
ATOM 2733 N N . LEU A 1 345 ? 35.890 22.989 11.944 1.00 11.47 419 LEU A N 1
ATOM 2734 C CA . LEU A 1 345 ? 36.969 22.111 12.390 1.00 11.25 419 LEU A CA 1
ATOM 2735 C C . LEU A 1 345 ? 36.959 20.802 11.593 1.00 10.90 419 LEU A C 1
ATOM 2736 O O . LEU A 1 345 ? 37.989 20.386 11.056 1.00 12.00 419 LEU A O 1
ATOM 2741 N N . ASN A 1 346 ? 35.801 20.174 11.508 1.00 11.33 420 ASN A N 1
ATOM 2742 C CA . ASN A 1 346 ? 35.725 18.882 10.834 1.00 11.86 420 ASN A CA 1
ATOM 2743 C C . ASN A 1 346 ? 36.111 19.036 9.370 1.00 12.33 420 ASN A C 1
ATOM 2744 O O . ASN A 1 346 ? 36.854 18.213 8.833 1.00 12.81 420 ASN A O 1
ATOM 2749 N N . ALA A 1 347 ? 35.546 20.046 8.712 1.00 12.15 421 ALA A N 1
ATOM 2750 C CA . ALA A 1 347 ? 35.735 20.219 7.274 1.00 12.76 421 ALA A CA 1
ATOM 2751 C C . ALA A 1 347 ? 37.169 20.533 6.917 1.00 12.78 421 ALA A C 1
ATOM 2752 O O . ALA A 1 347 ? 37.772 19.963 5.993 1.00 13.05 421 ALA A O 1
ATOM 2754 N N . SER A 1 348 ? 37.775 21.485 7.655 1.00 12.72 422 SER A N 1
ATOM 2755 C CA . SER A 1 348 ? 39.151 21.843 7.398 1.00 13.00 422 SER A CA 1
ATOM 2756 C C . SER A 1 348 ? 40.045 20.632 7.621 1.00 13.48 422 SER A C 1
ATOM 2757 O O . SER A 1 348 ? 41.028 20.425 6.902 1.00 13.72 422 SER A O 1
ATOM 2760 N N . ASN A 1 349 ? 39.752 19.846 8.693 1.00 12.60 423 ASN A N 1
ATOM 2761 C CA . ASN A 1 349 ? 40.555 18.646 8.945 1.00 12.59 423 ASN A CA 1
ATOM 2762 C C . ASN A 1 349 ? 40.370 17.653 7.802 1.00 12.70 423 ASN A C 1
ATOM 2763 O O . ASN A 1 349 ? 41.318 16.955 7.453 1.00 13.30 423 ASN A O 1
ATOM 2768 N N . GLU A 1 350 ? 39.169 17.478 7.268 1.00 12.79 424 GLU A N 1
ATOM 2769 C CA . GLU A 1 350 ? 39.036 16.552 6.145 1.00 13.50 424 GLU A CA 1
ATOM 2770 C C . GLU A 1 350 ? 40.016 16.877 5.025 1.00 14.39 424 GLU A C 1
ATOM 2771 O O . GLU A 1 350 ? 40.667 15.994 4.482 1.00 14.56 424 GLU A O 1
ATOM 2777 N N . ILE A 1 351 ? 40.140 18.165 4.684 1.00 13.82 425 ILE A N 1
ATOM 2778 C CA . ILE A 1 351 ? 41.102 18.567 3.657 1.00 14.13 425 ILE A CA 1
ATOM 2779 C C . ILE A 1 351 ? 42.535 18.372 4.118 1.00 14.35 425 ILE A C 1
ATOM 2780 O O . ILE A 1 351 ? 43.338 17.795 3.360 1.00 15.51 425 ILE A O 1
ATOM 2785 N N . ALA A 1 352 ? 42.896 18.851 5.310 1.00 13.70 426 ALA A N 1
ATOM 2786 C CA . ALA A 1 352 ? 44.271 18.757 5.745 1.00 14.34 426 ALA A CA 1
ATOM 2787 C C . ALA A 1 352 ? 44.743 17.296 5.895 1.00 14.14 426 ALA A C 1
ATOM 2788 O O . ALA A 1 352 ? 45.866 16.944 5.555 1.00 15.19 426 ALA A O 1
ATOM 2790 N N . ASN A 1 353 ? 43.879 16.451 6.466 1.00 13.77 427 ASN A N 1
ATOM 2791 C CA . ASN A 1 353 ? 44.152 15.014 6.588 1.00 14.40 427 ASN A CA 1
ATOM 2792 C C . ASN A 1 353 ? 44.477 14.436 5.200 1.00 14.41 427 ASN A C 1
ATOM 2793 O O . ASN A 1 353 ? 45.517 13.771 5.029 1.00 15.00 427 ASN A O 1
ATOM 2798 N N . ASN A 1 354 ? 43.614 14.707 4.217 1.00 15.27 428 ASN A N 1
ATOM 2799 C CA . ASN A 1 354 ? 43.806 14.162 2.872 1.00 17.27 428 ASN A CA 1
ATOM 2800 C C . ASN A 1 354 ? 45.082 14.698 2.215 1.00 16.53 428 ASN A C 1
ATOM 2801 O O . ASN A 1 354 ? 45.786 13.934 1.524 1.00 17.28 428 ASN A O 1
ATOM 2806 N N . LEU A 1 355 ? 45.427 15.958 2.453 1.00 16.00 429 LEU A N 1
ATOM 2807 C CA . LEU A 1 355 ? 46.650 16.519 1.906 1.00 16.29 429 LEU A CA 1
ATOM 2808 C C . LEU A 1 355 ? 47.843 15.781 2.488 1.00 16.56 429 LEU A C 1
ATOM 2809 O O . LEU A 1 355 ? 48.777 15.421 1.782 1.00 17.76 429 LEU A O 1
ATOM 2814 N N . PHE A 1 356 ? 47.872 15.545 3.806 1.00 15.68 430 PHE A N 1
ATOM 2815 C CA . PHE A 1 356 ? 48.985 14.856 4.426 1.00 15.31 430 PHE A CA 1
ATOM 2816 C C . PHE A 1 356 ? 49.018 13.399 3.956 1.00 16.27 430 PHE A C 1
ATOM 2817 O O . PHE A 1 356 ? 50.095 12.846 3.655 1.00 17.18 430 PHE A O 1
ATOM 2825 N N . LEU A 1 357 ? 47.861 12.742 3.864 1.00 16.15 431 LEU A N 1
ATOM 2826 C CA . LEU A 1 357 ? 47.780 11.368 3.385 1.00 16.58 431 LEU A CA 1
ATOM 2827 C C . LEU A 1 357 ? 48.482 11.250 2.027 1.00 17.88 431 LEU A C 1
ATOM 2828 O O . LEU A 1 357 ? 49.242 10.274 1.815 1.00 19.66 431 LEU A O 1
ATOM 2833 N N . ASN A 1 358 ? 48.249 12.216 1.160 1.00 18.21 432 ASN A N 1
ATOM 2834 C CA . ASN A 1 358 ? 48.768 12.225 -0.219 1.00 19.26 432 ASN A CA 1
ATOM 2835 C C . ASN A 1 358 ? 50.102 12.971 -0.308 1.00 20.74 432 ASN A C 1
ATOM 2836 O O . ASN A 1 358 ? 50.527 13.292 -1.444 1.00 21.48 432 ASN A O 1
ATOM 2841 N N . ASN A 1 359 ? 50.839 13.170 0.800 1.00 19.32 433 ASN A N 1
ATOM 2842 C CA . ASN A 1 359 ? 52.217 13.655 0.809 1.00 20.46 433 ASN A CA 1
ATOM 2843 C C . ASN A 1 359 ? 52.331 15.062 0.224 1.00 21.60 433 ASN A C 1
ATOM 2844 O O . ASN A 1 359 ? 53.360 15.416 -0.351 1.00 24.07 433 ASN A O 1
ATOM 2849 N N . LYS A 1 360 ? 51.319 15.902 0.436 1.00 19.26 434 LYS A N 1
ATOM 2850 C CA . LYS A 1 360 ? 51.339 17.250 -0.102 1.00 20.05 434 LYS A CA 1
ATOM 2851 C C . LYS A 1 360 ? 51.769 18.296 0.904 1.00 19.84 434 LYS A C 1
ATOM 2852 O O . LYS A 1 360 ? 52.062 19.436 0.526 1.00 21.68 434 LYS A O 1
ATOM 2858 N N . ILE A 1 361 ? 51.545 17.996 2.202 1.00 18.01 435 ILE A N 1
ATOM 2859 C CA . ILE A 1 361 ? 51.893 18.900 3.286 1.00 17.18 435 ILE A CA 1
ATOM 2860 C C . ILE A 1 361 ? 52.562 18.091 4.399 1.00 17.43 435 ILE A C 1
ATOM 2861 O O . ILE A 1 361 ? 52.540 16.863 4.372 1.00 18.52 435 ILE A O 1
ATOM 2866 N N . LYS A 1 362 ? 53.203 18.816 5.309 1.00 17.68 436 LYS A N 1
ATOM 2867 C CA . LYS A 1 362 ? 53.840 18.217 6.461 1.00 18.33 436 LYS A CA 1
ATOM 2868 C C . LYS A 1 362 ? 52.924 18.194 7.684 1.00 17.62 436 LYS A C 1
ATOM 2869 O O . LYS A 1 362 ? 51.882 18.839 7.739 1.00 16.80 436 LYS A O 1
ATOM 2875 N N . TYR A 1 363 ? 53.352 17.440 8.689 1.00 16.94 437 TYR A N 1
ATOM 2876 C CA . TYR A 1 363 ? 52.571 17.189 9.910 1.00 16.54 437 TYR A CA 1
ATOM 2877 C C . TYR A 1 363 ? 52.040 18.493 10.524 1.00 16.52 437 TYR A C 1
ATOM 2878 O O . TYR A 1 363 ? 50.834 18.600 10.830 1.00 16.49 437 TYR A O 1
ATOM 2887 N N . PHE A 1 364 ? 52.909 19.460 10.804 1.00 16.84 438 PHE A N 1
ATOM 2888 C CA . PHE A 1 364 ? 52.481 20.671 11.487 1.00 16.73 438 PHE A CA 1
ATOM 2889 C C . PHE A 1 364 ? 51.692 21.606 10.567 1.00 16.46 438 PHE A C 1
ATOM 2890 O O . PHE A 1 364 ? 50.999 22.510 11.051 1.00 17.89 438 PHE A O 1
ATOM 2898 N N . ASP A 1 365 ? 51.694 21.346 9.249 1.00 15.99 439 ASP A N 1
ATOM 2899 C CA . ASP A 1 365 ? 50.842 22.092 8.351 1.00 15.88 439 ASP A CA 1
ATOM 2900 C C . ASP A 1 365 ? 49.381 21.709 8.536 1.00 16.12 439 ASP A C 1
ATOM 2901 O O . ASP A 1 365 ? 48.495 22.492 8.208 1.00 16.25 439 ASP A O 1
ATOM 2906 N N . ILE A 1 366 ? 49.117 20.497 9.066 1.00 14.82 440 ILE A N 1
ATOM 2907 C CA . ILE A 1 366 ? 47.751 20.064 9.270 1.00 14.26 440 ILE A CA 1
ATOM 2908 C C . ILE A 1 366 ? 47.059 21.015 10.240 1.00 14.54 440 ILE A C 1
ATOM 2909 O O . ILE A 1 366 ? 46.018 21.609 9.952 1.00 14.94 440 ILE A O 1
ATOM 2914 N N . SER A 1 367 ? 47.644 21.148 11.427 1.00 13.78 441 SER A N 1
ATOM 2915 C CA . SER A 1 367 ? 47.142 22.038 12.452 1.00 14.87 441 SER A CA 1
ATOM 2916 C C . SER A 1 367 ? 47.191 23.496 12.018 1.00 14.34 441 SER A C 1
ATOM 2917 O O . SER A 1 367 ? 46.307 24.258 12.339 1.00 14.73 441 SER A O 1
ATOM 2920 N N . SER A 1 368 ? 48.209 23.895 11.256 1.00 14.56 442 SER A N 1
ATOM 2921 C CA . SER A 1 368 ? 48.285 25.276 10.784 1.00 16.08 442 SER A CA 1
ATOM 2922 C C . SER A 1 368 ? 47.098 25.613 9.886 1.00 15.60 442 SER A C 1
ATOM 2923 O O . SER A 1 368 ? 46.472 26.672 10.040 1.00 15.85 442 SER A O 1
ATOM 2926 N N . ILE A 1 369 ? 46.783 24.741 8.940 1.00 14.93 443 ILE A N 1
ATOM 2927 C CA . ILE A 1 369 ? 45.655 24.962 8.047 1.00 15.00 443 ILE A CA 1
ATOM 2928 C C . ILE A 1 369 ? 44.354 25.032 8.829 1.00 13.62 443 ILE A C 1
ATOM 2929 O O . ILE A 1 369 ? 43.538 25.969 8.671 1.00 14.55 443 ILE A O 1
ATOM 2934 N N . ILE A 1 370 ? 44.131 24.066 9.721 1.00 13.77 444 ILE A N 1
ATOM 2935 C CA . ILE A 1 370 ? 42.899 24.027 10.499 1.00 13.34 444 ILE A CA 1
ATOM 2936 C C . ILE A 1 370 ? 42.759 25.279 11.349 1.00 13.04 444 ILE A C 1
ATOM 2937 O O . ILE A 1 370 ? 41.697 25.920 11.352 1.00 12.96 444 ILE A O 1
ATOM 2942 N N . SER A 1 371 ? 43.830 25.677 12.016 1.00 13.12 445 SER A N 1
ATOM 2943 C CA . SER A 1 371 ? 43.822 26.884 12.824 1.00 13.50 445 SER A CA 1
ATOM 2944 C C . SER A 1 371 ? 43.465 28.132 12.021 1.00 13.66 445 SER A C 1
ATOM 2945 O O . SER A 1 371 ? 42.623 28.925 12.443 1.00 13.89 445 SER A O 1
ATOM 2948 N N . GLN A 1 372 ? 44.036 28.228 10.828 1.00 13.04 446 GLN A N 1
ATOM 2949 C CA . GLN A 1 372 ? 43.772 29.410 10.021 1.00 14.68 446 GLN A CA 1
ATOM 2950 C C . GLN A 1 372 ? 42.320 29.417 9.565 1.00 14.12 446 GLN A C 1
ATOM 2951 O O . GLN A 1 372 ? 41.705 30.505 9.505 1.00 15.23 446 GLN A O 1
ATOM 2957 N N . VAL A 1 373 ? 41.727 28.287 9.227 1.00 13.86 447 VAL A N 1
ATOM 2958 C CA . VAL A 1 373 ? 40.355 28.263 8.799 1.00 13.01 447 VAL A CA 1
ATOM 2959 C C . VAL A 1 373 ? 39.466 28.675 9.962 1.00 13.30 447 VAL A C 1
ATOM 2960 O O . VAL A 1 373 ? 38.528 29.473 9.814 1.00 12.92 447 VAL A O 1
ATOM 2964 N N . LEU A 1 374 ? 39.698 28.093 11.151 1.00 12.90 448 LEU A N 1
ATOM 2965 C CA . LEU A 1 374 ? 38.926 28.471 12.337 1.00 12.64 448 LEU A CA 1
ATOM 2966 C C . LEU A 1 374 ? 39.012 29.965 12.626 1.00 12.55 448 LEU A C 1
ATOM 2967 O O . LEU A 1 374 ? 37.969 30.596 12.935 1.00 13.16 448 LEU A O 1
ATOM 2972 N N . GLU A 1 375 ? 40.215 30.550 12.532 1.00 13.23 449 GLU A N 1
ATOM 2973 C CA . GLU A 1 375 ? 40.341 31.976 12.817 1.00 13.66 449 GLU A CA 1
ATOM 2974 C C . GLU A 1 375 ? 39.591 32.836 11.791 1.00 14.14 449 GLU A C 1
ATOM 2975 O O . GLU A 1 375 ? 39.194 33.946 12.145 1.00 15.84 449 GLU A O 1
ATOM 2981 N N . SER A 1 376 ? 39.407 32.326 10.576 1.00 13.54 450 SER A N 1
ATOM 2982 C CA . SER A 1 376 ? 38.772 33.088 9.502 1.00 13.16 450 SER A CA 1
ATOM 2983 C C . SER A 1 376 ? 37.260 33.060 9.639 1.00 13.64 450 SER A C 1
ATOM 2984 O O . SER A 1 376 ? 36.583 33.908 9.042 1.00 14.37 450 SER A O 1
ATOM 2987 N N . PHE A 1 377 ? 36.649 32.103 10.362 1.00 13.16 451 PHE A N 1
ATOM 2988 C CA . PHE A 1 377 ? 35.215 31.903 10.435 1.00 12.97 451 PHE A CA 1
ATOM 2989 C C . PHE A 1 377 ? 34.608 32.854 11.458 1.00 13.21 451 PHE A C 1
ATOM 2990 O O . PHE A 1 377 ? 35.191 33.117 12.524 1.00 13.86 451 PHE A O 1
ATOM 2998 N N . ASN A 1 378 ? 33.412 33.363 11.163 1.00 13.39 452 ASN A N 1
ATOM 2999 C CA . ASN A 1 378 ? 32.642 34.192 12.048 1.00 12.93 452 ASN A CA 1
ATOM 3000 C C . ASN A 1 378 ? 31.304 33.518 12.335 1.00 12.76 452 ASN A C 1
ATOM 3001 O O . ASN A 1 378 ? 30.630 33.046 11.433 1.00 14.06 452 ASN A O 1
ATOM 3006 N N . SER A 1 379 ? 30.930 33.519 13.600 1.00 12.91 453 SER A N 1
ATOM 3007 C CA . SER A 1 379 ? 29.677 32.885 14.009 1.00 13.78 453 SER A CA 1
ATOM 3008 C C . SER A 1 379 ? 28.501 33.372 13.164 1.00 14.66 453 SER A C 1
ATOM 3009 O O . SER A 1 379 ? 28.414 34.581 12.911 1.00 15.74 453 SER A O 1
ATOM 3012 N N . GLN A 1 380 ? 27.549 32.495 12.863 1.00 14.76 454 GLN A N 1
ATOM 3013 C CA . GLN A 1 380 ? 26.319 32.856 12.154 1.00 14.58 454 GLN A CA 1
ATOM 3014 C C . GLN A 1 380 ? 25.128 32.586 13.033 1.00 16.38 454 GLN A C 1
ATOM 3015 O O . GLN A 1 380 ? 25.139 31.670 13.852 1.00 19.04 454 GLN A O 1
ATOM 3021 N N . LYS A 1 381 ? 24.019 33.295 12.800 1.00 18.21 455 LYS A N 1
ATOM 3022 C CA . LYS A 1 381 ? 22.811 32.915 13.501 1.00 21.60 455 LYS A CA 1
ATOM 3023 C C . LYS A 1 381 ? 22.364 31.536 13.029 1.00 17.96 455 LYS A C 1
ATOM 3024 O O . LYS A 1 381 ? 22.402 31.215 11.872 1.00 18.99 455 LYS A O 1
ATOM 3030 N N . VAL A 1 382 ? 21.952 30.724 13.990 1.00 21.21 456 VAL A N 1
ATOM 3031 C CA . VAL A 1 382 ? 21.588 29.352 13.707 1.00 22.65 456 VAL A CA 1
ATOM 3032 C C . VAL A 1 382 ? 20.153 29.299 13.181 1.00 22.33 456 VAL A C 1
ATOM 3033 O O . VAL A 1 382 ? 19.241 29.780 13.854 1.00 25.83 456 VAL A O 1
ATOM 3037 N N . SER A 1 383 ? 19.980 28.784 11.966 1.00 20.98 457 SER A N 1
ATOM 3038 C CA . SER A 1 383 ? 18.671 28.615 11.339 1.00 23.70 457 SER A CA 1
ATOM 3039 C C . SER A 1 383 ? 17.733 27.874 12.278 1.00 27.43 457 SER A C 1
ATOM 3040 O O . SER A 1 383 ? 18.101 26.893 12.941 1.00 27.22 457 SER A O 1
ATOM 3043 N N . GLU A 1 384 ? 16.470 28.303 12.241 1.00 29.16 458 GLU A N 1
ATOM 3044 C CA . GLU A 1 384 ? 15.501 27.868 13.232 1.00 31.03 458 GLU A CA 1
ATOM 3045 C C . GLU A 1 384 ? 14.690 26.679 12.718 1.00 29.69 458 GLU A C 1
ATOM 3046 O O . GLU A 1 384 ? 14.075 25.955 13.488 1.00 40.55 458 GLU A O 1
ATOM 3052 N N . ASN A 1 385 ? 14.734 26.497 11.421 1.00 26.15 459 ASN A N 1
ATOM 3053 C CA . ASN A 1 385 ? 14.055 25.463 10.669 1.00 30.59 459 ASN A CA 1
ATOM 3054 C C . ASN A 1 385 ? 15.060 24.358 10.340 1.00 29.91 459 ASN A C 1
ATOM 3055 O O . ASN A 1 385 ? 16.171 24.646 9.894 1.00 28.20 459 ASN A O 1
ATOM 3060 N N . SER A 1 386 ? 14.663 23.095 10.527 1.00 28.36 460 SER A N 1
ATOM 3061 C CA . SER A 1 386 ? 15.567 21.968 10.304 1.00 28.61 460 SER A CA 1
ATOM 3062 C C . SER A 1 386 ? 16.134 21.956 8.885 1.00 29.33 460 SER A C 1
ATOM 3063 O O . SER A 1 386 ? 17.319 21.711 8.667 1.00 27.37 460 SER A O 1
ATOM 3066 N N . GLU A 1 387 ? 15.307 22.173 7.865 1.00 28.50 461 GLU A N 1
ATOM 3067 C CA . GLU A 1 387 ? 15.761 22.144 6.491 1.00 27.68 461 GLU A CA 1
ATOM 3068 C C . GLU A 1 387 ? 16.799 23.242 6.208 1.00 26.26 461 GLU A C 1
ATOM 3069 O O . GLU A 1 387 ? 17.779 23.019 5.507 1.00 27.43 461 GLU A O 1
ATOM 3075 N N . ASP A 1 388 ? 16.531 24.465 6.670 1.00 25.39 462 ASP A N 1
ATOM 3076 C CA . ASP A 1 388 ? 17.473 25.562 6.482 1.00 24.79 462 ASP A CA 1
ATOM 3077 C C . ASP A 1 388 ? 18.773 25.299 7.258 1.00 20.93 462 ASP A C 1
ATOM 3078 O O . ASP A 1 388 ? 19.832 25.735 6.791 1.00 22.42 462 ASP A O 1
ATOM 3083 N N . LEU A 1 389 ? 18.619 24.724 8.437 1.00 22.58 463 LEU A N 1
ATOM 3084 C CA . LEU A 1 389 ? 19.791 24.410 9.262 1.00 20.87 463 LEU A CA 1
ATOM 3085 C C . LEU A 1 389 ? 20.719 23.398 8.594 1.00 20.71 463 LEU A C 1
ATOM 3086 O O . LEU A 1 389 ? 21.925 23.619 8.514 1.00 19.60 463 LEU A O 1
ATOM 3091 N N . MET A 1 390 ? 20.166 22.379 7.956 1.00 20.91 464 MET A N 1
ATOM 3092 C CA . MET A 1 390 ? 20.985 21.477 7.160 1.00 21.02 464 MET A CA 1
ATOM 3093 C C . MET A 1 390 ? 21.666 22.197 6.003 1.00 20.29 464 MET A C 1
ATOM 3094 O O . MET A 1 390 ? 22.834 21.990 5.685 1.00 20.08 464 MET A O 1
ATOM 3099 N N . LYS A 1 391 ? 20.936 23.091 5.271 1.00 21.53 465 LYS A N 1
ATOM 3100 C CA . LYS A 1 391 ? 21.581 23.818 4.193 1.00 19.62 465 LYS A CA 1
ATOM 3101 C C . LYS A 1 391 ? 22.758 24.692 4.666 1.00 17.48 465 LYS A C 1
ATOM 3102 O O . LYS A 1 391 ? 23.744 24.823 3.975 1.00 18.72 465 LYS A O 1
ATOM 3108 N N . GLN A 1 392 ? 22.562 25.291 5.833 1.00 18.48 466 GLN A N 1
ATOM 3109 C CA . GLN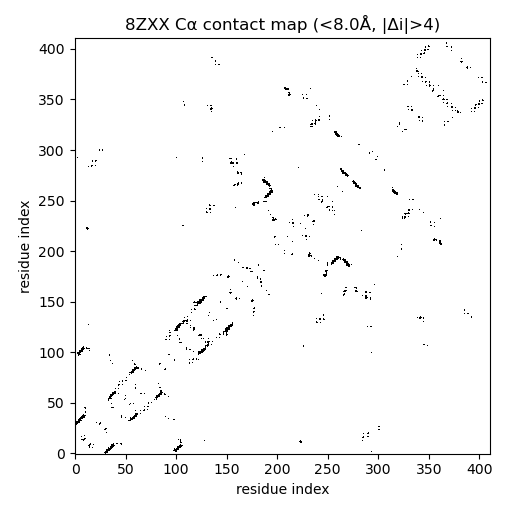 A 1 392 ? 23.567 26.149 6.436 1.00 18.43 466 GLN A CA 1
ATOM 3110 C C . GLN A 1 392 ? 24.803 25.329 6.853 1.00 17.30 466 GLN A C 1
ATOM 3111 O O . GLN A 1 392 ? 25.930 25.714 6.541 1.00 15.74 466 GLN A O 1
ATOM 3117 N N . ILE A 1 393 ? 24.594 24.134 7.430 1.00 17.33 467 ILE A N 1
ATOM 3118 C CA . ILE A 1 393 ? 25.706 23.216 7.746 1.00 16.29 467 ILE A CA 1
ATOM 3119 C C . ILE A 1 393 ? 26.474 22.841 6.494 1.00 16.29 467 ILE A C 1
ATOM 3120 O O . ILE A 1 393 ? 27.696 22.913 6.447 1.00 16.52 467 ILE A O 1
ATOM 3125 N N . LEU A 1 394 ? 25.745 22.456 5.422 1.00 17.56 468 LEU A N 1
ATOM 3126 C CA . LEU A 1 394 ? 26.384 22.080 4.182 1.00 18.48 468 LEU A CA 1
ATOM 3127 C C . LEU A 1 394 ? 27.216 23.225 3.582 1.00 16.54 468 LEU A C 1
ATOM 3128 O O . LEU A 1 394 ? 28.306 23.055 3.101 1.00 17.15 468 LEU A O 1
ATOM 3133 N N . GLN A 1 395 ? 26.626 24.443 3.583 1.00 17.38 469 GLN A N 1
ATOM 3134 C CA . GLN A 1 395 ? 27.321 25.580 3.018 1.00 18.12 469 GLN A CA 1
ATOM 3135 C C . GLN A 1 395 ? 28.612 25.902 3.784 1.00 14.74 469 GLN A C 1
ATOM 3136 O O . GLN A 1 395 ? 29.642 26.165 3.194 1.00 15.42 469 GLN A O 1
ATOM 3142 N N . ILE A 1 396 ? 28.516 25.900 5.124 1.00 15.76 470 ILE A N 1
ATOM 3143 C CA . ILE A 1 396 ? 29.680 26.176 5.964 1.00 15.55 470 ILE A CA 1
ATOM 3144 C C . ILE A 1 396 ? 30.752 25.084 5.815 1.00 13.92 470 ILE A C 1
ATOM 3145 O O . ILE A 1 396 ? 31.923 25.386 5.679 1.00 14.23 470 ILE A O 1
ATOM 3150 N N . HIS A 1 397 ? 30.314 23.818 5.767 1.00 14.59 471 HIS A N 1
ATOM 3151 C CA . HIS A 1 397 ? 31.254 22.704 5.585 1.00 15.05 471 HIS A CA 1
ATOM 3152 C C . HIS A 1 397 ? 31.996 22.872 4.270 1.00 15.11 471 HIS A C 1
ATOM 3153 O O . HIS A 1 397 ? 33.190 22.755 4.193 1.00 14.66 471 HIS A O 1
ATOM 3160 N N . SER A 1 398 ? 31.234 23.175 3.187 1.00 16.05 472 SER A N 1
ATOM 3161 C CA . SER A 1 398 ? 31.847 23.342 1.878 1.00 16.99 472 SER A CA 1
ATOM 3162 C C . SER A 1 398 ? 32.799 24.534 1.799 1.00 15.39 472 SER A C 1
ATOM 3163 O O . SER A 1 398 ? 33.863 24.446 1.218 1.00 15.90 472 SER A O 1
ATOM 3166 N N . TRP A 1 399 ? 32.368 25.673 2.389 1.00 14.71 473 TRP A N 1
ATOM 3167 C CA . TRP A 1 399 ? 33.227 26.836 2.454 1.00 15.92 473 TRP A CA 1
ATOM 3168 C C . TRP A 1 399 ? 34.542 26.494 3.152 1.00 14.84 473 TRP A C 1
ATOM 3169 O O . TRP A 1 399 ? 35.613 26.917 2.767 1.00 15.11 473 TRP A O 1
ATOM 3180 N N . ALA A 1 400 ? 34.436 25.793 4.320 1.00 14.34 474 ALA A N 1
ATOM 3181 C CA . ALA A 1 400 ? 35.617 25.533 5.133 1.00 14.47 474 ALA A CA 1
ATOM 3182 C C . ALA A 1 400 ? 36.574 24.590 4.388 1.00 13.41 474 ALA A C 1
ATOM 3183 O O . ALA A 1 400 ? 37.767 24.781 4.474 1.00 14.62 474 ALA A O 1
ATOM 3185 N N . LYS A 1 401 ? 36.046 23.616 3.618 1.00 14.43 475 LYS A N 1
ATOM 3186 C CA . LYS A 1 401 ? 36.896 22.783 2.784 1.00 16.13 475 LYS A CA 1
ATOM 3187 C C . LYS A 1 401 ? 37.601 23.628 1.728 1.00 15.41 475 LYS A C 1
ATOM 3188 O O . LYS A 1 401 ? 38.775 23.498 1.455 1.00 17.25 475 LYS A O 1
ATOM 3194 N N . ASP A 1 402 ? 36.824 24.542 1.103 1.00 16.36 476 ASP A N 1
ATOM 3195 C CA . ASP A 1 402 ? 37.384 25.385 0.061 1.00 18.12 476 ASP A CA 1
ATOM 3196 C C . ASP A 1 402 ? 38.437 26.313 0.625 1.00 16.19 476 ASP A C 1
ATOM 3197 O O . ASP A 1 402 ? 39.473 26.577 0.043 1.00 19.57 476 ASP A O 1
ATOM 3202 N N . LYS A 1 403 ? 38.203 26.824 1.862 1.00 16.22 477 LYS A N 1
ATOM 3203 C CA . LYS A 1 403 ? 39.131 27.735 2.508 1.00 16.29 477 LYS A CA 1
ATOM 3204 C C . LYS A 1 403 ? 40.439 27.007 2.818 1.00 17.01 477 LYS A C 1
ATOM 3205 O O . LYS A 1 403 ? 41.540 27.519 2.634 1.00 17.99 477 LYS A O 1
ATOM 3211 N N . ALA A 1 404 ? 40.335 25.767 3.361 1.00 16.30 478 ALA A N 1
ATOM 3212 C CA . ALA A 1 404 ? 41.528 24.960 3.601 1.00 15.90 478 ALA A CA 1
ATOM 3213 C C . ALA A 1 404 ? 42.343 24.738 2.333 1.00 15.89 478 ALA A C 1
ATOM 3214 O O . ALA A 1 404 ? 43.551 24.868 2.367 1.00 17.53 478 ALA A O 1
ATOM 3216 N N . THR A 1 405 ? 41.649 24.345 1.269 1.00 16.99 479 THR A N 1
ATOM 3217 C CA . THR A 1 405 ? 42.331 24.134 -0.012 1.00 18.54 479 THR A CA 1
ATOM 3218 C C . THR A 1 405 ? 42.970 25.430 -0.518 1.00 19.92 479 THR A C 1
ATOM 3219 O O . THR A 1 405 ? 44.089 25.401 -1.027 1.00 21.22 479 THR A O 1
ATOM 3223 N N . ASP A 1 406 ? 42.292 26.558 -0.319 1.00 19.60 480 ASP A N 1
ATOM 3224 C CA . ASP A 1 406 ? 42.821 27.828 -0.774 1.00 23.43 480 ASP A CA 1
ATOM 3225 C C . ASP A 1 406 ? 44.100 28.177 -0.028 1.00 22.30 480 ASP A C 1
ATOM 3226 O O . ASP A 1 406 ? 45.055 28.657 -0.618 1.00 25.29 480 ASP A O 1
ATOM 3231 N N . ILE A 1 407 ? 44.161 27.918 1.292 1.00 21.60 481 ILE A N 1
ATOM 3232 C CA . ILE A 1 407 ? 45.340 28.181 2.100 1.00 21.21 481 ILE A CA 1
ATOM 3233 C C . ILE A 1 407 ? 46.499 27.312 1.610 1.00 22.32 481 ILE A C 1
ATOM 3234 O O . ILE A 1 407 ? 47.649 27.767 1.471 1.00 24.65 481 ILE A O 1
ATOM 3239 N N . TYR A 1 408 ? 46.210 26.035 1.357 1.00 21.17 482 TYR A N 1
ATOM 3240 C CA . TYR A 1 408 ? 47.191 25.129 0.778 1.00 20.92 482 TYR A CA 1
ATOM 3241 C C . TYR A 1 408 ? 47.718 25.701 -0.550 1.00 23.56 482 TYR A C 1
ATOM 3242 O O . TYR A 1 408 ? 48.940 25.690 -0.709 1.00 26.75 482 TYR A O 1
ATOM 3251 N N . ASN A 1 409 ? 46.795 26.031 -1.466 1.00 23.71 483 ASN A N 1
ATOM 3252 C CA . ASN A 1 409 ? 47.124 26.526 -2.815 1.00 25.40 483 ASN A CA 1
ATOM 3253 C C . ASN A 1 409 ? 48.005 27.765 -2.734 1.00 30.40 483 ASN A C 1
ATOM 3254 O O . ASN A 1 409 ? 48.876 27.923 -3.605 1.00 31.61 483 ASN A O 1
ATOM 3259 N N . LYS A 1 410 ? 47.799 28.609 -1.717 1.00 35.83 484 LYS A N 1
ATOM 3260 C CA . LYS A 1 410 ? 48.477 29.890 -1.589 1.00 42.88 484 LYS A CA 1
ATOM 3261 C C . LYS A 1 410 ? 49.916 29.712 -1.114 1.00 52.63 484 LYS A C 1
ATOM 3262 O O . LYS A 1 410 ? 50.804 30.400 -1.613 1.00 59.45 484 LYS A O 1
ATOM 3268 N N . HIS A 1 411 ? 50.159 28.813 -0.154 1.00 55.91 485 HIS A N 1
ATOM 3269 C CA . HIS A 1 411 ? 51.501 28.623 0.378 1.00 61.54 485 HIS A CA 1
ATOM 3270 C C . HIS A 1 411 ? 52.378 27.896 -0.642 1.00 65.40 485 HIS A C 1
ATOM 3271 O O . HIS A 1 411 ? 53.599 27.946 -0.533 1.00 74.43 485 HIS A O 1
ATOM 3278 N N . ASN A 1 412 ? 51.749 27.218 -1.614 1.00 63.89 486 ASN A N 1
ATOM 3279 C CA . ASN A 1 412 ? 52.433 26.677 -2.782 1.00 67.26 486 ASN A CA 1
ATOM 3280 C C . ASN A 1 412 ? 52.732 27.752 -3.842 1.00 73.14 486 ASN A C 1
ATOM 3281 O O . ASN A 1 412 ? 52.095 28.828 -3.797 1.00 74.29 486 ASN A O 1
#

Nearest PDB structures (foldseek):
  4gae-assembly1_B  TM=9.969E-01  e=1.017E-73  Plasmodium falciparum HB3
  8jnv-assembly1_A  TM=9.777E-01  e=1.732E-73  Plasmodium falciparum HB3
  4kp7-assembly1_B  TM=9.944E-01  e=4.230E-72  Plasmodium falciparum HB3
  3au8-assembly1_A  TM=9.613E-01  e=1.738E-69  Plasmodium falciparum
  3au8-assembly1_B  TM=9.404E-01  e=2.422E-70  Plasmodium falciparum

InterPro domains:
  IPR003821 1-deoxy-D-xylulose 5-phosphate reductoisomerase [MF_00183] (80-481)
  IPR003821 1-deoxy-D-xylulose 5-phosphate reductoisomerase [PTHR30525] (68-482)
  IPR003821 1-deoxy-D-xylulose 5-phosphate reductoisomerase [TIGR00243] (79-478)
  IPR013512 1-deoxy-D-xylulose 5-phosphate reductoisomerase, N-terminal [PF02670] (80-212)
  IPR013644 1-deoxy-D-xylulose 5-phosphate reductoisomerase, C-terminal [PF08436] (227-323)
  IPR026877 DXP reductoisomerase, C-terminal domain [PF13288] (357-476)
  IPR036169 DXP reductoisomerase, C-terminal domain superfamily [SSF69055] (386-484)
  IPR036291 NAD(P)-binding domain superfamily [SSF51735] (76-231)

Foldseek 3Di:
DAAEEEEAQLQFDVNVLLVVLQVQQCVVPNRYQHAEYEHAAPLVSQLVVCLVRLHQEYEYADPVCQVVNVVSNVPRPPHDHHYYYHLVSLLVVLQDPSHAEYEQPDEACVSLSSVLSNLVNLHQYAYAYLNNCLLQLVLVQVSCVVSVNYAYQYLNQLSLFVVVQFDVVQCVVDGWQYPCQCVSRQFQAKEAEALQAQCQPPDPVRQQDDALCSQQPDDPGHHDSLVSLCSPLVLNVLSVLLSCCRGRVYDSVRYAYKYWNQCFFRMWTQGNVRDIGTHGDGNGSNVSSQCSSAPVDDDDGPDDDDDCVVVVDIDIDHGDCVSRVSNVLSSVQSVVDASSSLLLSLLLVQLSVCRNVVNDGSVVSNVLSVVLSVVDDHDDQDPDSVVNVVVSVVSSVVSNVSSVVVSVVVD

Secondary structure (DSSP, 8-state):
--EEEEEETTTSHHHHHHHHHHHHHHHHS--EEEEEEEESS-HHHHHHHHHHH--SEEEES-GGGHHHHHHHHTTSTT---EEEEHHHHHHHHHT-TT--EEEE---STTHHHHHHHHHHTT-EEEE---HHHHHHHHHHHHHHHH-TT-EEEE-SHHHHHHHHTS-HHHHTTS-SS-TTHHHHTTEEEEEEEE---TTTT--HHHHHT--HHHHHSS-SS---HHHHHHHHHTHHHHHHHHHHHHHHT--GGGEEEEE-TT--EEEEEEETTS-EEEEE-SS-SHHHHHHHHHTT------PPPP-HHHH-----BPPPTTT-HHHHHHHHHHHH-TTHHHHHHHHHHHHHHHHHTTSS-HHHHHHHHHHHHHH----PPPSSHHHHHHHHHHHHHHHHHHHHHHHHHH-

Solvent-accessible surface area: 18262 Å² total; per-residue (Å²): 204,60,18,32,0,0,0,0,11,0,38,35,24,34,0,53,25,0,4,58,2,1,78,80,3,37,145,64,118,97,24,4,54,17,42,0,0,10,5,85,130,41,10,79,96,0,27,102,24,0,105,92,40,91,1,71,18,0,0,0,55,44,144,96,25,48,106,80,0,57,104,39,4,132,84,9,156,150,20,184,22,69,30,25,14,4,70,126,3,4,62,78,0,0,63,14,148,34,1,60,21,0,0,0,18,33,93,18,8,76,0,0,65,3,0,16,55,0,0,70,42,73,21,39,0,0,1,11,7,9,14,0,1,2,5,3,2,88,5,0,37,94,12,1,56,116,36,154,106,0,49,1,4,2,0,12,22,20,0,0,0,0,3,23,11,12,77,34,101,60,2,105,137,28,21,3,1,33,85,89,0,20,161,55,6,52,13,56,32,0,53,0,6,9,51,0,18,71,4,30,139,50,74,62,112,89,0,112,95,13,56,5,134,46,4,49,120,170,63,162,77,166,52,38,126,30,54,13,0,3,24,0,4,2,0,13,8,0,0,1,0,0,1,0,50,42,0,0,46,4,91,18,142,50,7,52,2,20,0,1,121,44,30,8,23,20,0,15,0,28,31,109,109,134,58,67,81,42,24,64,20,34,30,38,16,28,35,10,0,12,13,1,0,11,14,67,95,148,62,149,40,117,43,146,107,52,63,107,93,121,33,93,81,55,42,94,78,110,11,48,86,116,40,2,33,3,3,96,20,0,39,77,2,7,108,121,21,60,10,24,6,3,0,0,0,0,0,1,24,36,0,2,78,28,3,30,77,108,119,22,117,6,55,54,1,11,50,8,0,36,84,0,11,138,53,14,119,62,68,180,50,32,167,81,47,119,69,7,18,126,23,4,52,96,1,10,52,74,0,67,99,68,0,51,89,26,35,87,180,175,128

B-factor: mean 22.48, std 10.96, range [9.7, 82.83]